Protein AF-A0A4Q1TM13-F1 (afdb_monomer_lite)

Foldseek 3Di:
DQDPPDDPLQCVDPLQDDPDVQLVVLQVQLSVLSVVCQVPVDLVSLVSSLVSLVVSCVVPVPRLSSLLVNLVSLLLLDDVSLVVSLVSLVVQCPDPPLVSNLVSLLVNLVSCVRVVVLVCLVVNLVSLVVSLVCCCVQADHALDDPVVVVVCVVVVNSHDQCVQSNLSSVLSSLVSLCVNFAQPCLLPPVSPVSNVVSLVVSVVVLVVVVVSCVSRLVSNPPSSLVSLLSSLQSQLSSLLSVLLNCQNVVHPCNVVSLVSSLVSLVSSCVSPVLQLSSLLVNLVSCVLRVVVLVSSLVSLVVSCVGSGCVLVSLCVQLLSCLLVVVLVSNLVSCVVHPDPVVVVDDSVPSLVSLQSSLVSCVSSVVLVSSLVSLVVVCVVVVVPPVSVVVSVVSVVVD

Secondary structure (DSSP, 8-state):
-------TTGGG-GGG--S-HHHHHHHHHHHHHHHHHHHH--HHHHHHHHHHHHHHHHH-TT-HHHHHHHHHHHHHH-HHHHHHHHHHHHHHTT-SSHHHHHHHHHHHHHHHHHTT-TTTHHHHHHHHHHHHHHHHHHSPPTT--HHHHHHHHHTT--PPP-HHHHHHHHHHHHHHHHIIIIITTTT-GGGHHHHHHHHHHHHHHHHHHHHHHHHHGGGSGGGHHHHHHHHHHHHHHHHHHHHHHHHHTT-TTHHHHHHHHHHHHHHHHHH-TT-HHHHHHHHHHIIIII--HHHHHHHHHHHHTSSTTHHHHHHHHHHHHHHTT-HHHHHHHHHH-S-GGGGT--TT-HHHHHHHHHHHHHHTT-HHHHHHHHHHHHHH-TT-HHHHHHHHHHHTT-

Organism: Rhizobium leguminosarum (NCBI:txid384)

pLDDT: mean 90.37, std 10.65, range [38.97, 98.75]

Structure (mmCIF, N/CA/C/O backbone):
data_AF-A0A4Q1TM13-F1
#
_entry.id   AF-A0A4Q1TM13-F1
#
loop_
_atom_site.group_PDB
_atom_site.id
_atom_site.type_symbol
_atom_site.label_atom_id
_atom_site.label_alt_id
_atom_site.label_comp_id
_atom_site.label_asym_id
_atom_site.label_entity_id
_atom_site.label_seq_id
_atom_site.pdbx_PDB_ins_code
_atom_site.Cartn_x
_atom_site.Cartn_y
_atom_site.Cartn_z
_atom_site.occupancy
_atom_site.B_iso_or_equiv
_atom_site.auth_seq_id
_atom_site.auth_comp_id
_atom_site.auth_asym_id
_atom_site.auth_atom_id
_atom_site.pdbx_PDB_model_num
ATOM 1 N N . MET A 1 1 ? 1.656 -1.744 -9.228 1.00 45.16 1 MET A N 1
ATOM 2 C CA . MET A 1 1 ? 2.979 -1.742 -9.893 1.00 45.16 1 MET A CA 1
ATOM 3 C C . MET A 1 1 ? 2.830 -1.970 -11.387 1.00 45.16 1 MET A C 1
ATOM 5 O O . MET A 1 1 ? 2.572 -3.097 -11.806 1.00 45.16 1 MET A O 1
ATOM 9 N N . SER A 1 2 ? 2.998 -0.923 -12.190 1.00 41.19 2 SER A N 1
ATOM 10 C CA . SER A 1 2 ? 3.242 -1.065 -13.622 1.00 41.19 2 SER A CA 1
ATOM 11 C C . SER A 1 2 ? 4.619 -1.696 -13.810 1.00 41.19 2 SER A C 1
ATOM 13 O O . SER A 1 2 ? 5.638 -1.195 -13.323 1.00 41.19 2 SER A O 1
ATOM 15 N N . THR A 1 3 ? 4.650 -2.825 -14.515 1.00 45.72 3 THR A N 1
ATOM 16 C CA . THR A 1 3 ? 5.883 -3.396 -15.047 1.00 45.72 3 THR A CA 1
ATOM 17 C C . THR A 1 3 ? 6.613 -2.302 -15.806 1.00 45.72 3 THR A C 1
ATOM 19 O O . THR A 1 3 ? 6.050 -1.669 -16.691 1.00 45.72 3 THR A O 1
ATOM 22 N N . VAL A 1 4 ? 7.868 -2.037 -15.439 1.00 47.81 4 VAL A N 1
ATOM 23 C CA . VAL A 1 4 ? 8.699 -1.049 -16.128 1.00 47.81 4 VAL A CA 1
ATOM 24 C C . VAL A 1 4 ? 8.668 -1.388 -17.619 1.00 47.81 4 VAL A C 1
ATOM 26 O O . VAL A 1 4 ? 9.285 -2.359 -18.045 1.00 47.81 4 VAL A O 1
ATOM 29 N N . ALA A 1 5 ? 7.887 -0.643 -18.405 1.00 38.97 5 ALA A N 1
ATOM 30 C CA . ALA A 1 5 ? 7.785 -0.836 -19.840 1.00 38.97 5 ALA A CA 1
ATOM 31 C C . ALA A 1 5 ? 9.109 -0.363 -20.427 1.00 38.97 5 ALA A C 1
ATOM 33 O O . ALA A 1 5 ? 9.329 0.814 -20.723 1.00 38.97 5 ALA A O 1
ATOM 34 N N . PHE A 1 6 ? 10.049 -1.292 -20.458 1.00 52.50 6 PHE A N 1
ATOM 35 C CA . PHE A 1 6 ? 11.397 -1.047 -20.882 1.00 52.50 6 PHE A CA 1
ATOM 36 C C . PHE A 1 6 ? 11.383 -0.604 -22.345 1.00 52.50 6 PHE A C 1
ATOM 38 O O . PHE A 1 6 ? 10.827 -1.279 -23.210 1.00 52.50 6 PHE A O 1
ATOM 45 N N . SER A 1 7 ? 11.931 0.586 -22.602 1.00 48.16 7 SER A N 1
ATOM 46 C CA . SER A 1 7 ? 11.880 1.206 -23.924 1.00 48.16 7 SER A CA 1
ATOM 47 C C . SER A 1 7 ? 12.615 0.349 -24.965 1.00 48.16 7 SER A C 1
ATOM 49 O O . SER A 1 7 ? 13.464 -0.485 -24.635 1.00 48.16 7 SER A O 1
ATOM 51 N N . SER A 1 8 ? 12.362 0.624 -26.247 1.00 47.38 8 SER A N 1
ATOM 52 C CA . SER A 1 8 ? 13.106 0.082 -27.398 1.00 47.38 8 SER A CA 1
ATOM 53 C C . SER A 1 8 ? 14.634 0.270 -27.321 1.00 47.38 8 SER A C 1
ATOM 55 O O . SER A 1 8 ? 15.370 -0.257 -28.153 1.00 47.38 8 SER A O 1
ATOM 57 N N . GLN A 1 9 ? 15.138 1.005 -26.327 1.00 53.91 9 GLN A N 1
ATOM 58 C CA . GLN A 1 9 ? 16.561 1.205 -26.083 1.00 53.91 9 GLN A CA 1
ATOM 59 C C . GLN A 1 9 ? 17.243 -0.044 -25.500 1.00 53.91 9 GLN A C 1
ATOM 61 O O . GLN A 1 9 ? 18.433 -0.224 -25.739 1.00 53.91 9 GLN A O 1
ATOM 66 N N . LEU A 1 10 ? 16.530 -0.956 -24.818 1.00 61.22 10 LEU A N 1
ATOM 67 C CA . LEU A 1 10 ? 17.169 -2.173 -24.284 1.00 61.22 10 LEU A CA 1
ATOM 68 C C . LEU A 1 10 ? 17.631 -3.140 -25.373 1.00 61.22 10 LEU A C 1
ATOM 70 O O . LEU A 1 10 ? 18.669 -3.775 -25.214 1.00 61.22 10 LEU A O 1
ATOM 74 N N . SER A 1 11 ? 16.921 -3.213 -26.503 1.00 56.62 11 SER A N 1
ATOM 75 C CA . SER A 1 11 ? 17.349 -4.035 -27.645 1.00 56.62 11 SER A CA 1
ATOM 76 C C . SER A 1 11 ? 18.632 -3.531 -28.315 1.00 56.62 11 SER A C 1
ATOM 78 O O . SER A 1 11 ? 19.254 -4.270 -29.079 1.00 56.62 11 SER A O 1
ATOM 80 N N . ALA A 1 12 ? 19.038 -2.287 -28.039 1.00 61.44 12 ALA A N 1
ATOM 81 C CA . ALA A 1 12 ? 20.287 -1.728 -28.542 1.00 61.44 12 ALA A CA 1
ATOM 82 C C . ALA A 1 12 ? 21.501 -2.108 -27.676 1.00 61.44 12 ALA A C 1
ATOM 84 O O . ALA A 1 12 ? 22.625 -2.012 -28.164 1.00 61.44 12 ALA A O 1
ATOM 85 N N . ILE A 1 13 ? 21.289 -2.572 -26.436 1.00 73.31 13 ILE A N 1
ATOM 86 C CA . ILE A 1 13 ? 22.358 -2.953 -25.506 1.00 73.31 13 ILE A CA 1
ATOM 87 C C . ILE A 1 13 ? 22.892 -4.339 -25.909 1.00 73.31 13 ILE A C 1
ATOM 89 O O . ILE A 1 13 ? 22.142 -5.318 -25.830 1.00 73.31 13 ILE A O 1
ATOM 93 N N . PRO A 1 14 ? 24.156 -4.460 -26.365 1.00 76.12 14 PRO A N 1
ATOM 94 C CA . PRO A 1 14 ? 24.718 -5.730 -26.825 1.00 76.12 14 PRO A CA 1
ATOM 95 C C . PRO A 1 14 ? 24.616 -6.856 -25.792 1.00 76.12 14 PRO A C 1
ATOM 97 O O . PRO A 1 14 ? 24.335 -7.994 -26.157 1.00 76.12 14 PRO A O 1
ATOM 100 N N . GLU A 1 15 ? 24.783 -6.525 -24.512 1.00 81.00 15 GLU A N 1
ATOM 101 C CA . GLU A 1 15 ? 24.749 -7.441 -23.369 1.00 81.00 15 GLU A CA 1
ATOM 102 C C . GLU A 1 15 ? 23.349 -8.008 -23.082 1.00 81.00 15 GLU A C 1
ATOM 104 O O . GLU A 1 15 ? 23.222 -8.965 -22.321 1.00 81.00 15 GLU A O 1
ATOM 109 N N . LEU A 1 16 ? 22.297 -7.430 -23.673 1.00 82.50 16 LEU A N 1
ATOM 110 C CA . LEU A 1 16 ? 20.904 -7.859 -23.506 1.00 82.50 16 LEU A CA 1
ATOM 111 C C . LEU A 1 16 ? 20.338 -8.545 -24.758 1.00 82.50 16 LEU A C 1
ATOM 113 O O . LEU A 1 16 ? 19.138 -8.821 -24.822 1.00 82.50 16 LEU A O 1
ATOM 117 N N . LYS A 1 17 ? 21.177 -8.804 -25.769 1.00 84.25 17 LYS A N 1
ATOM 118 C CA . LYS A 1 17 ? 20.757 -9.514 -26.980 1.00 84.25 17 LYS A CA 1
ATOM 119 C C . LYS A 1 17 ? 20.565 -10.997 -26.694 1.00 84.25 17 LYS A C 1
ATOM 121 O O . LYS A 1 17 ? 21.451 -11.654 -26.158 1.00 84.25 17 LYS A O 1
ATOM 126 N N . PHE A 1 18 ? 19.432 -11.517 -27.150 1.00 85.88 18 PHE A N 1
ATOM 127 C CA . PHE A 1 18 ? 19.119 -12.937 -27.064 1.00 85.88 18 PHE A CA 1
ATOM 128 C C . PHE A 1 18 ? 20.046 -13.763 -27.950 1.00 85.88 18 PHE A C 1
ATOM 130 O O . PHE A 1 18 ? 20.274 -13.425 -29.115 1.00 85.88 18 PHE A O 1
ATOM 137 N N . VAL A 1 19 ? 20.520 -14.882 -27.406 1.00 88.06 19 VAL A N 1
ATOM 138 C CA . VAL A 1 19 ? 21.325 -15.858 -28.152 1.00 88.06 19 VAL A CA 1
ATOM 139 C C . VAL A 1 19 ? 20.427 -16.847 -28.904 1.00 88.06 19 VAL A C 1
ATOM 141 O O . VAL A 1 19 ? 20.769 -17.273 -30.006 1.00 88.06 19 VAL A O 1
ATOM 144 N N . ASP A 1 20 ? 19.263 -17.190 -28.341 1.00 93.12 20 ASP A N 1
ATOM 145 C CA . ASP A 1 20 ? 18.300 -18.133 -28.928 1.00 93.12 20 ASP A CA 1
ATOM 146 C C . ASP A 1 20 ? 16.995 -17.426 -29.343 1.00 93.12 20 ASP A C 1
ATOM 148 O O . ASP A 1 20 ? 16.315 -16.786 -28.537 1.00 93.12 20 ASP A O 1
ATOM 152 N N . GLY A 1 21 ? 16.615 -17.571 -30.617 1.00 91.38 21 GLY A N 1
ATOM 153 C CA . GLY A 1 21 ? 15.420 -16.932 -31.177 1.00 91.38 21 GLY A CA 1
ATOM 154 C C . GLY A 1 21 ? 14.089 -17.470 -30.633 1.00 91.38 21 GLY A C 1
ATOM 155 O O . GLY A 1 21 ? 13.106 -16.731 -30.600 1.00 91.38 21 GLY A O 1
ATOM 156 N N . ARG A 1 22 ? 14.030 -18.725 -30.164 1.00 94.12 22 ARG A N 1
ATOM 157 C CA . ARG A 1 22 ? 12.827 -19.280 -29.514 1.00 94.12 22 ARG A CA 1
ATOM 158 C C . ARG A 1 22 ? 12.668 -18.725 -28.105 1.00 94.12 22 ARG A C 1
ATOM 160 O O . ARG A 1 22 ? 11.550 -18.379 -27.729 1.00 94.12 22 ARG A O 1
ATOM 167 N N . ALA A 1 23 ? 13.764 -18.599 -27.353 1.00 93.50 23 ALA A N 1
ATOM 168 C CA . ALA A 1 23 ? 13.754 -17.910 -26.062 1.00 93.50 23 ALA A CA 1
ATOM 169 C C . ALA A 1 23 ? 13.305 -16.445 -26.228 1.00 93.50 23 ALA A C 1
ATOM 171 O O . ALA A 1 23 ? 12.426 -15.986 -25.502 1.00 93.50 23 ALA A O 1
ATOM 172 N N . ALA A 1 24 ? 13.811 -15.749 -27.254 1.00 92.31 24 ALA A N 1
ATOM 173 C CA . ALA A 1 24 ? 13.367 -14.394 -27.587 1.00 92.31 24 ALA A CA 1
ATOM 174 C C . ALA A 1 24 ? 11.857 -14.321 -27.887 1.00 92.31 24 ALA A C 1
ATOM 176 O O . ALA A 1 24 ? 11.176 -13.427 -27.391 1.00 92.31 24 ALA A O 1
ATOM 177 N N . GLY A 1 25 ? 11.316 -15.278 -28.652 1.00 92.44 25 GLY A N 1
ATOM 178 C CA . GLY A 1 25 ? 9.882 -15.351 -28.953 1.00 92.44 25 GLY A CA 1
ATOM 179 C C . GLY A 1 25 ? 9.008 -15.509 -27.704 1.00 92.44 25 GLY A C 1
ATOM 180 O O . GLY A 1 25 ? 8.040 -14.769 -27.541 1.00 92.44 25 GLY A O 1
ATOM 181 N N . LEU A 1 26 ? 9.385 -16.412 -26.791 1.00 96.31 26 LEU A N 1
ATOM 182 C CA . LEU A 1 26 ? 8.682 -16.617 -25.515 1.00 96.31 26 LEU A CA 1
ATOM 183 C C . LEU A 1 26 ? 8.765 -15.393 -24.599 1.00 96.31 26 LEU A C 1
ATOM 185 O O . LEU A 1 26 ? 7.805 -15.060 -23.910 1.00 96.31 26 LEU A O 1
ATOM 189 N N . PHE A 1 27 ? 9.904 -14.702 -24.597 1.00 94.50 27 PHE A N 1
ATOM 190 C CA . PHE A 1 27 ? 10.044 -13.460 -23.851 1.00 94.50 27 PHE A CA 1
ATOM 191 C C . PHE A 1 27 ? 9.113 -12.365 -24.391 1.00 94.50 27 PHE A C 1
ATOM 193 O O . PHE A 1 27 ? 8.423 -11.719 -23.609 1.00 94.50 27 PHE A O 1
ATOM 200 N N . VAL A 1 28 ? 9.031 -12.187 -25.715 1.00 92.81 28 VAL A N 1
ATOM 201 C CA . VAL A 1 28 ? 8.100 -11.227 -26.338 1.00 92.81 28 VAL A CA 1
ATOM 202 C C . VAL A 1 28 ? 6.643 -11.573 -26.016 1.00 92.81 28 VAL A C 1
ATOM 204 O O . VAL A 1 28 ? 5.863 -10.679 -25.686 1.00 92.81 28 VAL A O 1
ATOM 207 N N . GLU A 1 29 ? 6.279 -12.857 -26.047 1.00 95.06 29 GLU A N 1
ATOM 208 C CA . GLU A 1 29 ? 4.962 -13.333 -25.608 1.00 95.06 29 GLU A CA 1
ATOM 209 C C . GLU A 1 29 ? 4.676 -12.936 -24.152 1.00 95.06 29 GLU A C 1
ATOM 211 O O . GLU A 1 29 ? 3.627 -12.352 -23.868 1.00 95.06 29 GLU A O 1
ATOM 216 N N . ALA A 1 30 ? 5.630 -13.156 -23.242 1.00 95.31 30 ALA A N 1
ATOM 217 C CA . ALA A 1 30 ? 5.500 -12.743 -21.849 1.00 95.31 30 ALA A CA 1
ATOM 218 C C . ALA A 1 30 ? 5.297 -11.227 -21.700 1.00 95.31 30 ALA A C 1
ATOM 220 O O . ALA A 1 30 ? 4.441 -10.806 -20.927 1.00 95.31 30 ALA A O 1
ATOM 221 N N . LEU A 1 31 ? 6.014 -10.393 -22.463 1.00 92.75 31 LEU A N 1
ATOM 222 C CA . LEU A 1 31 ? 5.823 -8.935 -22.433 1.00 92.75 31 LEU A CA 1
ATOM 223 C C . LEU A 1 31 ? 4.423 -8.518 -22.893 1.00 92.75 31 LEU A C 1
ATOM 225 O O . LEU A 1 31 ? 3.828 -7.608 -22.314 1.00 92.75 31 LEU A O 1
ATOM 229 N N . HIS A 1 32 ? 3.873 -9.182 -23.912 1.00 92.00 32 HIS A N 1
ATOM 230 C CA . HIS A 1 32 ? 2.495 -8.940 -24.334 1.00 92.00 32 HIS A CA 1
ATOM 231 C C . HIS A 1 32 ? 1.492 -9.313 -23.241 1.00 92.00 32 HIS A C 1
ATOM 233 O O . HIS A 1 32 ? 0.549 -8.560 -23.009 1.00 92.00 32 HIS A O 1
ATOM 239 N N . LEU A 1 33 ? 1.705 -10.434 -22.551 1.00 94.69 33 LEU A N 1
ATOM 240 C CA . LEU A 1 33 ? 0.858 -10.869 -21.439 1.00 94.69 33 LEU A CA 1
ATOM 241 C C . LEU A 1 33 ? 0.943 -9.911 -20.243 1.00 94.69 33 LEU A C 1
ATOM 243 O O . LEU A 1 33 ? -0.092 -9.533 -19.701 1.00 94.69 33 LEU A O 1
ATOM 247 N N . LEU A 1 34 ? 2.141 -9.441 -19.884 1.00 90.56 34 LEU A N 1
ATOM 248 C CA . LEU A 1 34 ? 2.319 -8.424 -18.841 1.00 90.56 34 LEU A CA 1
ATOM 249 C C . LEU A 1 34 ? 1.600 -7.122 -19.194 1.00 90.56 34 LEU A C 1
ATOM 251 O O . LEU A 1 34 ? 0.881 -6.576 -18.365 1.00 90.56 34 LEU A O 1
ATOM 255 N N . ARG A 1 35 ? 1.689 -6.672 -20.447 1.00 88.94 35 ARG A N 1
ATOM 256 C CA . ARG A 1 35 ? 0.929 -5.506 -20.909 1.00 88.94 35 ARG A CA 1
ATOM 257 C C . ARG A 1 35 ? -0.585 -5.726 -20.821 1.00 88.94 35 ARG A C 1
ATOM 259 O O . ARG A 1 35 ? -1.313 -4.826 -20.418 1.00 88.94 35 ARG A O 1
ATOM 266 N N . ARG A 1 36 ? -1.083 -6.918 -21.173 1.00 89.06 36 ARG A N 1
ATOM 267 C CA . ARG A 1 36 ? -2.508 -7.259 -20.995 1.00 89.06 36 ARG A CA 1
ATOM 268 C C . ARG A 1 36 ? -2.915 -7.241 -19.530 1.00 89.06 36 ARG A C 1
ATOM 270 O O . ARG A 1 36 ? -4.019 -6.799 -19.221 1.00 89.06 36 ARG A O 1
ATOM 277 N N . TYR A 1 37 ? -2.042 -7.700 -18.639 1.00 88.19 37 TYR A N 1
ATOM 278 C CA . TYR A 1 37 ? -2.251 -7.555 -17.209 1.00 88.19 37 TYR A CA 1
ATOM 279 C C . TYR A 1 37 ? -2.334 -6.075 -16.808 1.00 88.19 37 TYR A C 1
ATOM 281 O O . TYR A 1 37 ? -3.297 -5.709 -16.155 1.00 88.19 37 TYR A O 1
ATOM 289 N N . GLU A 1 38 ? -1.426 -5.206 -17.253 1.00 82.94 38 GLU A N 1
ATOM 290 C CA . GLU A 1 38 ? -1.503 -3.764 -16.948 1.00 82.94 38 GLU A CA 1
ATOM 291 C C . GLU A 1 38 ? -2.808 -3.116 -17.444 1.00 82.94 38 GLU A C 1
ATOM 293 O O . GLU A 1 38 ? -3.349 -2.224 -16.794 1.00 82.94 38 GLU A O 1
ATOM 298 N N . GLU A 1 39 ? -3.333 -3.580 -18.581 1.00 83.12 39 GLU A N 1
ATOM 299 C CA . GLU A 1 39 ? -4.586 -3.095 -19.170 1.00 83.12 39 GLU A CA 1
ATOM 300 C C . GLU A 1 39 ? -5.844 -3.597 -18.430 1.00 83.12 39 GLU A C 1
ATOM 302 O O . GLU A 1 39 ? -6.881 -2.940 -18.487 1.00 83.12 39 GLU A O 1
ATOM 307 N N . THR A 1 40 ? -5.789 -4.762 -17.772 1.00 82.50 40 THR A N 1
ATOM 308 C CA . THR A 1 40 ? -6.991 -5.475 -17.278 1.00 82.50 40 THR A CA 1
ATOM 309 C C . THR A 1 40 ? -6.946 -5.885 -15.805 1.00 82.50 40 THR A C 1
ATOM 311 O O . THR A 1 40 ? -7.938 -6.396 -15.290 1.00 82.50 40 THR A O 1
ATOM 314 N N . SER A 1 41 ? -5.793 -5.758 -15.148 1.00 81.19 41 SER A N 1
ATOM 315 C CA . SER A 1 41 ? -5.471 -6.281 -13.812 1.00 81.19 41 SER A CA 1
ATOM 316 C C . SER A 1 41 ? -5.858 -7.755 -13.590 1.00 81.19 41 SER A C 1
ATOM 318 O O . SER A 1 41 ? -6.096 -8.191 -12.465 1.00 81.19 41 SER A O 1
ATOM 320 N N . THR A 1 42 ? -5.923 -8.566 -14.654 1.00 85.25 42 THR A N 1
ATOM 321 C CA . THR A 1 42 ? -6.365 -9.966 -14.562 1.00 85.25 42 THR A CA 1
ATOM 322 C C . THR A 1 42 ? -5.201 -10.900 -14.226 1.00 85.25 42 THR A C 1
ATOM 324 O O . THR A 1 42 ? -4.304 -11.108 -15.047 1.00 85.25 42 THR A O 1
ATOM 327 N N . LYS A 1 43 ? -5.256 -11.539 -13.048 1.00 87.50 43 LYS A N 1
ATOM 328 C CA . LYS A 1 43 ? -4.220 -12.459 -12.538 1.00 87.50 43 LYS A CA 1
ATOM 329 C C . LYS A 1 43 ? -3.807 -13.554 -13.533 1.00 87.50 43 LYS A C 1
ATOM 331 O O . LYS A 1 43 ? -2.626 -13.867 -13.634 1.00 87.50 43 LYS A O 1
ATOM 336 N N . HIS A 1 44 ? -4.751 -14.089 -14.307 1.00 91.44 44 HIS A N 1
ATOM 337 C CA . HIS A 1 44 ? -4.481 -15.123 -15.311 1.00 91.44 44 HIS A CA 1
ATOM 338 C C . HIS A 1 44 ? -3.363 -14.732 -16.298 1.00 91.44 44 HIS A C 1
ATOM 340 O O . HIS A 1 44 ? -2.532 -15.565 -16.652 1.00 91.44 44 HIS A O 1
ATOM 346 N N . PHE A 1 45 ? -3.285 -13.460 -16.708 1.00 92.56 45 PHE A N 1
ATOM 347 C CA . PHE A 1 45 ? -2.227 -13.007 -17.614 1.00 92.56 45 PHE A CA 1
ATOM 348 C C . PHE A 1 45 ? -0.843 -12.997 -16.957 1.00 92.56 45 PHE A C 1
ATOM 350 O O . PHE A 1 45 ? 0.140 -13.279 -17.639 1.00 92.56 45 PHE A O 1
ATOM 357 N N . LEU A 1 46 ? -0.750 -12.743 -15.646 1.00 91.56 46 LEU A N 1
ATOM 358 C CA . LEU A 1 46 ? 0.511 -12.872 -14.908 1.00 91.56 46 LEU A CA 1
ATOM 359 C C . LEU A 1 46 ? 0.965 -14.328 -14.818 1.00 91.56 46 LEU A C 1
ATOM 361 O O . LEU A 1 46 ? 2.143 -14.607 -15.013 1.00 91.56 46 LEU A O 1
ATOM 365 N N . GLU A 1 47 ? 0.039 -15.254 -14.562 1.00 93.56 47 GLU A N 1
ATOM 366 C CA . GLU A 1 47 ? 0.337 -16.691 -14.490 1.00 93.56 47 GLU A CA 1
ATOM 367 C C . GLU A 1 47 ? 0.843 -17.215 -15.846 1.00 93.56 47 GLU A C 1
ATOM 369 O O . GLU A 1 47 ? 1.843 -17.934 -15.912 1.00 93.56 47 GLU A O 1
ATOM 374 N N . LEU A 1 48 ? 0.219 -16.785 -16.951 1.00 96.31 48 LEU A N 1
ATOM 375 C CA . LEU A 1 48 ? 0.700 -17.090 -18.301 1.00 96.31 48 LEU A CA 1
ATOM 376 C C . LEU A 1 48 ? 2.065 -16.446 -18.591 1.00 96.31 48 LEU A C 1
ATOM 378 O O . LEU A 1 48 ? 2.937 -17.099 -19.168 1.00 96.31 48 LEU A O 1
ATOM 382 N N . ALA A 1 49 ? 2.274 -15.188 -18.186 1.00 95.94 49 ALA A N 1
ATOM 383 C CA . ALA A 1 49 ? 3.552 -14.502 -18.369 1.00 95.94 49 ALA A CA 1
ATOM 384 C C . ALA A 1 49 ? 4.680 -15.215 -17.610 1.00 95.94 49 ALA A C 1
ATOM 386 O O . ALA A 1 49 ? 5.749 -15.446 -18.176 1.00 95.94 49 ALA A O 1
ATOM 387 N N . GLN A 1 50 ? 4.431 -15.628 -16.363 1.00 96.06 50 GLN A N 1
ATOM 388 C CA . GLN A 1 50 ? 5.371 -16.417 -15.571 1.00 96.06 50 GLN A CA 1
ATOM 389 C C . GLN A 1 50 ? 5.736 -17.718 -16.291 1.00 96.06 50 GLN A C 1
ATOM 391 O O . GLN A 1 50 ? 6.922 -17.994 -16.476 1.00 96.06 50 GLN A O 1
ATOM 396 N N . ALA A 1 51 ? 4.741 -18.483 -16.750 1.00 97.19 51 ALA A N 1
ATOM 397 C CA . ALA A 1 51 ? 4.975 -19.745 -17.449 1.00 97.19 51 ALA A CA 1
ATOM 398 C C . ALA A 1 51 ? 5.812 -19.555 -18.730 1.00 97.19 51 ALA A C 1
ATOM 400 O O . ALA A 1 51 ? 6.726 -20.339 -19.008 1.00 97.19 51 ALA A O 1
ATOM 401 N N . ALA A 1 52 ? 5.550 -18.492 -19.498 1.00 97.56 52 ALA A N 1
ATOM 402 C CA . ALA A 1 52 ? 6.330 -18.151 -20.687 1.00 97.56 52 ALA A CA 1
ATOM 403 C C . ALA A 1 52 ? 7.788 -17.785 -20.344 1.00 97.56 52 ALA A C 1
ATOM 405 O O . ALA A 1 52 ? 8.718 -18.263 -21.003 1.00 97.56 52 ALA A O 1
ATOM 406 N N . LEU A 1 53 ? 8.010 -17.004 -19.279 1.00 97.06 53 LEU A N 1
ATOM 407 C CA . LEU A 1 53 ? 9.346 -16.622 -18.803 1.00 97.06 53 LEU A CA 1
ATOM 408 C C . LEU A 1 53 ? 10.143 -17.828 -18.289 1.00 97.06 53 LEU A C 1
ATOM 410 O O . LEU A 1 53 ? 11.315 -17.987 -18.632 1.00 97.06 53 LEU A O 1
ATOM 414 N N . GLU A 1 54 ? 9.515 -18.718 -17.523 1.00 97.06 54 GLU A N 1
ATOM 415 C CA . GLU A 1 54 ? 10.136 -19.956 -17.035 1.00 97.06 54 GLU A CA 1
ATOM 416 C C . GLU A 1 54 ? 10.517 -20.893 -18.191 1.00 97.06 54 GLU A C 1
ATOM 418 O O . GLU A 1 54 ? 11.622 -21.451 -18.221 1.00 97.06 54 GLU A O 1
ATOM 423 N N . LYS A 1 55 ? 9.654 -21.009 -19.207 1.00 97.69 55 LYS A N 1
ATOM 424 C CA . LYS A 1 55 ? 9.953 -21.771 -20.426 1.00 97.69 55 LYS A CA 1
ATOM 425 C C . LYS A 1 55 ? 11.100 -21.144 -21.221 1.00 97.69 55 LYS A C 1
ATOM 427 O O . LYS A 1 55 ? 11.975 -21.870 -21.691 1.00 97.69 55 LYS A O 1
ATOM 432 N N . SER A 1 56 ? 11.145 -19.814 -21.324 1.00 96.88 56 SER A N 1
ATOM 433 C CA . SER A 1 56 ? 12.265 -19.092 -21.941 1.00 96.88 56 SER A CA 1
ATOM 434 C C . SER A 1 56 ? 13.587 -19.403 -21.233 1.00 96.88 56 SER A C 1
ATOM 436 O O . SER A 1 56 ? 14.587 -19.690 -21.890 1.00 96.88 56 SER A O 1
ATOM 438 N N . LEU A 1 57 ? 13.595 -19.394 -19.897 1.00 96.69 57 LEU A N 1
ATOM 439 C CA . LEU A 1 57 ? 14.784 -19.683 -19.089 1.00 96.69 57 LEU A CA 1
ATOM 440 C C . LEU A 1 57 ? 15.188 -21.159 -19.117 1.00 96.69 57 LEU A C 1
ATOM 442 O O . LEU A 1 57 ? 16.362 -21.468 -18.951 1.00 96.69 57 LEU A O 1
ATOM 446 N N . THR A 1 58 ? 14.253 -22.072 -19.373 1.00 97.31 58 THR A N 1
ATOM 447 C CA . THR A 1 58 ? 14.578 -23.488 -19.601 1.00 97.31 58 THR A CA 1
ATOM 448 C C . THR A 1 58 ? 15.363 -23.674 -20.905 1.00 97.31 58 THR A C 1
ATOM 450 O O . THR A 1 58 ? 16.274 -24.496 -20.962 1.00 97.31 58 THR A O 1
ATOM 453 N N . ILE A 1 59 ? 15.039 -22.897 -21.948 1.00 96.38 59 ILE A N 1
ATOM 454 C CA . ILE A 1 59 ? 15.742 -22.930 -23.242 1.00 96.38 59 ILE A CA 1
ATOM 455 C C . ILE A 1 59 ? 17.098 -22.221 -23.149 1.00 96.38 59 ILE A C 1
ATOM 457 O O . ILE A 1 59 ? 18.098 -22.753 -23.625 1.00 96.38 59 ILE A O 1
ATOM 461 N N . SER A 1 60 ? 17.139 -21.037 -22.531 1.00 95.19 60 SER A N 1
ATOM 462 C CA . SER A 1 60 ? 18.361 -20.239 -22.388 1.00 95.19 60 SER A CA 1
ATOM 463 C C . SER A 1 60 ? 18.500 -19.701 -20.951 1.00 95.19 60 SER A C 1
ATOM 465 O O . SER A 1 60 ? 18.085 -18.578 -20.655 1.00 95.19 60 SER A O 1
ATOM 467 N N . PRO A 1 61 ? 19.103 -20.480 -20.026 1.00 94.19 61 PRO A N 1
ATOM 468 C CA . PRO A 1 61 ? 19.164 -20.137 -18.597 1.00 94.19 61 PRO A CA 1
ATOM 469 C C . PRO A 1 61 ? 20.007 -18.905 -18.251 1.00 94.19 61 PRO A C 1
ATOM 471 O O . PRO A 1 61 ? 19.973 -18.431 -17.116 1.00 94.19 61 PRO A O 1
ATOM 474 N N . ARG A 1 62 ? 20.819 -18.424 -19.199 1.00 92.06 62 ARG A N 1
ATOM 475 C CA . ARG A 1 62 ? 21.739 -17.292 -19.007 1.00 92.06 62 ARG A CA 1
ATOM 476 C C . ARG A 1 62 ? 21.145 -15.950 -19.441 1.00 92.06 62 ARG A C 1
ATOM 478 O O . ARG A 1 62 ? 21.790 -14.930 -19.223 1.00 92.06 62 ARG A O 1
ATOM 485 N N . GLU A 1 63 ? 19.950 -15.937 -20.033 1.00 91.81 63 GLU A N 1
ATOM 486 C CA . GLU A 1 63 ? 19.319 -14.699 -20.496 1.00 91.81 63 GLU A CA 1
ATOM 487 C C . GLU A 1 63 ? 18.910 -13.825 -19.306 1.00 91.81 63 GLU A C 1
ATOM 489 O O . GLU A 1 63 ? 18.110 -14.218 -18.450 1.00 91.81 63 GLU A O 1
ATOM 494 N N . LEU A 1 64 ? 19.453 -12.609 -19.262 1.00 93.81 64 LEU A N 1
ATOM 495 C CA . LEU A 1 64 ? 19.255 -11.690 -18.142 1.00 93.81 64 LEU A CA 1
ATOM 496 C C . LEU A 1 64 ? 17.832 -11.122 -18.111 1.00 93.81 64 LEU A C 1
ATOM 498 O O . LEU A 1 64 ? 17.230 -11.033 -17.041 1.00 93.81 64 LEU A O 1
ATOM 502 N N . LEU A 1 65 ? 17.279 -10.769 -19.277 1.00 92.75 65 LEU A N 1
ATOM 503 C CA . LEU A 1 65 ? 15.966 -10.129 -19.376 1.00 92.75 65 LEU A CA 1
ATOM 504 C C . LEU A 1 65 ? 14.819 -11.038 -18.910 1.00 92.75 65 LEU A C 1
ATOM 506 O O . LEU A 1 65 ? 14.086 -10.614 -18.016 1.00 92.75 65 LEU A O 1
ATOM 510 N N . PRO A 1 66 ? 14.665 -12.288 -19.395 1.00 95.00 66 PRO A N 1
ATOM 511 C CA . PRO A 1 66 ? 13.605 -13.165 -18.907 1.00 95.00 66 PRO A CA 1
ATOM 512 C C . PRO A 1 66 ? 13.699 -13.410 -17.400 1.00 95.00 66 PRO A C 1
ATOM 514 O O . PRO A 1 66 ? 12.683 -13.405 -16.712 1.00 95.00 66 PRO A O 1
ATOM 517 N N . LYS A 1 67 ? 14.915 -13.550 -16.855 1.00 96.06 67 LYS A N 1
ATOM 518 C CA . LYS A 1 67 ? 15.123 -13.732 -15.413 1.00 96.06 67 LYS A CA 1
ATOM 519 C C . LYS A 1 67 ? 14.707 -12.503 -14.613 1.00 96.06 67 LYS A C 1
ATOM 521 O O . LYS A 1 67 ? 14.039 -12.636 -13.591 1.00 96.06 67 LYS A O 1
ATOM 526 N N . PHE A 1 68 ? 15.085 -11.314 -15.073 1.00 95.19 68 PHE A N 1
ATOM 527 C CA . PHE A 1 68 ? 14.723 -10.065 -14.415 1.00 95.19 68 PHE A CA 1
ATOM 528 C C . PHE A 1 68 ? 13.201 -9.845 -14.410 1.00 95.19 68 PHE A C 1
ATOM 530 O O . PHE A 1 68 ? 12.616 -9.579 -13.361 1.00 95.19 68 PHE A O 1
ATOM 537 N N . TYR A 1 69 ? 12.544 -10.044 -15.556 1.00 94.69 69 TYR A N 1
ATOM 538 C CA . TYR A 1 69 ? 11.088 -9.932 -15.672 1.00 94.69 69 TYR A CA 1
ATOM 539 C C . TYR A 1 69 ? 10.331 -11.041 -14.945 1.00 94.69 69 TYR A C 1
ATOM 541 O O . TYR A 1 69 ? 9.226 -10.797 -14.465 1.00 94.69 69 TYR A O 1
ATOM 549 N N . LEU A 1 70 ? 10.917 -12.233 -14.798 1.00 95.38 70 LEU A N 1
ATOM 550 C CA . LEU A 1 70 ? 10.366 -13.263 -13.922 1.00 95.38 70 LEU A CA 1
ATOM 551 C C . LEU A 1 70 ? 10.343 -12.766 -12.475 1.00 95.38 70 LEU A C 1
ATOM 553 O O . LEU A 1 70 ? 9.349 -12.968 -11.791 1.00 95.38 70 LEU A O 1
ATOM 557 N N . GLY A 1 71 ? 11.386 -12.053 -12.037 1.00 94.88 71 GLY A N 1
ATOM 558 C CA . GLY A 1 71 ? 11.406 -11.368 -10.744 1.00 94.88 71 GLY A CA 1
ATOM 559 C C . GLY A 1 71 ? 10.269 -10.357 -10.589 1.00 94.88 71 GLY A C 1
ATOM 560 O O . GLY A 1 71 ? 9.573 -10.392 -9.579 1.00 94.88 71 GLY A O 1
ATOM 561 N N . ILE A 1 72 ? 10.030 -9.505 -11.595 1.00 93.06 72 ILE A N 1
ATOM 562 C CA . ILE A 1 72 ? 8.902 -8.553 -11.572 1.00 93.06 72 ILE A CA 1
ATOM 563 C C . ILE A 1 72 ? 7.564 -9.292 -11.508 1.00 93.06 72 ILE A C 1
ATOM 565 O O . ILE A 1 72 ? 6.759 -9.016 -10.627 1.00 93.06 72 ILE A O 1
ATOM 569 N N . THR A 1 73 ? 7.352 -10.271 -12.387 1.00 93.06 73 THR A N 1
ATOM 570 C CA . THR A 1 73 ? 6.104 -11.050 -12.455 1.00 93.06 73 THR A CA 1
ATOM 571 C C . THR A 1 73 ? 5.813 -11.733 -11.120 1.00 93.06 73 THR A C 1
ATOM 573 O O . THR A 1 73 ? 4.715 -11.612 -10.583 1.00 93.06 73 THR A O 1
ATOM 576 N N . LYS A 1 74 ? 6.832 -12.370 -10.533 1.00 92.38 74 LYS A N 1
ATOM 577 C CA . LYS A 1 74 ? 6.777 -12.983 -9.203 1.00 92.38 74 LYS A CA 1
ATOM 578 C C . LYS A 1 74 ? 6.471 -11.970 -8.101 1.00 92.38 74 LYS A C 1
ATOM 580 O O . LYS A 1 74 ? 5.696 -12.274 -7.203 1.00 92.38 74 LYS A O 1
ATOM 585 N N . SER A 1 75 ? 7.035 -10.762 -8.180 1.00 90.44 75 SER A N 1
ATOM 586 C CA . SER A 1 75 ? 6.738 -9.707 -7.209 1.00 90.44 75 SER A CA 1
ATOM 587 C C . SER A 1 75 ? 5.281 -9.254 -7.269 1.00 90.44 75 SER A C 1
ATOM 589 O O . SER A 1 75 ? 4.692 -8.952 -6.240 1.00 90.44 75 SER A O 1
ATOM 591 N N . VAL A 1 76 ? 4.698 -9.185 -8.468 1.00 86.94 76 VAL A N 1
ATOM 592 C CA . VAL A 1 76 ? 3.300 -8.768 -8.653 1.00 86.94 76 VAL A CA 1
ATOM 593 C C . VAL A 1 76 ? 2.326 -9.887 -8.260 1.00 86.94 76 VAL A C 1
ATOM 595 O O . VAL A 1 76 ? 1.247 -9.612 -7.745 1.00 86.94 76 VAL A O 1
ATOM 598 N N . LEU A 1 77 ? 2.706 -11.155 -8.450 1.00 85.62 77 LEU A N 1
ATOM 599 C CA . LEU A 1 77 ? 1.921 -12.312 -7.998 1.00 85.62 77 LEU A CA 1
ATOM 600 C C . LEU A 1 77 ? 1.880 -12.468 -6.464 1.00 85.62 77 LEU A C 1
ATOM 602 O O . LEU A 1 77 ? 0.972 -13.119 -5.938 1.00 85.62 77 LEU A O 1
ATOM 606 N N . GLY A 1 78 ? 2.810 -11.836 -5.741 1.00 76.94 78 GLY A N 1
ATOM 607 C CA . GLY A 1 78 ? 2.768 -11.675 -4.287 1.00 76.94 78 GLY A CA 1
ATOM 608 C C . GLY A 1 78 ? 3.462 -12.781 -3.480 1.00 76.94 78 GLY A C 1
ATOM 609 O O . GLY A 1 78 ? 4.327 -13.507 -3.962 1.00 76.94 78 GLY A O 1
ATOM 610 N N . GLU A 1 79 ? 3.117 -12.884 -2.191 1.00 65.12 79 GLU A N 1
ATOM 611 C CA . GLU A 1 79 ? 3.977 -13.430 -1.118 1.00 65.12 79 GLU A CA 1
ATOM 612 C C . GLU A 1 79 ? 4.682 -14.785 -1.340 1.00 65.12 79 GLU A C 1
ATOM 614 O O . GLU A 1 79 ? 5.827 -14.935 -0.900 1.00 65.12 79 GLU A O 1
ATOM 619 N N . GLN A 1 80 ? 4.057 -15.777 -1.990 1.00 65.25 80 GLN A N 1
ATOM 620 C CA . GLN A 1 80 ? 4.723 -17.071 -2.240 1.00 65.25 80 GLN A CA 1
ATOM 621 C C . GLN A 1 80 ? 5.921 -16.907 -3.186 1.00 65.25 80 GLN A C 1
ATOM 623 O O . GLN A 1 80 ? 6.970 -17.520 -2.982 1.00 65.25 80 GLN A O 1
ATOM 628 N N . ASP A 1 81 ? 5.788 -16.004 -4.150 1.00 77.81 81 ASP A N 1
ATOM 629 C CA . ASP A 1 81 ? 6.778 -15.687 -5.168 1.00 77.81 81 ASP A CA 1
ATOM 630 C C . ASP A 1 81 ? 7.657 -14.484 -4.789 1.00 77.81 81 ASP A C 1
ATOM 632 O O . ASP A 1 81 ? 8.751 -14.296 -5.327 1.00 77.81 81 ASP A O 1
ATOM 636 N N . GLN A 1 82 ? 7.250 -13.722 -3.775 1.00 85.56 82 GLN A N 1
ATOM 637 C CA . GLN A 1 82 ? 7.951 -12.536 -3.294 1.00 85.56 82 GLN A CA 1
ATOM 638 C C . GLN A 1 82 ? 9.370 -12.831 -2.797 1.00 85.56 82 GLN A C 1
ATOM 640 O O . GLN A 1 82 ? 10.295 -12.050 -3.021 1.00 85.56 82 GLN A O 1
ATOM 645 N N . LYS A 1 83 ? 9.586 -13.986 -2.152 1.00 89.62 83 LYS A N 1
ATOM 646 C CA . LYS A 1 83 ? 10.931 -14.419 -1.726 1.00 89.62 83 LYS A CA 1
ATOM 647 C C . LYS A 1 83 ? 11.854 -14.653 -2.921 1.00 89.62 83 LYS A C 1
ATOM 649 O O . LYS A 1 83 ? 13.029 -14.278 -2.872 1.00 89.62 83 LYS A O 1
ATOM 654 N N . ASP A 1 84 ? 11.326 -15.251 -3.984 1.00 92.19 84 ASP A N 1
ATOM 655 C CA . ASP A 1 84 ? 12.065 -15.474 -5.222 1.00 92.19 84 ASP A CA 1
ATOM 656 C C . ASP A 1 84 ? 12.334 -14.154 -5.951 1.00 92.19 84 ASP A C 1
ATOM 658 O O . ASP A 1 84 ? 13.461 -13.934 -6.397 1.00 92.19 84 ASP A O 1
ATOM 662 N N . ALA A 1 85 ? 11.346 -13.256 -6.013 1.00 93.44 85 ALA A N 1
ATOM 663 C CA . ALA A 1 85 ? 11.500 -11.918 -6.574 1.00 93.44 85 ALA A CA 1
ATOM 664 C C . ALA A 1 85 ? 12.604 -11.128 -5.853 1.00 93.44 85 ALA A C 1
ATOM 666 O O . ALA A 1 85 ? 13.548 -10.661 -6.488 1.00 93.44 85 ALA A O 1
ATOM 667 N N . ILE A 1 86 ? 12.570 -11.080 -4.515 1.00 93.44 86 ILE A N 1
ATOM 668 C CA . ILE A 1 86 ? 13.607 -10.441 -3.686 1.00 93.44 86 ILE A CA 1
ATOM 669 C C . ILE A 1 86 ? 14.988 -11.048 -3.965 1.00 93.44 86 ILE A C 1
ATOM 671 O O . ILE A 1 86 ? 15.974 -10.313 -4.064 1.00 93.44 86 ILE A O 1
ATOM 675 N N . ARG A 1 87 ? 15.090 -12.379 -4.099 1.00 95.31 87 ARG A N 1
ATOM 676 C CA . ARG A 1 87 ? 16.356 -13.045 -4.448 1.00 95.31 87 ARG A CA 1
ATOM 677 C C . ARG A 1 87 ? 16.865 -12.582 -5.815 1.00 95.31 87 ARG A C 1
ATOM 679 O O . ARG A 1 87 ? 18.043 -12.251 -5.925 1.00 95.31 87 ARG A O 1
ATOM 686 N N . ILE A 1 88 ? 15.992 -12.535 -6.821 1.00 95.75 88 ILE A N 1
ATOM 687 C CA . ILE A 1 88 ? 16.323 -12.079 -8.178 1.00 95.75 88 ILE A CA 1
ATOM 688 C C . ILE A 1 88 ? 16.778 -10.613 -8.153 1.00 95.75 88 ILE A C 1
ATOM 690 O O . ILE A 1 88 ? 17.839 -10.291 -8.683 1.00 95.75 88 ILE A O 1
ATOM 694 N N . PHE A 1 89 ? 16.048 -9.719 -7.486 1.00 95.81 89 PHE A N 1
ATOM 695 C CA . PHE A 1 89 ? 16.423 -8.305 -7.432 1.00 95.81 89 PHE A CA 1
ATOM 696 C C . PHE A 1 89 ? 17.734 -8.064 -6.678 1.00 95.81 89 PHE A C 1
ATOM 698 O O . PHE A 1 89 ? 18.524 -7.224 -7.097 1.00 95.81 89 PHE A O 1
ATOM 705 N N . LYS A 1 90 ? 18.035 -8.832 -5.622 1.00 95.88 90 LYS A N 1
ATOM 706 C CA . LYS A 1 90 ? 19.341 -8.770 -4.933 1.00 95.88 90 LYS A CA 1
ATOM 707 C C . LYS A 1 90 ? 20.517 -9.202 -5.804 1.00 95.88 90 LYS A C 1
ATOM 709 O O . LYS A 1 90 ? 21.642 -8.762 -5.569 1.00 95.88 90 LYS A O 1
ATOM 714 N N . GLU A 1 91 ? 20.282 -10.101 -6.752 1.00 96.38 91 GLU A N 1
ATOM 715 C CA . GLU A 1 91 ? 21.287 -10.485 -7.739 1.00 96.38 91 GLU A CA 1
ATOM 716 C C . GLU A 1 91 ? 21.520 -9.335 -8.723 1.00 96.38 91 GLU A C 1
ATOM 718 O O . GLU A 1 91 ? 22.646 -8.863 -8.873 1.00 96.38 91 GLU A O 1
ATOM 723 N N . PHE A 1 92 ? 20.448 -8.817 -9.328 1.00 96.25 92 PHE A N 1
ATOM 724 C CA . PHE A 1 92 ? 20.556 -7.757 -10.330 1.00 96.25 92 PHE A CA 1
ATOM 725 C C . PHE A 1 92 ? 20.963 -6.397 -9.756 1.00 96.25 92 PHE A C 1
ATOM 727 O O . PHE A 1 92 ? 21.597 -5.623 -10.466 1.00 96.25 92 PHE A O 1
ATOM 734 N N . SER A 1 93 ? 20.715 -6.111 -8.474 1.00 95.44 93 SER A N 1
ATOM 735 C CA . SER A 1 93 ? 21.163 -4.870 -7.818 1.00 95.44 93 SER A CA 1
ATOM 736 C C . SER A 1 93 ? 22.688 -4.749 -7.709 1.00 95.44 93 SER A C 1
ATOM 738 O O . SER A 1 93 ? 23.202 -3.678 -7.375 1.00 95.44 93 SER A O 1
ATOM 740 N N . LYS A 1 94 ? 23.414 -5.829 -8.020 1.00 95.69 94 LYS A N 1
ATOM 741 C CA . LYS A 1 94 ? 24.877 -5.888 -8.109 1.00 95.69 94 LYS A CA 1
ATOM 742 C C . LYS A 1 94 ? 25.387 -5.962 -9.552 1.00 95.69 94 LYS A C 1
ATOM 744 O O . LYS A 1 94 ? 26.581 -6.141 -9.748 1.00 95.69 94 LYS A O 1
ATOM 749 N N . SER A 1 95 ? 24.506 -5.867 -10.550 1.00 93.81 95 SER A N 1
ATOM 750 C CA . SER A 1 95 ? 24.882 -5.949 -11.963 1.00 93.81 95 SER A CA 1
ATOM 751 C C . SER A 1 95 ? 25.752 -4.762 -12.387 1.00 93.81 95 SER A C 1
ATOM 753 O O . SER A 1 95 ? 25.518 -3.622 -11.974 1.00 93.81 95 SER A O 1
ATOM 755 N N . ASP A 1 96 ? 26.711 -5.008 -13.277 1.00 92.19 96 ASP A N 1
ATOM 756 C CA . ASP A 1 96 ? 27.475 -3.945 -13.937 1.00 92.19 96 ASP A CA 1
ATOM 757 C C . ASP A 1 96 ? 26.633 -3.199 -14.985 1.00 92.19 96 ASP A C 1
ATOM 759 O O . ASP A 1 96 ? 26.910 -2.041 -15.301 1.00 92.19 96 ASP A O 1
ATOM 763 N N . ILE A 1 97 ? 25.544 -3.817 -15.459 1.00 90.06 97 ILE A N 1
ATOM 764 C CA . ILE A 1 97 ? 24.588 -3.197 -16.374 1.00 90.06 97 ILE A CA 1
ATOM 765 C C . ILE A 1 97 ? 23.760 -2.189 -15.573 1.00 90.06 97 ILE A C 1
ATOM 767 O O . ILE A 1 97 ? 22.819 -2.562 -14.867 1.00 90.06 97 ILE A O 1
ATOM 771 N N . PHE A 1 98 ? 24.109 -0.903 -15.709 1.00 87.50 98 PHE A N 1
ATOM 772 C CA . PHE A 1 98 ? 23.483 0.241 -15.024 1.00 87.50 98 PHE A CA 1
ATOM 773 C C . PHE A 1 98 ? 21.960 0.126 -14.953 1.00 87.50 98 PHE A C 1
ATOM 775 O O . PHE A 1 98 ? 21.334 0.334 -13.914 1.00 87.50 98 PHE A O 1
ATOM 782 N N . PHE A 1 99 ? 21.371 -0.259 -16.074 1.00 85.00 99 PHE A N 1
ATOM 783 C CA . PHE A 1 99 ? 19.943 -0.310 -16.245 1.00 85.00 99 PHE A CA 1
ATOM 784 C C . PHE A 1 99 ? 19.263 -1.404 -15.403 1.00 85.00 99 PHE A C 1
ATOM 786 O O . PHE A 1 99 ? 18.317 -1.137 -14.661 1.00 85.00 99 PHE A O 1
ATOM 793 N N . LEU A 1 100 ? 19.786 -2.631 -15.460 1.00 90.25 100 LEU A N 1
ATOM 794 C CA . LEU A 1 100 ? 19.278 -3.730 -14.640 1.00 90.25 100 LEU A CA 1
ATOM 795 C C . LEU A 1 100 ? 19.540 -3.466 -13.160 1.00 90.25 100 LEU A C 1
ATOM 797 O O . LEU A 1 100 ? 18.675 -3.733 -12.333 1.00 90.25 100 LEU A O 1
ATOM 801 N N . ARG A 1 101 ? 20.697 -2.883 -12.828 1.00 93.94 101 ARG A N 1
ATOM 802 C CA . ARG A 1 101 ? 21.052 -2.528 -11.454 1.00 93.94 101 ARG A CA 1
ATOM 803 C C . ARG A 1 101 ? 20.086 -1.527 -10.838 1.00 93.94 101 ARG A C 1
ATOM 805 O O . ARG A 1 101 ? 19.574 -1.768 -9.747 1.00 93.94 101 ARG A O 1
ATOM 812 N N . THR A 1 102 ? 19.849 -0.406 -11.509 1.00 91.94 102 THR A N 1
ATOM 813 C CA . THR A 1 102 ? 18.984 0.662 -10.990 1.00 91.94 102 THR A CA 1
ATOM 814 C C . THR A 1 102 ? 17.526 0.214 -10.909 1.00 91.94 102 THR A C 1
ATOM 816 O O . THR A 1 102 ? 16.889 0.412 -9.872 1.00 91.94 102 THR A O 1
ATOM 819 N N . ALA A 1 103 ? 17.022 -0.487 -11.931 1.00 91.75 103 ALA A N 1
ATOM 820 C CA . ALA A 1 103 ? 15.688 -1.079 -11.897 1.00 91.75 103 ALA A CA 1
ATOM 821 C C . ALA A 1 103 ? 15.554 -2.131 -10.782 1.00 91.75 103 ALA A C 1
ATOM 823 O O . ALA A 1 103 ? 14.544 -2.150 -10.081 1.00 91.75 103 ALA A O 1
ATOM 824 N N . ALA A 1 104 ? 16.565 -2.977 -10.566 1.00 94.50 104 ALA A N 1
ATOM 825 C CA . ALA A 1 104 ? 16.556 -3.972 -9.496 1.00 94.50 104 ALA A CA 1
ATOM 826 C C . ALA A 1 104 ? 16.544 -3.343 -8.101 1.00 94.50 104 ALA A C 1
ATOM 828 O O . ALA A 1 104 ? 15.808 -3.815 -7.242 1.00 94.50 104 ALA A O 1
ATOM 829 N N . LYS A 1 105 ? 17.323 -2.277 -7.870 1.00 95.31 105 LYS A N 1
ATOM 830 C CA . LYS A 1 105 ? 17.316 -1.542 -6.592 1.00 95.31 105 LYS A CA 1
ATOM 831 C C . LYS A 1 105 ? 15.925 -0.991 -6.273 1.00 95.31 105 LYS A C 1
ATOM 833 O O . LYS A 1 105 ? 15.444 -1.165 -5.159 1.00 95.31 105 LYS A O 1
ATOM 838 N N . TYR A 1 106 ? 15.260 -0.388 -7.259 1.00 95.19 106 TYR A N 1
ATOM 839 C CA . TYR A 1 106 ? 13.888 0.087 -7.094 1.00 95.19 106 TYR A CA 1
ATOM 840 C C . TYR A 1 106 ? 12.901 -1.060 -6.830 1.00 95.19 106 TYR A C 1
ATOM 842 O O . TYR A 1 106 ? 12.168 -1.020 -5.848 1.00 95.19 106 TYR A O 1
ATOM 850 N N . ASN A 1 107 ? 12.908 -2.105 -7.663 1.00 94.00 107 ASN A N 1
ATOM 851 C CA . ASN A 1 107 ? 11.977 -3.227 -7.511 1.00 94.00 107 ASN A CA 1
ATOM 852 C C . ASN A 1 107 ? 12.205 -3.995 -6.198 1.00 94.00 107 ASN A C 1
ATOM 854 O O . ASN A 1 107 ? 11.255 -4.498 -5.610 1.00 94.00 107 ASN A O 1
ATOM 858 N N . LEU A 1 108 ? 13.440 -4.043 -5.689 1.00 93.75 108 LEU A N 1
ATOM 859 C CA . LEU A 1 108 ? 13.732 -4.575 -4.360 1.00 93.75 108 LEU A CA 1
ATOM 860 C C . LEU A 1 108 ? 13.065 -3.739 -3.257 1.00 93.75 108 LEU A C 1
ATOM 862 O O . LEU A 1 108 ? 12.479 -4.304 -2.337 1.00 93.75 108 LEU A O 1
ATOM 866 N N . ALA A 1 109 ? 13.123 -2.409 -3.360 1.00 93.38 109 ALA A N 1
ATOM 867 C CA . ALA A 1 109 ? 12.454 -1.515 -2.421 1.00 93.38 109 ALA A CA 1
ATOM 868 C C . ALA A 1 109 ? 10.926 -1.657 -2.481 1.00 93.38 109 ALA A C 1
ATOM 870 O O . ALA A 1 109 ? 10.285 -1.794 -1.439 1.00 93.38 109 ALA A O 1
ATOM 871 N N . ALA A 1 110 ? 10.353 -1.698 -3.687 1.00 91.56 110 ALA A N 1
ATOM 872 C CA . ALA A 1 110 ? 8.929 -1.948 -3.891 1.00 91.56 110 ALA A CA 1
ATOM 873 C C . ALA A 1 110 ? 8.517 -3.311 -3.308 1.00 91.56 110 ALA A C 1
ATOM 875 O O . ALA A 1 110 ? 7.532 -3.415 -2.584 1.00 91.56 110 ALA A O 1
ATOM 876 N N . ALA A 1 111 ? 9.343 -4.343 -3.494 1.00 90.06 111 ALA A N 1
ATOM 877 C CA . ALA A 1 111 ? 9.103 -5.656 -2.916 1.00 90.06 111 ALA A CA 1
ATOM 878 C C . ALA A 1 111 ? 9.087 -5.661 -1.373 1.00 90.06 111 ALA A C 1
ATOM 880 O O . ALA A 1 111 ? 8.346 -6.436 -0.758 1.00 90.06 111 ALA A O 1
ATOM 881 N N . TYR A 1 112 ? 9.885 -4.805 -0.727 1.00 89.81 112 TYR A N 1
ATOM 882 C CA . TYR A 1 112 ? 9.840 -4.622 0.727 1.00 89.81 112 TYR A CA 1
ATOM 883 C C . TYR A 1 112 ? 8.622 -3.822 1.201 1.00 89.81 112 TYR A C 1
ATOM 885 O O . TYR A 1 112 ? 8.158 -4.054 2.319 1.00 89.81 112 TYR A O 1
ATOM 893 N N . VAL A 1 113 ? 8.086 -2.928 0.364 1.00 88.88 113 VAL A N 1
ATOM 894 C CA . VAL A 1 113 ? 6.800 -2.262 0.615 1.00 88.88 113 VAL A CA 1
ATOM 895 C C . VAL A 1 113 ? 5.659 -3.278 0.596 1.00 88.88 113 VAL A C 1
ATOM 897 O O . VAL A 1 113 ? 4.899 -3.318 1.559 1.00 88.88 113 VAL A O 1
ATOM 900 N N . GLU A 1 114 ? 5.598 -4.147 -0.419 1.00 84.69 114 GLU A N 1
ATOM 901 C CA . GLU A 1 114 ? 4.544 -5.173 -0.545 1.00 84.69 114 GLU A CA 1
ATOM 902 C C . GLU A 1 114 ? 4.531 -6.160 0.627 1.00 84.69 114 GLU A C 1
ATOM 904 O O . GLU A 1 114 ? 3.480 -6.497 1.156 1.00 84.69 114 GLU A O 1
ATOM 909 N N . THR A 1 115 ? 5.709 -6.584 1.097 1.00 84.75 115 THR A N 1
ATOM 910 C CA . THR A 1 115 ? 5.817 -7.449 2.294 1.00 84.75 115 THR A CA 1
ATOM 911 C C . THR A 1 115 ? 5.619 -6.704 3.611 1.00 84.75 115 THR A C 1
ATOM 913 O O . THR A 1 115 ? 5.723 -7.305 4.678 1.00 84.75 115 THR A O 1
ATOM 916 N N . TYR A 1 116 ? 5.428 -5.384 3.555 1.00 86.44 116 TYR A N 1
ATOM 917 C CA . TYR A 1 116 ? 5.335 -4.491 4.704 1.00 86.44 116 TYR A CA 1
ATOM 918 C C . TYR A 1 116 ? 6.415 -4.745 5.777 1.00 86.44 116 TYR A C 1
ATOM 920 O O . TYR A 1 116 ? 6.175 -4.656 6.986 1.00 86.44 116 TYR A O 1
ATOM 928 N N . ASN A 1 117 ? 7.641 -5.066 5.347 1.00 84.62 117 ASN A N 1
ATOM 929 C CA . ASN A 1 117 ? 8.721 -5.442 6.254 1.00 84.62 117 ASN A CA 1
ATOM 930 C C . ASN A 1 117 ? 9.349 -4.202 6.908 1.00 84.62 117 ASN A C 1
ATOM 932 O O . ASN A 1 117 ? 10.355 -3.663 6.443 1.00 84.62 117 ASN A O 1
ATOM 936 N N . LEU A 1 118 ? 8.754 -3.761 8.017 1.00 86.06 118 LEU A N 1
ATOM 937 C CA . LEU A 1 118 ? 9.144 -2.545 8.738 1.00 86.06 118 LEU A CA 1
ATOM 938 C C . LEU A 1 118 ? 10.611 -2.523 9.185 1.00 86.06 118 LEU A C 1
ATOM 940 O O . LEU A 1 118 ? 11.192 -1.441 9.283 1.00 86.06 118 LEU A O 1
ATOM 944 N N . ASP A 1 119 ? 11.208 -3.684 9.452 1.00 89.56 119 ASP A N 1
ATOM 945 C CA . ASP A 1 119 ? 12.604 -3.774 9.888 1.00 89.56 119 ASP A CA 1
ATOM 946 C C . ASP A 1 119 ? 13.573 -3.443 8.744 1.00 89.56 119 ASP A C 1
ATOM 948 O O . ASP A 1 119 ? 14.683 -2.971 8.984 1.00 89.56 119 ASP A O 1
ATOM 952 N N . ARG A 1 120 ? 13.133 -3.611 7.491 1.00 92.44 120 ARG A N 1
ATOM 953 C CA . ARG A 1 120 ? 13.899 -3.258 6.288 1.00 92.44 120 ARG A CA 1
ATOM 954 C C . ARG A 1 120 ? 13.712 -1.817 5.839 1.00 92.44 120 ARG A C 1
ATOM 956 O O . ARG A 1 120 ? 14.499 -1.345 5.022 1.00 92.44 120 ARG A O 1
ATOM 963 N N . PHE A 1 121 ? 12.718 -1.093 6.355 1.00 93.94 121 PHE A N 1
ATOM 964 C CA . PHE A 1 121 ? 12.420 0.268 5.891 1.00 93.94 121 PHE A CA 1
ATOM 965 C C . PHE A 1 121 ? 13.618 1.224 6.026 1.00 93.94 121 PHE A C 1
ATOM 967 O O . PHE A 1 121 ? 13.914 1.905 5.046 1.00 93.94 121 PHE A O 1
ATOM 974 N N . PRO A 1 122 ? 14.353 1.278 7.159 1.00 96.25 122 PRO A N 1
ATOM 975 C CA . PRO A 1 122 ? 15.503 2.176 7.286 1.00 96.25 122 PRO A CA 1
ATOM 976 C C . PRO A 1 122 ? 16.599 1.907 6.248 1.00 96.25 122 PRO A C 1
ATOM 978 O O . PRO A 1 122 ? 17.097 2.841 5.628 1.00 96.25 122 PRO A O 1
ATOM 981 N N . GLU A 1 123 ? 16.944 0.635 6.035 1.00 95.38 123 GLU A N 1
ATOM 982 C CA . GLU A 1 123 ? 17.951 0.212 5.052 1.00 95.38 123 GLU A CA 1
ATOM 983 C C . GLU A 1 123 ? 17.493 0.556 3.629 1.00 95.38 123 GLU A C 1
ATOM 985 O O . GLU A 1 123 ? 18.242 1.139 2.850 1.00 95.38 123 GLU A O 1
ATOM 990 N N . THR A 1 124 ? 16.222 0.289 3.328 1.00 95.19 124 THR A N 1
ATOM 991 C CA . THR A 1 124 ? 15.614 0.552 2.017 1.00 95.19 124 THR A CA 1
ATOM 992 C C . THR A 1 124 ? 15.580 2.047 1.691 1.00 95.19 124 THR A C 1
ATOM 994 O O . THR A 1 124 ? 15.837 2.436 0.556 1.00 95.19 124 THR A O 1
ATOM 997 N N . ILE A 1 125 ? 15.319 2.913 2.678 1.00 97.25 125 ILE A N 1
ATOM 998 C CA . ILE A 1 125 ? 15.376 4.374 2.499 1.00 97.25 125 ILE A CA 1
ATOM 999 C C . ILE A 1 125 ? 16.787 4.811 2.080 1.00 97.25 125 ILE A C 1
ATOM 1001 O O . ILE A 1 125 ? 16.924 5.605 1.152 1.00 97.25 125 ILE A O 1
ATOM 1005 N N . VAL A 1 126 ? 17.831 4.264 2.716 1.00 96.88 126 VAL A N 1
ATOM 1006 C CA . VAL A 1 126 ? 19.231 4.562 2.366 1.00 96.88 126 VAL A CA 1
ATOM 1007 C C . VAL A 1 126 ? 19.565 4.073 0.953 1.00 96.88 126 VAL A C 1
ATOM 1009 O O . VAL A 1 126 ? 20.240 4.777 0.200 1.00 96.88 126 VAL A O 1
ATOM 1012 N N . GLU A 1 127 ? 19.080 2.891 0.569 1.00 95.44 127 GLU A N 1
ATOM 1013 C CA . GLU A 1 127 ? 19.256 2.352 -0.784 1.00 95.44 127 GLU A CA 1
ATOM 1014 C C . GLU A 1 127 ? 18.558 3.214 -1.847 1.00 95.44 127 GLU A C 1
ATOM 1016 O O . GLU A 1 127 ? 19.147 3.474 -2.898 1.00 95.44 127 GLU A O 1
ATOM 1021 N N . LEU A 1 128 ? 17.349 3.712 -1.566 1.00 96.38 128 LEU A N 1
ATOM 1022 C CA . LEU A 1 128 ? 16.623 4.627 -2.450 1.00 96.38 128 LEU A CA 1
ATOM 1023 C C . LEU A 1 128 ? 17.305 5.999 -2.548 1.00 96.38 128 LEU A C 1
ATOM 1025 O O . LEU A 1 128 ? 17.441 6.522 -3.649 1.00 96.38 128 LEU A O 1
ATOM 1029 N N . ASP A 1 129 ? 17.822 6.548 -1.443 1.00 96.44 129 ASP A N 1
ATOM 1030 C CA . ASP A 1 129 ? 18.629 7.779 -1.462 1.00 96.44 129 ASP A CA 1
ATOM 1031 C C . ASP A 1 129 ? 19.883 7.622 -2.339 1.00 96.44 129 ASP A C 1
ATOM 1033 O O . ASP A 1 129 ? 20.263 8.529 -3.088 1.00 96.44 129 ASP A O 1
ATOM 1037 N N . ALA A 1 130 ? 20.551 6.468 -2.248 1.00 95.31 130 ALA A N 1
ATOM 1038 C CA . ALA A 1 130 ? 21.703 6.151 -3.084 1.00 95.31 130 ALA A CA 1
ATOM 1039 C C . ALA A 1 130 ? 21.306 5.985 -4.559 1.00 95.31 130 ALA A C 1
ATOM 1041 O O . ALA A 1 130 ? 22.016 6.481 -5.434 1.00 95.31 130 ALA A O 1
ATOM 1042 N N . LEU A 1 131 ? 20.165 5.344 -4.830 1.00 94.62 131 LEU A N 1
ATOM 1043 C CA . LEU A 1 131 ? 19.614 5.193 -6.174 1.00 94.62 131 LEU A CA 1
ATOM 1044 C C . LEU A 1 131 ? 19.291 6.554 -6.804 1.00 94.62 131 LEU A C 1
ATOM 1046 O O . LEU A 1 131 ? 19.747 6.815 -7.911 1.00 94.62 131 LEU A O 1
ATOM 1050 N N . SER A 1 132 ? 18.588 7.451 -6.109 1.00 93.94 132 SER A N 1
ATOM 1051 C CA . SER A 1 132 ? 18.266 8.791 -6.623 1.00 93.94 132 SER A CA 1
ATOM 1052 C C . SER A 1 132 ? 19.526 9.590 -6.987 1.00 93.94 132 SER A C 1
ATOM 1054 O O . SER A 1 132 ? 19.567 10.261 -8.024 1.00 93.94 132 SER A O 1
ATOM 1056 N N . LYS A 1 133 ? 20.592 9.480 -6.179 1.00 93.56 133 LYS A N 1
ATOM 1057 C CA . LYS A 1 133 ? 21.902 10.090 -6.476 1.00 93.56 133 LYS A CA 1
ATOM 1058 C C . LYS A 1 133 ? 22.567 9.467 -7.702 1.00 93.56 133 LYS A C 1
ATOM 1060 O O . LYS A 1 133 ? 23.067 10.204 -8.547 1.00 93.56 133 LYS A O 1
ATOM 1065 N N . GLU A 1 134 ? 22.564 8.138 -7.803 1.00 92.81 134 GLU A N 1
ATOM 1066 C CA . GLU A 1 134 ? 23.096 7.398 -8.955 1.00 92.81 134 GLU A CA 1
ATOM 1067 C C . GLU A 1 134 ? 22.357 7.791 -10.245 1.00 92.81 134 GLU A C 1
ATOM 1069 O O . GLU A 1 134 ? 22.994 8.159 -11.226 1.00 92.81 134 GLU A O 1
ATOM 1074 N N . LEU A 1 135 ? 21.021 7.837 -10.222 1.00 89.88 135 LEU A N 1
ATOM 1075 C CA . LEU A 1 135 ? 20.195 8.249 -11.362 1.00 89.88 135 LEU A CA 1
ATOM 1076 C C . LEU A 1 135 ? 20.480 9.690 -11.796 1.00 89.88 135 LEU A C 1
ATOM 1078 O O . LEU A 1 135 ? 20.553 9.962 -12.988 1.00 89.88 135 LEU A O 1
ATOM 1082 N N . THR A 1 136 ? 20.683 10.608 -10.849 1.00 87.69 136 THR A N 1
ATOM 1083 C CA . THR A 1 136 ? 20.979 12.015 -11.173 1.00 87.69 136 THR A CA 1
ATOM 1084 C C . THR A 1 136 ? 22.388 12.195 -11.741 1.00 87.69 136 THR A C 1
ATOM 1086 O O . THR A 1 136 ? 22.617 13.071 -12.572 1.00 87.69 136 THR A O 1
ATOM 1089 N N . LYS A 1 137 ? 23.345 11.386 -11.275 1.00 87.44 137 LYS A N 1
ATOM 1090 C CA . LYS A 1 137 ? 24.749 11.455 -11.691 1.00 87.44 137 LYS A CA 1
ATOM 1091 C C . LYS A 1 137 ? 24.986 10.784 -13.046 1.00 87.44 137 LYS A C 1
ATOM 1093 O O . LYS A 1 137 ? 25.662 11.358 -13.896 1.00 87.44 137 LYS A O 1
ATOM 1098 N N . ASP A 1 138 ? 24.455 9.578 -13.214 1.00 82.00 138 ASP A N 1
ATOM 1099 C CA . ASP A 1 138 ? 24.787 8.682 -14.324 1.00 82.00 138 ASP A CA 1
ATOM 1100 C C . ASP A 1 138 ? 23.656 8.610 -15.377 1.00 82.00 138 ASP A C 1
ATOM 1102 O O . ASP A 1 138 ? 23.863 8.111 -16.483 1.00 82.00 138 ASP A O 1
ATOM 1106 N N . GLY A 1 139 ? 22.465 9.137 -15.067 1.00 76.56 139 GLY A N 1
ATOM 1107 C CA . GLY A 1 139 ? 21.341 9.275 -15.997 1.00 76.56 139 GLY A CA 1
ATOM 1108 C C . GLY A 1 139 ? 21.319 10.599 -16.767 1.00 76.56 139 GLY A C 1
ATOM 1109 O O . GLY A 1 139 ? 22.181 11.468 -16.608 1.00 76.56 139 GLY A O 1
ATOM 1110 N N . ILE A 1 140 ? 20.307 10.764 -17.626 1.00 69.25 140 ILE A N 1
ATOM 1111 C CA . ILE A 1 140 ? 20.027 12.063 -18.256 1.00 69.25 140 ILE A CA 1
ATOM 1112 C C . ILE A 1 140 ? 19.573 13.053 -17.165 1.00 69.25 140 ILE A C 1
ATOM 1114 O O . ILE A 1 140 ? 18.711 12.697 -16.356 1.00 69.25 140 ILE A O 1
ATOM 1118 N N . PRO A 1 141 ? 20.096 14.296 -17.134 1.00 75.75 141 PRO A N 1
ATOM 1119 C CA . PRO A 1 141 ? 19.639 15.307 -16.186 1.00 75.75 141 PRO A CA 1
ATOM 1120 C C . PRO A 1 141 ? 18.127 15.550 -16.281 1.00 75.75 141 PRO A C 1
ATOM 1122 O O . PRO A 1 141 ? 17.581 15.704 -17.374 1.00 75.75 141 PRO A O 1
ATOM 1125 N N . LEU A 1 142 ? 17.466 15.621 -15.124 1.00 79.12 142 LEU A N 1
ATOM 1126 C CA . LEU A 1 142 ? 16.014 15.781 -15.027 1.00 79.12 142 LEU A CA 1
ATOM 1127 C C . LEU A 1 142 ? 15.541 17.065 -15.732 1.00 79.12 142 LEU A C 1
ATOM 1129 O O . LEU A 1 142 ? 16.152 18.125 -15.586 1.00 79.12 142 LEU A O 1
ATOM 1133 N N . GLY A 1 143 ? 14.428 16.975 -16.464 1.00 70.81 143 GLY A N 1
ATOM 1134 C CA . GLY A 1 143 ? 13.736 18.148 -17.010 1.00 70.81 143 GLY A CA 1
ATOM 1135 C C . GLY A 1 143 ? 14.371 18.781 -18.251 1.00 70.81 143 GLY A C 1
ATOM 1136 O O . GLY A 1 143 ? 13.988 19.889 -18.629 1.00 70.81 143 GLY A O 1
ATOM 1137 N N . GLN A 1 144 ? 15.326 18.116 -18.909 1.00 74.62 144 GLN A N 1
ATOM 1138 C CA . GLN A 1 144 ? 15.890 18.626 -20.161 1.00 74.62 144 GLN A CA 1
ATOM 1139 C C . GLN A 1 144 ? 14.838 18.717 -21.274 1.00 74.62 144 GLN A C 1
ATOM 1141 O O . GLN A 1 144 ? 14.013 17.822 -21.464 1.00 74.62 144 GLN A O 1
ATOM 1146 N N . SER A 1 145 ? 14.892 19.798 -22.061 1.00 74.12 145 SER A N 1
ATOM 1147 C CA . SER A 1 145 ? 13.998 19.961 -23.208 1.00 74.12 145 SER A CA 1
ATOM 1148 C C . SER A 1 145 ? 14.231 18.861 -24.247 1.00 74.12 145 SER A C 1
ATOM 1150 O O . SER A 1 145 ? 15.357 18.395 -24.448 1.00 74.12 145 SER A O 1
ATOM 1152 N N . GLY A 1 146 ? 13.167 18.474 -24.960 1.00 68.94 146 GLY A N 1
ATOM 1153 C CA . GLY A 1 146 ? 13.246 17.448 -26.006 1.00 68.94 146 GLY A CA 1
ATOM 1154 C C . GLY A 1 146 ? 14.288 17.756 -27.090 1.00 68.94 146 GLY A C 1
ATOM 1155 O O . GLY A 1 146 ? 14.885 16.833 -27.632 1.00 68.94 146 GLY A O 1
ATOM 1156 N N . PHE A 1 147 ? 14.564 19.039 -27.349 1.00 76.06 147 PHE A N 1
ATOM 1157 C CA . PHE A 1 147 ? 15.592 19.480 -28.294 1.00 76.06 147 PHE A CA 1
ATOM 1158 C C . PHE A 1 147 ? 17.019 19.235 -27.787 1.00 76.06 147 PHE A C 1
ATOM 1160 O O . PHE A 1 147 ? 17.811 18.612 -28.488 1.00 76.06 147 PHE A O 1
ATOM 1167 N N . VAL A 1 148 ? 17.341 19.685 -26.565 1.00 76.31 148 VAL A N 1
ATOM 1168 C CA . VAL A 1 148 ? 18.665 19.457 -25.949 1.00 76.31 148 VAL A CA 1
ATOM 1169 C C . VAL A 1 148 ? 18.951 17.961 -25.883 1.00 76.31 148 VAL A C 1
ATOM 1171 O O . VAL A 1 148 ? 20.046 17.506 -26.190 1.00 76.31 148 VAL A O 1
ATOM 1174 N N . ARG A 1 149 ? 17.918 17.188 -25.564 1.00 69.00 149 ARG A N 1
ATOM 1175 C CA . ARG A 1 149 ? 17.951 15.735 -25.532 1.00 69.00 149 ARG A CA 1
ATOM 1176 C C . ARG A 1 149 ? 18.207 15.102 -26.904 1.00 69.00 149 ARG A C 1
ATOM 1178 O O . ARG A 1 149 ? 19.091 14.262 -27.006 1.00 69.00 149 ARG A O 1
ATOM 1185 N N . ALA A 1 150 ? 17.469 15.496 -27.942 1.00 68.00 150 ALA A N 1
ATOM 1186 C CA . ALA A 1 150 ? 17.685 14.980 -29.294 1.00 68.00 150 ALA A CA 1
ATOM 1187 C C . ALA A 1 150 ? 19.120 15.256 -29.774 1.00 68.00 150 ALA A C 1
ATOM 1189 O O . ALA A 1 150 ? 19.726 14.421 -30.434 1.00 68.00 150 ALA A O 1
ATOM 1190 N N . LEU A 1 151 ? 19.691 16.397 -29.380 1.00 75.81 151 LEU A N 1
ATOM 1191 C CA . LEU A 1 151 ? 21.100 16.723 -29.601 1.00 75.81 151 LEU A CA 1
ATOM 1192 C C . LEU A 1 151 ? 22.049 15.736 -28.910 1.00 75.81 151 LEU A C 1
ATOM 1194 O O . LEU A 1 151 ? 22.967 15.243 -29.558 1.00 75.81 151 LEU A O 1
ATOM 1198 N N . TRP A 1 152 ? 21.823 15.411 -27.635 1.00 70.56 152 TRP A N 1
ATOM 1199 C CA . TRP A 1 152 ? 22.632 14.414 -26.925 1.00 70.56 152 TRP A CA 1
ATOM 1200 C C . TRP A 1 152 ? 22.522 13.020 -27.555 1.00 70.56 152 TRP A C 1
ATOM 1202 O O . TRP A 1 152 ? 23.546 12.386 -27.804 1.00 70.56 152 TRP A O 1
ATOM 1212 N N . GLU A 1 153 ? 21.307 12.577 -27.892 1.00 68.12 153 GLU A N 1
ATOM 1213 C CA . GLU A 1 153 ? 21.067 11.282 -28.549 1.00 68.12 153 GLU A CA 1
ATOM 1214 C C . GLU A 1 153 ? 21.757 11.211 -29.926 1.00 68.12 153 GLU A C 1
ATOM 1216 O O . GLU A 1 153 ? 22.419 10.221 -30.237 1.00 68.12 153 GLU A O 1
ATOM 1221 N N . CYS A 1 154 ? 21.695 12.284 -30.725 1.00 69.56 154 CYS A N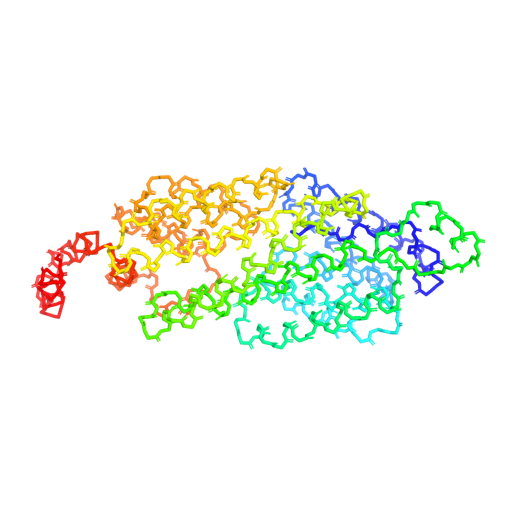 1
ATOM 1222 C CA . CYS A 1 154 ? 22.415 12.390 -32.000 1.00 69.56 154 CYS A CA 1
ATOM 1223 C C . CYS A 1 154 ? 23.942 12.374 -31.836 1.00 69.56 154 CYS A C 1
ATOM 1225 O O . CYS A 1 154 ? 24.650 11.888 -32.716 1.00 69.56 154 CYS A O 1
ATOM 1227 N N . CYS A 1 155 ? 24.456 12.881 -30.715 1.00 74.12 155 CYS A N 1
ATOM 1228 C CA . CYS A 1 155 ? 25.880 12.864 -30.380 1.00 74.12 155 CYS A CA 1
ATOM 1229 C C . CYS A 1 155 ? 26.347 11.531 -29.764 1.00 74.12 155 CYS A C 1
ATOM 1231 O O . CYS A 1 155 ? 27.490 11.439 -29.317 1.00 74.12 155 CYS A O 1
ATOM 1233 N N . GLY A 1 156 ? 25.493 10.502 -29.745 1.00 62.25 156 GLY A N 1
ATOM 1234 C CA . GLY A 1 156 ? 25.838 9.173 -29.244 1.00 62.25 156 GLY A CA 1
ATOM 1235 C C . GLY A 1 156 ? 25.795 9.042 -27.722 1.00 62.25 156 GLY A C 1
ATOM 1236 O O . GLY A 1 156 ? 26.372 8.097 -27.185 1.00 62.25 156 GLY A O 1
ATOM 1237 N N . ASP A 1 157 ? 25.127 9.962 -27.018 1.00 67.25 157 ASP A N 1
ATOM 1238 C CA . ASP A 1 157 ? 24.879 9.821 -25.585 1.00 67.25 157 ASP A CA 1
ATOM 1239 C C . ASP A 1 157 ? 23.950 8.626 -25.328 1.00 67.25 157 ASP A C 1
ATOM 1241 O O . ASP A 1 157 ? 22.788 8.615 -25.738 1.00 67.25 157 ASP A O 1
ATOM 1245 N N . GLN A 1 158 ? 24.481 7.603 -24.660 1.00 61.81 158 GLN A N 1
ATOM 1246 C CA . GLN A 1 158 ? 23.752 6.379 -24.321 1.00 61.81 158 GLN A CA 1
ATOM 1247 C C . GLN A 1 158 ? 23.045 6.456 -22.961 1.00 61.81 158 GLN A C 1
ATOM 1249 O O . GLN A 1 158 ? 22.474 5.460 -22.511 1.00 61.81 158 GLN A O 1
ATOM 1254 N N . ARG A 1 159 ? 23.081 7.608 -22.274 1.00 67.75 159 ARG A N 1
ATOM 1255 C CA . ARG A 1 159 ? 22.358 7.781 -21.008 1.00 67.75 159 ARG A CA 1
ATOM 1256 C C . ARG A 1 159 ? 20.856 7.597 -21.226 1.00 67.75 159 ARG A C 1
ATOM 1258 O O . ARG A 1 159 ? 20.281 8.033 -22.220 1.00 67.75 159 ARG A O 1
ATOM 1265 N N . VAL A 1 160 ? 20.210 6.926 -20.277 1.00 68.06 160 VAL A N 1
ATOM 1266 C CA . VAL A 1 160 ? 18.801 6.519 -20.374 1.00 68.06 160 VAL A CA 1
ATOM 1267 C C . VAL A 1 160 ? 17.907 7.554 -19.689 1.00 68.06 160 VAL A C 1
ATOM 1269 O O . VAL A 1 160 ? 18.344 8.255 -18.774 1.00 68.06 160 VAL A O 1
ATOM 1272 N N . ARG A 1 161 ? 16.637 7.645 -20.113 1.00 75.00 161 ARG A N 1
ATOM 1273 C CA . ARG A 1 161 ? 15.615 8.376 -19.347 1.00 75.00 161 ARG A CA 1
ATOM 1274 C C . ARG A 1 161 ? 15.508 7.764 -17.957 1.00 75.00 161 ARG A C 1
ATOM 1276 O O . ARG A 1 161 ? 15.180 6.586 -17.826 1.00 75.00 161 ARG A O 1
ATOM 1283 N N . VAL A 1 162 ? 15.759 8.574 -16.942 1.00 83.62 162 VAL A N 1
ATOM 1284 C CA . VAL A 1 162 ? 15.704 8.149 -15.542 1.00 83.62 162 VAL A CA 1
ATOM 1285 C C . VAL A 1 162 ? 14.543 8.784 -14.798 1.00 83.62 162 VAL A C 1
ATOM 1287 O O . VAL A 1 162 ? 14.252 8.344 -13.697 1.00 83.62 162 VAL A O 1
ATOM 1290 N N . GLU A 1 163 ? 13.850 9.767 -15.379 1.00 87.75 163 GLU A N 1
ATOM 1291 C CA . GLU A 1 163 ? 12.801 10.537 -14.708 1.00 87.75 163 GLU A CA 1
ATOM 1292 C C . GLU A 1 163 ? 11.710 9.646 -14.097 1.00 87.75 163 GLU A C 1
ATOM 1294 O O . GLU A 1 163 ? 11.426 9.826 -12.911 1.00 87.75 163 GLU A O 1
ATOM 1299 N N . PRO A 1 164 ? 11.141 8.647 -14.808 1.00 89.88 164 PRO A N 1
ATOM 1300 C CA . PRO A 1 164 ? 10.136 7.776 -14.206 1.00 89.88 164 PRO A CA 1
ATOM 1301 C C . PRO A 1 164 ? 10.687 6.996 -13.010 1.00 89.88 164 PRO A C 1
ATOM 1303 O O . PRO A 1 164 ? 10.089 6.997 -11.941 1.00 89.88 164 PRO A O 1
ATOM 1306 N N . LEU A 1 165 ? 11.863 6.381 -13.166 1.00 90.75 165 LEU A N 1
ATOM 1307 C CA . LEU A 1 165 ? 12.487 5.571 -12.118 1.00 90.75 165 LEU A CA 1
ATOM 1308 C C . LEU A 1 165 ? 12.922 6.420 -10.916 1.00 90.75 165 LEU A C 1
ATOM 1310 O O . LEU A 1 165 ? 12.782 5.990 -9.776 1.00 90.75 165 LEU A O 1
ATOM 1314 N N . TYR A 1 166 ? 13.407 7.635 -11.170 1.00 93.88 166 TYR A N 1
ATOM 1315 C CA . TYR A 1 166 ? 13.762 8.615 -10.153 1.00 93.88 166 TYR A CA 1
ATOM 1316 C C . TYR A 1 166 ? 12.534 8.980 -9.323 1.00 93.88 166 TYR A C 1
ATOM 1318 O O . TYR A 1 166 ? 12.556 8.852 -8.103 1.00 93.88 166 TYR A O 1
ATOM 1326 N N . TYR A 1 167 ? 11.433 9.369 -9.967 1.00 95.44 167 TYR A N 1
ATOM 1327 C CA . TYR A 1 167 ? 10.233 9.749 -9.232 1.00 95.44 167 TYR A CA 1
ATOM 1328 C C . TYR A 1 167 ? 9.561 8.572 -8.536 1.00 95.44 167 TYR A C 1
ATOM 1330 O O . TYR A 1 167 ? 9.093 8.754 -7.416 1.00 95.44 167 TYR A O 1
ATOM 1338 N N . LEU A 1 168 ? 9.573 7.375 -9.129 1.00 94.69 168 LEU A N 1
ATOM 1339 C CA . LEU A 1 168 ? 9.134 6.150 -8.461 1.00 94.69 168 LEU A CA 1
ATOM 1340 C C . LEU A 1 168 ? 9.964 5.870 -7.197 1.00 94.69 168 LEU A C 1
ATOM 1342 O O . LEU A 1 168 ? 9.395 5.581 -6.142 1.00 94.69 168 LEU A O 1
ATOM 1346 N N . ALA A 1 169 ? 11.291 6.013 -7.263 1.00 95.56 169 ALA A N 1
ATOM 1347 C CA . ALA A 1 169 ? 12.167 5.873 -6.102 1.00 95.56 169 ALA A CA 1
ATOM 1348 C C . ALA A 1 169 ? 11.856 6.922 -5.021 1.00 95.56 169 ALA A C 1
ATOM 1350 O O . ALA A 1 169 ? 11.709 6.574 -3.850 1.00 95.56 169 ALA A O 1
ATOM 1351 N N . GLU A 1 170 ? 11.679 8.186 -5.410 1.00 97.12 170 GLU A N 1
ATOM 1352 C CA . GLU A 1 170 ? 11.367 9.292 -4.502 1.00 97.12 170 GLU A CA 1
ATOM 1353 C C . GLU A 1 170 ? 10.010 9.111 -3.794 1.00 97.12 170 GLU A C 1
ATOM 1355 O O . GLU A 1 170 ? 9.932 9.233 -2.569 1.00 97.12 170 GLU A O 1
ATOM 1360 N N . VAL A 1 171 ? 8.935 8.772 -4.517 1.00 97.19 171 VAL A N 1
ATOM 1361 C CA . VAL A 1 171 ? 7.606 8.576 -3.901 1.00 97.19 171 VAL A CA 1
ATOM 1362 C C . VAL A 1 171 ? 7.540 7.307 -3.046 1.00 97.19 171 VAL A C 1
ATOM 1364 O O . VAL A 1 171 ? 6.867 7.303 -2.014 1.00 97.19 171 VAL A O 1
ATOM 1367 N N . THR A 1 172 ? 8.288 6.260 -3.408 1.00 96.56 172 THR A N 1
ATOM 1368 C CA . THR A 1 172 ? 8.426 5.045 -2.585 1.00 96.56 172 THR A CA 1
ATOM 1369 C C . THR A 1 172 ? 9.196 5.349 -1.302 1.00 96.56 172 THR A C 1
ATOM 1371 O O . THR A 1 172 ? 8.805 4.937 -0.211 1.00 96.56 172 THR A O 1
ATOM 1374 N N . ARG A 1 173 ? 10.270 6.136 -1.396 1.00 97.69 173 ARG A N 1
ATOM 1375 C CA . ARG A 1 173 ? 11.041 6.595 -0.238 1.00 97.69 173 ARG A CA 1
ATOM 1376 C C . ARG A 1 173 ? 10.177 7.411 0.723 1.00 97.69 173 ARG A C 1
ATOM 1378 O O . ARG A 1 173 ? 10.244 7.189 1.933 1.00 97.69 173 ARG A O 1
ATOM 1385 N N . ASP A 1 174 ? 9.366 8.331 0.204 1.00 98.00 174 ASP A N 1
ATOM 1386 C CA . ASP A 1 174 ? 8.427 9.103 1.025 1.00 98.00 174 ASP A CA 1
ATOM 1387 C C . ASP A 1 174 ? 7.443 8.193 1.746 1.00 98.00 174 ASP A C 1
ATOM 1389 O O . ASP A 1 174 ? 7.241 8.359 2.946 1.00 98.00 174 ASP A O 1
ATOM 1393 N N . TYR A 1 175 ? 6.877 7.210 1.041 1.00 97.44 175 TYR A N 1
ATOM 1394 C CA . TYR A 1 175 ? 5.969 6.238 1.639 1.00 97.44 175 TYR A CA 1
ATOM 1395 C C . TYR A 1 175 ? 6.622 5.537 2.838 1.00 97.44 175 TYR A C 1
ATOM 1397 O O . TYR A 1 175 ? 6.058 5.522 3.934 1.00 97.44 175 TYR A O 1
ATOM 1405 N N . LEU A 1 176 ? 7.848 5.029 2.674 1.00 96.94 176 LEU A N 1
ATOM 1406 C CA . LEU A 1 176 ? 8.593 4.365 3.748 1.00 96.94 176 LEU A CA 1
ATOM 1407 C C . LEU A 1 176 ? 8.844 5.301 4.941 1.00 96.94 176 LEU A C 1
ATOM 1409 O O . LEU A 1 176 ? 8.638 4.912 6.095 1.00 96.94 176 LEU A O 1
ATOM 1413 N N . LEU A 1 177 ? 9.255 6.547 4.678 1.00 97.62 177 LEU A N 1
ATOM 1414 C CA . LEU A 1 177 ? 9.486 7.560 5.712 1.00 97.62 177 LEU A CA 1
ATOM 1415 C C . LEU A 1 177 ? 8.199 7.905 6.464 1.00 97.62 177 LEU A C 1
ATOM 1417 O O . LEU A 1 177 ? 8.198 7.912 7.698 1.00 97.62 177 LEU A O 1
ATOM 1421 N N . ILE A 1 178 ? 7.103 8.140 5.743 1.00 98.12 178 ILE A N 1
ATOM 1422 C CA . ILE A 1 178 ? 5.779 8.405 6.313 1.00 98.12 178 ILE A CA 1
ATOM 1423 C C . ILE A 1 178 ? 5.355 7.225 7.178 1.00 98.12 178 ILE A C 1
ATOM 1425 O O . ILE A 1 178 ? 4.956 7.415 8.328 1.00 98.12 178 ILE A O 1
ATOM 1429 N N . HIS A 1 179 ? 5.494 5.996 6.688 1.00 96.50 179 HIS A N 1
ATOM 1430 C CA . HIS A 1 179 ? 5.076 4.824 7.441 1.00 96.50 179 HIS A CA 1
ATOM 1431 C C . HIS A 1 179 ? 5.873 4.629 8.734 1.00 96.50 179 HIS A C 1
ATOM 1433 O O . HIS A 1 179 ? 5.297 4.348 9.792 1.00 96.50 179 HIS A O 1
ATOM 1439 N N . LEU A 1 180 ? 7.189 4.835 8.668 1.00 96.19 180 LEU A N 1
ATOM 1440 C CA . LEU A 1 180 ? 8.092 4.676 9.800 1.00 96.19 180 LEU A CA 1
ATOM 1441 C C . LEU A 1 180 ? 7.922 5.786 10.849 1.00 96.19 180 LEU A C 1
ATOM 1443 O O . LEU A 1 180 ? 7.880 5.496 12.047 1.00 96.19 180 LEU A O 1
ATOM 1447 N N . LYS A 1 181 ? 7.847 7.046 10.406 1.00 97.56 181 LYS A N 1
ATOM 1448 C CA . LYS A 1 181 ? 7.944 8.236 11.267 1.00 97.56 181 LYS A CA 1
ATOM 1449 C C . LYS A 1 181 ? 6.603 8.861 11.632 1.00 97.56 181 LYS A C 1
ATOM 1451 O O . LYS A 1 181 ? 6.520 9.524 12.659 1.00 97.56 181 LYS A O 1
ATOM 1456 N N . ILE A 1 182 ? 5.560 8.637 10.835 1.00 98.00 182 ILE A N 1
ATOM 1457 C CA . ILE A 1 182 ? 4.245 9.270 11.010 1.00 98.00 182 ILE A CA 1
ATOM 1458 C C . ILE A 1 182 ? 3.185 8.202 11.279 1.00 98.00 182 ILE A C 1
ATOM 1460 O O . ILE A 1 182 ? 2.589 8.164 12.355 1.00 98.00 182 ILE A O 1
ATOM 1464 N N . TRP A 1 183 ? 2.983 7.281 10.336 1.00 95.94 183 TRP A N 1
ATOM 1465 C CA . TRP A 1 183 ? 1.866 6.342 10.368 1.00 95.94 183 TRP A CA 1
ATOM 1466 C C . TRP A 1 183 ? 1.919 5.397 11.561 1.00 95.94 183 TRP A C 1
ATOM 1468 O O . TRP A 1 183 ? 0.978 5.341 12.350 1.00 95.94 183 TRP A O 1
ATOM 1478 N N . ARG A 1 184 ? 3.006 4.637 11.720 1.00 94.00 184 ARG A N 1
ATOM 1479 C CA . ARG A 1 184 ? 3.150 3.652 12.800 1.00 94.00 184 ARG A CA 1
ATOM 1480 C C . ARG A 1 184 ? 3.039 4.282 14.199 1.00 94.00 184 ARG A C 1
ATOM 1482 O O . ARG A 1 184 ? 2.313 3.728 15.031 1.00 94.00 184 ARG A O 1
ATOM 1489 N N . PRO A 1 185 ? 3.721 5.400 14.509 1.00 95.88 185 PRO A N 1
ATOM 1490 C CA . PRO A 1 185 ? 3.625 6.028 15.824 1.00 95.88 185 PRO A CA 1
ATOM 1491 C C . PRO A 1 185 ? 2.349 6.849 16.059 1.00 95.88 185 PRO A C 1
ATOM 1493 O O . PRO A 1 185 ? 2.126 7.206 17.213 1.00 95.88 185 PRO A O 1
ATOM 1496 N N . ARG A 1 186 ? 1.488 7.108 15.058 1.00 95.31 186 ARG A N 1
ATOM 1497 C CA . ARG A 1 186 ? 0.324 8.019 15.191 1.00 95.31 186 ARG A CA 1
ATOM 1498 C C . ARG A 1 186 ? -0.564 7.752 16.410 1.00 95.31 186 ARG A C 1
ATOM 1500 O O . ARG A 1 186 ? -1.008 8.681 17.075 1.00 95.31 186 ARG A O 1
ATOM 1507 N N . TRP A 1 187 ? -0.750 6.483 16.777 1.00 93.25 187 TRP A N 1
ATOM 1508 C CA . TRP A 1 187 ? -1.576 6.081 17.922 1.00 93.25 187 TRP A CA 1
ATOM 1509 C C . TRP A 1 187 ? -0.852 6.164 19.281 1.00 93.25 187 TRP A C 1
ATOM 1511 O O . TRP A 1 187 ? -1.486 6.034 20.325 1.00 93.25 187 TRP A O 1
ATOM 1521 N N . LYS A 1 188 ? 0.460 6.428 19.317 1.00 93.75 188 LYS A N 1
ATOM 1522 C CA . LYS A 1 188 ? 1.259 6.530 20.549 1.00 93.75 188 LYS A CA 1
ATOM 1523 C C . LYS A 1 188 ? 1.280 7.970 21.070 1.00 93.75 188 LYS A C 1
ATOM 1525 O O . LYS A 1 188 ? 1.922 8.832 20.479 1.00 93.75 188 LYS A O 1
ATOM 1530 N N . LYS A 1 189 ? 0.670 8.220 22.237 1.00 90.75 189 LYS A N 1
ATOM 1531 C CA . LYS A 1 189 ? 0.614 9.565 22.852 1.00 90.75 189 LYS A CA 1
ATOM 1532 C C . LYS A 1 189 ? 1.998 10.193 23.064 1.00 90.75 189 LYS A C 1
ATOM 1534 O O . LYS A 1 189 ? 2.191 11.365 22.774 1.00 90.75 189 LYS A O 1
ATOM 1539 N N . LYS A 1 190 ? 2.982 9.397 23.501 1.00 94.88 190 LYS A N 1
ATOM 1540 C CA . LYS A 1 190 ? 4.362 9.862 23.738 1.00 94.88 190 LYS A CA 1
ATOM 1541 C C . LYS A 1 190 ? 5.088 10.331 22.469 1.00 94.88 190 LYS A C 1
ATOM 1543 O O . LYS A 1 190 ? 6.020 11.109 22.588 1.00 94.88 190 LYS A O 1
ATOM 1548 N N . ALA A 1 191 ? 4.666 9.872 21.290 1.00 94.38 191 ALA A N 1
ATOM 1549 C CA . ALA A 1 191 ? 5.304 10.206 20.018 1.00 94.38 191 ALA A CA 1
ATOM 1550 C C . ALA A 1 191 ? 4.636 11.394 19.303 1.00 94.38 191 ALA A C 1
ATOM 1552 O O . ALA A 1 191 ? 5.062 11.759 18.217 1.00 94.38 191 ALA A O 1
ATOM 1553 N N . GLU A 1 192 ? 3.578 11.997 19.864 1.00 94.94 192 GLU A N 1
ATOM 1554 C CA . GLU A 1 192 ? 2.774 12.993 19.141 1.00 94.94 192 GLU A CA 1
ATOM 1555 C C . GLU A 1 192 ? 3.592 14.178 18.624 1.00 94.94 192 GLU A C 1
ATOM 1557 O O . GLU A 1 192 ? 3.434 14.569 17.470 1.00 94.94 192 GLU A O 1
ATOM 1562 N N . LYS A 1 193 ? 4.462 14.734 19.472 1.00 96.38 193 LYS A N 1
ATOM 1563 C CA . LYS A 1 193 ? 5.289 15.887 19.113 1.00 96.38 193 LYS A CA 1
ATOM 1564 C C . LYS A 1 193 ? 6.195 15.563 17.919 1.00 96.38 193 LYS A C 1
ATOM 1566 O O . LYS A 1 193 ? 6.147 16.274 16.922 1.00 96.38 193 LYS A O 1
ATOM 1571 N N . GLU A 1 194 ? 6.931 14.455 18.000 1.00 97.12 194 GLU A N 1
ATOM 1572 C CA . GLU A 1 194 ? 7.812 13.974 16.925 1.00 97.12 194 GLU A CA 1
ATOM 1573 C C . GLU A 1 194 ? 7.026 13.706 15.634 1.00 97.12 194 GLU A C 1
ATOM 1575 O O . GLU A 1 194 ? 7.453 14.087 14.546 1.00 97.12 194 GLU A O 1
ATOM 1580 N N . VAL A 1 195 ? 5.835 13.104 15.743 1.00 97.31 195 VAL A N 1
ATOM 1581 C CA . VAL A 1 195 ? 4.973 12.857 14.581 1.00 97.31 195 VAL A CA 1
ATOM 1582 C C . VAL A 1 195 ? 4.554 14.167 13.919 1.00 97.31 195 VAL A C 1
ATOM 1584 O O . VAL A 1 195 ? 4.647 14.274 12.701 1.00 97.31 195 VAL A O 1
ATOM 1587 N N . ARG A 1 196 ? 4.130 15.180 14.685 1.00 96.81 196 ARG A N 1
ATOM 1588 C CA . ARG A 1 196 ? 3.729 16.485 14.129 1.00 96.81 196 ARG A CA 1
ATOM 1589 C C . ARG A 1 196 ? 4.894 17.219 13.463 1.00 96.81 196 ARG A C 1
ATOM 1591 O O . ARG A 1 196 ? 4.700 17.825 12.412 1.00 96.81 196 ARG A O 1
ATOM 1598 N N . GLU A 1 197 ? 6.094 17.142 14.033 1.00 97.81 197 GLU A N 1
ATOM 1599 C CA . GLU A 1 197 ? 7.311 17.694 13.421 1.00 97.81 197 GLU A CA 1
ATOM 1600 C C . GLU A 1 197 ? 7.600 17.025 12.068 1.00 97.81 197 GLU A C 1
ATOM 1602 O O . GLU A 1 197 ? 7.786 17.711 11.059 1.00 97.81 197 GLU A O 1
ATOM 1607 N N . HIS A 1 198 ? 7.539 15.691 12.014 1.00 98.25 198 HIS A N 1
ATOM 1608 C CA . HIS A 1 198 ? 7.719 14.940 10.772 1.00 98.25 198 HIS A CA 1
ATOM 1609 C C . HIS A 1 198 ? 6.619 15.204 9.740 1.00 98.25 198 HIS A C 1
ATOM 1611 O O . HIS A 1 198 ? 6.922 15.276 8.551 1.00 98.25 198 HIS A O 1
ATOM 1617 N N . VAL A 1 199 ? 5.365 15.384 10.165 1.00 98.25 199 VAL A N 1
ATOM 1618 C CA . VAL A 1 199 ? 4.261 15.762 9.272 1.00 98.25 199 VAL A CA 1
ATOM 1619 C C . VAL A 1 199 ? 4.553 17.090 8.580 1.00 98.25 199 VAL A C 1
ATOM 1621 O O . VAL A 1 199 ? 4.486 17.153 7.355 1.00 98.25 199 VAL A O 1
ATOM 1624 N N . THR A 1 200 ? 4.929 18.127 9.332 1.00 98.00 200 THR A N 1
ATOM 1625 C CA . THR A 1 200 ? 5.247 19.447 8.764 1.00 98.00 200 THR A CA 1
ATOM 1626 C C . THR A 1 200 ? 6.384 19.355 7.747 1.00 98.00 200 THR A C 1
ATOM 1628 O O . THR A 1 200 ? 6.264 19.862 6.632 1.00 98.00 200 THR A O 1
ATOM 1631 N N . GLN A 1 201 ? 7.468 18.653 8.095 1.00 98.12 201 GLN A N 1
ATOM 1632 C CA . GLN A 1 201 ? 8.606 18.457 7.195 1.00 98.12 201 GLN A CA 1
ATOM 1633 C C . GLN A 1 201 ? 8.210 17.704 5.915 1.00 98.12 201 GLN A C 1
ATOM 1635 O O . GLN A 1 201 ? 8.651 18.054 4.817 1.00 98.12 201 GLN A O 1
ATOM 1640 N N . MET A 1 202 ? 7.389 16.661 6.050 1.00 98.19 202 MET A N 1
ATOM 1641 C CA . MET A 1 202 ? 7.006 15.822 4.923 1.00 98.19 202 MET A CA 1
ATOM 1642 C C . MET A 1 202 ? 6.022 16.528 3.991 1.00 98.19 202 MET A C 1
ATOM 1644 O O . MET A 1 202 ? 6.173 16.422 2.780 1.00 98.19 202 MET A O 1
ATOM 1648 N N . LEU A 1 203 ? 5.066 17.298 4.517 1.00 98.31 203 LEU A N 1
ATOM 1649 C CA . LEU A 1 203 ? 4.152 18.085 3.686 1.00 98.31 203 LEU A CA 1
ATOM 1650 C C . LEU A 1 203 ? 4.896 19.141 2.860 1.00 98.31 203 LEU A C 1
ATOM 1652 O O . LEU A 1 203 ? 4.599 19.294 1.679 1.00 98.31 203 LEU A O 1
ATOM 1656 N N . GLU A 1 204 ? 5.902 19.811 3.430 1.00 98.12 204 GLU A N 1
ATOM 1657 C CA . GLU A 1 204 ? 6.730 20.758 2.667 1.00 98.12 204 GLU A CA 1
ATOM 1658 C C . GLU A 1 204 ? 7.556 20.043 1.584 1.00 98.12 204 GLU A C 1
ATOM 1660 O O . GLU A 1 204 ? 7.622 20.496 0.440 1.00 98.12 204 GLU A O 1
ATOM 1665 N N . THR A 1 205 ? 8.117 18.873 1.911 1.00 97.75 205 THR A N 1
ATOM 1666 C CA . THR A 1 205 ? 8.837 18.028 0.942 1.00 97.75 205 THR A CA 1
ATOM 1667 C C . THR A 1 205 ? 7.926 17.608 -0.214 1.00 97.75 205 THR A C 1
ATOM 1669 O O . THR A 1 205 ? 8.292 17.753 -1.381 1.00 97.75 205 THR A O 1
ATOM 1672 N N . LEU A 1 206 ? 6.718 17.129 0.096 1.00 98.25 206 LEU A N 1
ATOM 1673 C CA . LEU A 1 206 ? 5.731 16.701 -0.893 1.00 98.25 206 LEU A CA 1
ATOM 1674 C C . LEU A 1 206 ? 5.253 17.878 -1.747 1.00 98.25 206 LEU A C 1
ATOM 1676 O O . LEU A 1 206 ? 5.166 17.738 -2.961 1.00 98.25 206 LEU A O 1
ATOM 1680 N N . LYS A 1 207 ? 5.043 19.060 -1.169 1.00 98.06 207 LYS A N 1
ATOM 1681 C CA . LYS A 1 207 ? 4.693 20.270 -1.925 1.00 98.06 207 LYS A CA 1
ATOM 1682 C C . LYS A 1 207 ? 5.777 20.655 -2.938 1.00 98.06 207 LYS A C 1
ATOM 1684 O O . LYS A 1 207 ? 5.470 20.931 -4.098 1.00 98.06 207 LYS A O 1
ATOM 1689 N N . GLY A 1 208 ? 7.047 20.639 -2.527 1.00 97.06 208 GLY A N 1
ATOM 1690 C CA . GLY A 1 208 ? 8.172 20.857 -3.441 1.00 97.06 208 GLY A CA 1
ATOM 1691 C C . GLY A 1 208 ? 8.232 19.796 -4.545 1.00 97.06 208 GLY A C 1
ATOM 1692 O O . GLY A 1 208 ? 8.446 20.115 -5.717 1.00 97.06 208 GLY A O 1
ATOM 1693 N N . ARG A 1 209 ? 7.962 18.534 -4.191 1.00 95.81 209 ARG A N 1
ATOM 1694 C CA . ARG A 1 209 ? 7.907 17.421 -5.145 1.00 95.81 209 ARG A CA 1
ATOM 1695 C C . ARG A 1 209 ? 6.770 17.554 -6.145 1.00 95.81 209 ARG A C 1
ATOM 1697 O O . ARG A 1 209 ? 6.980 17.275 -7.319 1.00 95.81 209 ARG A O 1
ATOM 1704 N N . GLU A 1 210 ? 5.604 18.013 -5.711 1.00 97.31 210 GLU A N 1
ATOM 1705 C CA . GLU A 1 210 ? 4.453 18.239 -6.579 1.00 97.31 210 GLU A CA 1
ATOM 1706 C C . GLU A 1 210 ? 4.781 19.259 -7.678 1.00 97.31 210 GLU A C 1
ATOM 1708 O O . GLU A 1 210 ? 4.455 19.050 -8.847 1.00 97.31 210 GLU A O 1
ATOM 1713 N N . ALA A 1 211 ? 5.472 20.348 -7.323 1.00 95.81 211 ALA A N 1
ATOM 1714 C CA . ALA A 1 211 ? 5.923 21.347 -8.287 1.00 95.81 211 ALA A CA 1
ATOM 1715 C C . ALA A 1 211 ? 6.904 20.750 -9.312 1.00 95.81 211 ALA A C 1
ATOM 1717 O O . ALA A 1 211 ? 6.754 20.986 -10.512 1.00 95.81 211 ALA A O 1
ATOM 1718 N N . ALA A 1 212 ? 7.855 19.929 -8.855 1.00 93.38 212 ALA A N 1
ATOM 1719 C CA . ALA A 1 212 ? 8.814 19.253 -9.729 1.00 93.38 212 ALA A CA 1
ATOM 1720 C C . ALA A 1 212 ? 8.150 18.200 -10.641 1.00 93.38 212 ALA A C 1
ATOM 1722 O O . ALA A 1 212 ? 8.479 18.090 -11.821 1.00 93.38 212 ALA A O 1
ATOM 1723 N N . LEU A 1 213 ? 7.176 17.447 -10.122 1.00 94.75 213 LEU A N 1
ATOM 1724 C CA . LEU A 1 213 ? 6.381 16.508 -10.915 1.00 94.75 213 LEU A CA 1
ATOM 1725 C C . LEU A 1 213 ? 5.593 17.242 -12.002 1.00 94.75 213 LEU A C 1
ATOM 1727 O O . LEU A 1 213 ? 5.603 16.808 -13.148 1.00 94.75 213 LEU A O 1
ATOM 1731 N N . LYS A 1 214 ? 4.978 18.390 -11.684 1.00 94.75 214 LYS A N 1
ATOM 1732 C CA . LYS A 1 214 ? 4.289 19.231 -12.678 1.00 94.75 214 LYS A CA 1
ATOM 1733 C C . LYS A 1 214 ? 5.234 19.709 -13.779 1.00 94.75 214 LYS A C 1
ATOM 1735 O O . LYS A 1 214 ? 4.860 19.655 -14.946 1.00 94.75 214 LYS A O 1
ATOM 1740 N N . SER A 1 215 ? 6.456 20.135 -13.444 1.00 90.12 215 SER A N 1
ATOM 1741 C CA . SER A 1 215 ? 7.430 20.559 -14.462 1.00 90.12 215 SER A CA 1
ATOM 1742 C C . SER A 1 215 ? 7.941 19.405 -15.323 1.00 90.12 215 SER A C 1
ATOM 1744 O O . SER A 1 215 ? 8.343 19.630 -16.464 1.00 90.12 215 SER A O 1
ATOM 1746 N N . HIS A 1 216 ? 7.931 18.175 -14.803 1.00 89.81 216 HIS A N 1
ATOM 1747 C CA . HIS A 1 216 ? 8.448 16.996 -15.498 1.00 89.81 216 HIS A CA 1
ATOM 1748 C C . HIS A 1 216 ? 7.365 16.049 -16.030 1.00 89.81 216 HIS A C 1
ATOM 1750 O O . HIS A 1 216 ? 7.696 14.984 -16.547 1.00 89.81 216 HIS A O 1
ATOM 1756 N N . ASP A 1 217 ? 6.091 16.438 -15.962 1.00 89.31 217 ASP A N 1
ATOM 1757 C CA . ASP A 1 217 ? 4.939 15.564 -16.218 1.00 89.31 217 ASP A CA 1
ATOM 1758 C C . ASP A 1 217 ? 4.994 14.885 -17.599 1.00 89.31 217 ASP A C 1
ATOM 1760 O O . ASP A 1 217 ? 4.755 13.685 -17.733 1.00 89.31 217 ASP A O 1
ATOM 1764 N N . GLN A 1 218 ? 5.421 15.631 -18.623 1.00 85.25 218 GLN A N 1
ATOM 1765 C CA . GLN A 1 218 ? 5.577 15.134 -19.997 1.00 85.25 218 GLN A CA 1
ATOM 1766 C C . GLN A 1 218 ? 6.673 14.064 -20.165 1.00 85.25 218 GLN A C 1
ATOM 1768 O O . GLN A 1 218 ? 6.710 13.367 -21.180 1.00 85.25 218 GLN A O 1
ATOM 1773 N N . PHE A 1 219 ? 7.585 13.929 -19.198 1.00 83.62 219 PHE A N 1
ATOM 1774 C CA . PHE A 1 219 ? 8.713 12.996 -19.258 1.00 83.62 219 PHE A CA 1
ATOM 1775 C C . PHE A 1 219 ? 8.450 11.680 -18.520 1.00 83.62 219 PHE A C 1
ATOM 1777 O O . PHE A 1 219 ? 9.216 10.732 -18.693 1.00 83.62 219 PHE A O 1
ATOM 1784 N N . LEU A 1 220 ? 7.361 11.591 -17.749 1.00 85.12 220 LEU A N 1
ATOM 1785 C CA . LEU A 1 220 ? 7.045 10.424 -16.919 1.00 85.12 220 LEU A CA 1
ATOM 1786 C C . LEU A 1 220 ? 6.556 9.208 -17.730 1.00 85.12 220 LEU A C 1
ATOM 1788 O O . LEU A 1 220 ? 6.596 8.079 -17.243 1.00 85.12 220 LEU A O 1
ATOM 1792 N N . GLY A 1 221 ? 6.135 9.413 -18.983 1.00 85.12 221 GLY A N 1
ATOM 1793 C CA . GLY A 1 221 ? 5.715 8.334 -19.881 1.00 85.12 221 GLY A CA 1
ATOM 1794 C C . GLY A 1 221 ? 4.541 7.518 -19.326 1.00 85.12 221 GLY A C 1
ATOM 1795 O O . GLY A 1 221 ? 3.640 8.068 -18.697 1.00 85.12 221 GLY A O 1
ATOM 1796 N N . GLY A 1 222 ? 4.554 6.198 -19.548 1.00 83.19 222 GLY A N 1
ATOM 1797 C CA . GLY A 1 222 ? 3.493 5.291 -19.080 1.00 83.19 222 GLY A CA 1
ATOM 1798 C C . GLY A 1 222 ? 3.356 5.206 -17.554 1.00 83.19 222 GLY A C 1
ATOM 1799 O O . GLY A 1 222 ? 2.283 4.903 -17.055 1.00 83.19 222 GLY A O 1
ATOM 1800 N N . GLN A 1 223 ? 4.407 5.563 -16.813 1.00 87.62 223 GLN A N 1
ATOM 1801 C CA . GLN A 1 223 ? 4.454 5.514 -15.345 1.00 87.62 223 GLN A CA 1
ATOM 1802 C C . GLN A 1 223 ? 3.857 6.761 -14.678 1.00 87.62 223 GLN A C 1
ATOM 1804 O O . GLN A 1 223 ? 3.785 6.860 -13.454 1.00 87.62 223 GLN A O 1
ATOM 1809 N N . ARG A 1 224 ? 3.425 7.745 -15.476 1.00 92.88 224 ARG A N 1
ATOM 1810 C CA . ARG A 1 224 ? 2.857 9.007 -14.994 1.00 92.88 224 ARG A CA 1
ATOM 1811 C C . ARG A 1 224 ? 1.714 8.795 -13.997 1.00 92.88 224 ARG A C 1
ATOM 1813 O O . ARG A 1 224 ? 1.691 9.467 -12.970 1.00 92.88 224 ARG A O 1
ATOM 1820 N N . GLY A 1 225 ? 0.771 7.906 -14.317 1.00 94.06 225 GLY A N 1
ATOM 1821 C CA . GLY A 1 225 ? -0.396 7.628 -13.473 1.00 94.06 225 GLY A CA 1
ATOM 1822 C C . GLY A 1 225 ? 0.013 7.121 -12.092 1.00 94.06 225 GLY A C 1
ATOM 1823 O O . GLY A 1 225 ? -0.316 7.753 -11.089 1.00 94.06 225 GLY A O 1
ATOM 1824 N N . GLU A 1 226 ? 0.817 6.057 -12.058 1.00 92.62 226 GLU A N 1
ATOM 1825 C CA . GLU A 1 226 ? 1.308 5.429 -10.826 1.00 92.62 226 GLU A CA 1
ATOM 1826 C C . GLU A 1 226 ? 2.111 6.409 -9.953 1.00 92.62 226 GLU A C 1
ATOM 1828 O O . GLU A 1 226 ? 1.860 6.524 -8.754 1.00 92.62 226 GLU A O 1
ATOM 1833 N N . ILE A 1 227 ? 3.027 7.189 -10.539 1.00 96.12 227 ILE A N 1
ATOM 1834 C CA . ILE A 1 227 ? 3.828 8.181 -9.796 1.00 96.12 227 ILE A CA 1
ATOM 1835 C C . ILE A 1 227 ? 2.927 9.215 -9.106 1.00 96.12 227 ILE A C 1
ATOM 1837 O O . ILE A 1 227 ? 3.108 9.524 -7.923 1.00 96.12 227 ILE A O 1
ATOM 1841 N N . TRP A 1 228 ? 1.936 9.747 -9.828 1.00 97.81 228 TRP A N 1
ATOM 1842 C CA . TRP A 1 228 ? 0.972 10.685 -9.256 1.00 97.81 228 TRP A CA 1
ATOM 1843 C C . TRP A 1 228 ? 0.069 10.024 -8.213 1.00 97.81 228 TRP A C 1
ATOM 1845 O O . TRP A 1 228 ? -0.286 10.678 -7.228 1.00 97.81 228 TRP A O 1
ATOM 1855 N N . ALA A 1 229 ? -0.303 8.758 -8.407 1.00 96.94 229 ALA A N 1
ATOM 1856 C CA . ALA A 1 229 ? -1.095 7.992 -7.454 1.00 96.94 229 ALA A CA 1
ATOM 1857 C C . ALA A 1 229 ? -0.349 7.817 -6.125 1.00 96.94 229 ALA A C 1
ATOM 1859 O O . ALA A 1 229 ? -0.867 8.220 -5.083 1.00 96.94 229 ALA A O 1
ATOM 1860 N N . TRP A 1 230 ? 0.905 7.355 -6.162 1.00 97.19 230 TRP A N 1
ATOM 1861 C CA . TRP A 1 230 ? 1.773 7.255 -4.985 1.00 97.19 230 TRP A CA 1
ATOM 1862 C C . TRP A 1 230 ? 1.950 8.594 -4.272 1.00 97.19 230 TRP A C 1
ATOM 1864 O O . TRP A 1 230 ? 1.780 8.679 -3.055 1.00 97.19 230 TRP A O 1
ATOM 1874 N N . HIS A 1 231 ? 2.258 9.656 -5.021 1.00 98.44 231 HIS A N 1
ATOM 1875 C CA . HIS A 1 231 ? 2.461 10.986 -4.453 1.00 98.44 231 HIS A CA 1
ATOM 1876 C C . HIS A 1 231 ? 1.227 11.481 -3.683 1.00 98.44 231 HIS A C 1
ATOM 1878 O O . HIS A 1 231 ? 1.336 11.916 -2.536 1.00 98.44 231 HIS A O 1
ATOM 1884 N N . ARG A 1 232 ? 0.040 11.368 -4.286 1.00 98.56 232 ARG A N 1
ATOM 1885 C CA . ARG A 1 232 ? -1.228 11.783 -3.668 1.00 98.56 232 ARG A CA 1
ATOM 1886 C C . ARG A 1 232 ? -1.601 10.888 -2.491 1.00 98.56 232 ARG A C 1
ATOM 1888 O O . ARG A 1 232 ? -1.985 11.396 -1.443 1.00 98.56 232 ARG A O 1
ATOM 1895 N N . ASN A 1 233 ? -1.402 9.580 -2.617 1.00 98.19 233 ASN A N 1
ATOM 1896 C CA . ASN A 1 233 ? -1.627 8.626 -1.535 1.00 98.19 233 ASN A CA 1
ATOM 1897 C C . ASN A 1 233 ? -0.759 8.930 -0.305 1.00 98.19 233 ASN A C 1
ATOM 1899 O O . ASN A 1 233 ? -1.261 8.900 0.815 1.00 98.19 233 ASN A O 1
ATOM 1903 N N . ASN A 1 234 ? 0.506 9.311 -0.499 1.00 98.56 234 ASN A N 1
ATOM 1904 C CA . ASN A 1 234 ? 1.391 9.733 0.589 1.00 98.56 234 ASN A CA 1
ATOM 1905 C C . ASN A 1 234 ? 0.844 10.955 1.345 1.00 98.56 234 ASN A C 1
ATOM 1907 O O . ASN A 1 234 ? 0.852 10.969 2.577 1.00 98.56 234 ASN A O 1
ATOM 1911 N N . ILE A 1 235 ? 0.314 11.952 0.628 1.00 98.75 235 ILE A N 1
ATOM 1912 C CA . ILE A 1 235 ? -0.341 13.112 1.251 1.00 98.75 235 ILE A CA 1
ATOM 1913 C C . ILE A 1 235 ? -1.602 12.669 2.017 1.00 98.75 235 ILE A C 1
ATOM 1915 O O . ILE A 1 235 ? -1.798 13.063 3.169 1.00 98.75 235 ILE A O 1
ATOM 1919 N N . GLY A 1 236 ? -2.415 11.786 1.428 1.00 98.62 236 GLY A N 1
ATOM 1920 C CA . GLY A 1 236 ? -3.602 11.218 2.075 1.00 98.62 236 GLY A CA 1
ATOM 1921 C C . GLY A 1 236 ? -3.284 10.479 3.382 1.00 98.62 236 GLY A C 1
ATOM 1922 O O . GLY A 1 236 ? -3.939 10.709 4.398 1.00 98.62 236 GLY A O 1
ATOM 1923 N N . ILE A 1 237 ? -2.222 9.664 3.409 1.00 98.56 237 ILE A N 1
ATOM 1924 C CA . ILE A 1 237 ? -1.760 8.950 4.615 1.00 98.56 237 ILE A CA 1
ATOM 1925 C C . ILE A 1 237 ? -1.372 9.932 5.731 1.00 98.56 237 ILE A C 1
ATOM 1927 O O . ILE A 1 237 ? -1.670 9.685 6.903 1.00 98.56 237 ILE A O 1
ATOM 1931 N N . ILE A 1 238 ? -0.729 11.054 5.393 1.00 98.69 238 ILE A N 1
ATOM 1932 C CA . ILE A 1 238 ? -0.367 12.092 6.368 1.00 98.69 238 ILE A CA 1
ATOM 1933 C C . ILE A 1 238 ? -1.620 12.717 6.986 1.00 98.69 238 ILE A C 1
ATOM 1935 O O . ILE A 1 238 ? -1.709 12.812 8.212 1.00 98.69 238 ILE A O 1
ATOM 1939 N N . HIS A 1 239 ? -2.602 13.097 6.169 1.00 98.69 239 HIS A N 1
ATOM 1940 C CA . HIS A 1 239 ? -3.859 13.659 6.667 1.00 98.69 239 HIS A CA 1
ATOM 1941 C C . HIS A 1 239 ? -4.662 12.643 7.488 1.00 98.69 239 HIS A C 1
ATOM 1943 O O . HIS A 1 239 ? -5.148 12.975 8.567 1.00 98.69 239 HIS A O 1
ATOM 1949 N N . ALA A 1 240 ? -4.697 11.373 7.079 1.00 98.44 240 ALA A N 1
ATOM 1950 C CA . ALA A 1 240 ? -5.301 10.306 7.875 1.00 98.44 240 ALA A CA 1
ATOM 1951 C C . ALA A 1 240 ? -4.580 10.119 9.226 1.00 98.44 240 ALA A C 1
ATOM 1953 O O . ALA A 1 240 ? -5.214 9.847 10.249 1.00 98.44 240 ALA A O 1
ATOM 1954 N N . ALA A 1 241 ? -3.256 10.308 9.272 1.00 98.12 241 ALA A N 1
ATOM 1955 C CA . ALA A 1 241 ? -2.504 10.289 10.524 1.00 98.12 241 ALA A CA 1
ATOM 1956 C C . ALA A 1 241 ? -2.821 11.491 11.424 1.00 98.12 241 ALA A C 1
ATOM 1958 O O . ALA A 1 241 ? -2.942 11.319 12.638 1.00 98.12 241 ALA A O 1
ATOM 1959 N N . LEU A 1 242 ? -2.987 12.684 10.848 1.00 98.06 242 LEU A N 1
ATOM 1960 C CA . LEU A 1 242 ? -3.439 13.869 11.577 1.00 98.06 242 LEU A CA 1
ATOM 1961 C C . LEU A 1 242 ? -4.850 13.669 12.140 1.00 98.06 242 LEU A C 1
ATOM 1963 O O . LEU A 1 242 ? -5.056 13.919 13.326 1.00 98.06 242 LEU A O 1
ATOM 1967 N N . ALA A 1 243 ? -5.775 13.122 11.347 1.00 97.94 243 ALA A N 1
ATOM 1968 C CA . ALA A 1 243 ? -7.127 12.792 11.792 1.00 97.94 243 ALA A CA 1
ATOM 1969 C C . ALA A 1 243 ? -7.117 11.765 12.941 1.00 97.94 243 ALA A C 1
ATOM 1971 O O . ALA A 1 243 ? -7.845 11.914 13.920 1.00 97.94 243 ALA A O 1
ATOM 1972 N N . ALA A 1 244 ? -6.233 10.762 12.889 1.00 96.69 244 ALA A N 1
ATOM 1973 C CA . ALA A 1 244 ? -6.041 9.805 13.982 1.00 96.69 244 ALA A CA 1
ATOM 1974 C C . ALA A 1 244 ? -5.565 10.474 15.283 1.00 96.69 244 ALA A C 1
ATOM 1976 O O . ALA A 1 244 ? -6.052 10.152 16.371 1.00 96.69 244 ALA A O 1
ATOM 1977 N N . ILE A 1 245 ? -4.618 11.412 15.187 1.00 96.12 245 ILE A N 1
ATOM 1978 C CA . ILE A 1 245 ? -4.118 12.166 16.344 1.00 96.12 245 ILE A CA 1
ATOM 1979 C C . ILE A 1 245 ? -5.222 13.065 16.909 1.00 96.12 245 ILE A C 1
ATOM 1981 O O . ILE A 1 245 ? -5.440 13.058 18.122 1.00 96.12 245 ILE A O 1
ATOM 1985 N N . ALA A 1 246 ? -5.935 13.787 16.043 1.00 95.62 246 ALA A N 1
ATOM 1986 C CA . ALA A 1 246 ? -7.079 14.615 16.406 1.00 95.62 246 ALA A CA 1
ATOM 1987 C C . ALA A 1 246 ? -8.149 13.795 17.138 1.00 95.62 246 ALA A C 1
ATOM 1989 O O . ALA A 1 246 ? -8.572 14.159 18.234 1.00 95.62 246 ALA A O 1
ATOM 1990 N N . ARG A 1 247 ? -8.498 12.620 16.599 1.00 94.38 247 ARG A N 1
ATOM 1991 C CA . ARG A 1 247 ? -9.500 11.712 17.170 1.00 94.38 247 ARG A CA 1
ATOM 1992 C C . ARG A 1 247 ? -9.094 11.189 18.538 1.00 94.38 247 ARG A C 1
ATOM 1994 O O . ARG A 1 247 ? -9.914 11.157 19.453 1.00 94.38 247 ARG A O 1
ATOM 2001 N N . ARG A 1 248 ? -7.826 10.808 18.711 1.00 92.50 248 ARG A N 1
ATOM 2002 C CA . ARG A 1 248 ? -7.291 10.388 20.016 1.00 92.50 248 ARG A CA 1
ATOM 2003 C C . ARG A 1 248 ? -7.372 11.506 21.055 1.00 92.50 248 ARG A C 1
ATOM 2005 O O . ARG A 1 248 ? -7.584 11.230 22.232 1.00 92.50 248 ARG A O 1
ATOM 2012 N N . ASN A 1 249 ? -7.152 12.744 20.629 1.00 91.75 249 ASN A N 1
ATOM 2013 C CA . ASN A 1 249 ? -7.112 13.906 21.508 1.00 91.75 249 ASN A CA 1
ATOM 2014 C C . ASN A 1 249 ? -8.473 14.611 21.638 1.00 91.75 249 ASN A C 1
ATOM 2016 O O . ASN A 1 249 ? -8.553 15.621 22.333 1.00 91.75 249 ASN A O 1
ATOM 2020 N N . ASN A 1 250 ? -9.523 14.074 21.005 1.00 89.94 250 ASN A N 1
ATOM 2021 C CA . ASN A 1 250 ? -10.862 14.657 20.950 1.00 89.94 250 ASN A CA 1
ATOM 2022 C C . ASN A 1 250 ? -10.861 16.114 20.437 1.00 89.94 250 ASN A C 1
ATOM 2024 O O . ASN A 1 250 ? -11.505 16.993 21.007 1.00 89.94 250 ASN A O 1
ATOM 2028 N N . CYS A 1 251 ? -10.066 16.380 19.397 1.00 91.88 251 CYS A N 1
ATOM 2029 C CA . CYS A 1 251 ? -9.953 17.692 18.762 1.00 91.88 251 CYS A CA 1
ATOM 2030 C C . CYS A 1 251 ? -11.016 17.880 17.666 1.00 91.88 251 CYS A C 1
ATOM 2032 O O . CYS A 1 251 ? -11.504 16.914 17.090 1.00 91.88 251 CYS A O 1
ATOM 2034 N N . SER A 1 252 ? -11.362 19.128 17.350 1.00 91.25 252 SER A N 1
ATOM 2035 C CA . SER A 1 252 ? -12.396 19.459 16.355 1.00 91.25 252 SER A CA 1
ATOM 2036 C C . SER A 1 252 ? -11.936 19.345 14.896 1.00 91.25 252 SER A C 1
ATOM 2038 O O . SER A 1 252 ? -12.739 19.517 13.989 1.00 91.25 252 SER A O 1
ATOM 2040 N N . ASP A 1 253 ? -10.650 19.107 14.644 1.00 94.06 253 ASP A N 1
ATOM 2041 C CA . ASP A 1 253 ? -10.060 19.032 13.304 1.00 94.06 253 ASP A CA 1
ATOM 2042 C C . ASP A 1 253 ? -10.149 17.634 12.668 1.00 94.06 253 ASP A C 1
ATOM 2044 O O . ASP A 1 253 ? -9.652 17.452 11.558 1.00 94.06 253 ASP A O 1
ATOM 2048 N N . ILE A 1 254 ? -10.789 16.659 13.331 1.00 95.50 254 ILE A N 1
ATOM 2049 C CA . ILE A 1 254 ? -10.933 15.276 12.836 1.00 95.50 254 ILE A CA 1
ATOM 2050 C C . ILE A 1 254 ? -11.508 15.262 11.420 1.00 95.50 254 ILE A C 1
ATOM 2052 O O . ILE A 1 254 ? -10.884 14.685 10.530 1.00 95.50 254 ILE A O 1
ATOM 2056 N N . ASP A 1 255 ? -12.652 15.918 11.216 1.00 96.62 255 ASP A N 1
ATOM 2057 C CA . ASP A 1 255 ? -13.373 15.877 9.942 1.00 96.62 255 ASP A CA 1
ATOM 2058 C C . ASP A 1 255 ? -12.592 16.597 8.843 1.00 96.62 255 ASP A C 1
ATOM 2060 O O . ASP A 1 255 ? -12.374 16.030 7.784 1.00 96.62 255 ASP A O 1
ATOM 2064 N N . ALA A 1 256 ? -12.028 17.776 9.123 1.00 97.94 256 ALA A N 1
ATOM 2065 C CA . ALA A 1 256 ? -11.226 18.509 8.141 1.00 97.94 256 ALA A CA 1
ATOM 2066 C C . ALA A 1 256 ? -9.991 17.715 7.663 1.00 97.94 256 ALA A C 1
ATOM 2068 O O . ALA A 1 256 ? -9.631 17.745 6.481 1.00 97.94 256 ALA A O 1
ATOM 2069 N N . GLN A 1 257 ? -9.328 16.996 8.576 1.00 98.19 257 GLN A N 1
ATOM 2070 C CA . GLN A 1 257 ? -8.202 16.130 8.224 1.00 98.19 257 GLN A CA 1
ATOM 2071 C C . GLN A 1 257 ? -8.668 14.854 7.510 1.00 98.19 257 GLN A C 1
ATOM 2073 O O . GLN A 1 257 ? -8.005 14.410 6.575 1.00 98.19 257 GLN A O 1
ATOM 2078 N N . ALA A 1 258 ? -9.808 14.279 7.902 1.00 98.19 258 ALA A N 1
ATOM 2079 C CA . ALA A 1 258 ? -10.389 13.127 7.221 1.00 98.19 258 ALA A CA 1
ATOM 2080 C C . ALA A 1 258 ? -10.839 13.476 5.791 1.00 98.19 258 ALA A C 1
ATOM 2082 O O . ALA A 1 258 ? -10.482 12.757 4.864 1.00 98.19 258 ALA A O 1
ATOM 2083 N N . ASP A 1 259 ? -11.506 14.611 5.589 1.00 98.56 259 ASP A N 1
ATOM 2084 C CA . ASP A 1 259 ? -11.928 15.117 4.277 1.00 98.56 259 ASP A CA 1
ATOM 2085 C C . ASP A 1 259 ? -10.722 15.353 3.360 1.00 98.56 259 ASP A C 1
ATOM 2087 O O . ASP A 1 259 ? -10.731 14.987 2.185 1.00 98.56 259 ASP A O 1
ATOM 2091 N N . SER A 1 260 ? -9.638 15.912 3.911 1.00 98.50 260 SER A N 1
ATOM 2092 C CA . SER A 1 260 ? -8.385 16.082 3.168 1.00 98.50 260 SER A CA 1
ATOM 2093 C C . SER A 1 260 ? -7.798 14.731 2.752 1.00 98.50 260 SER A C 1
ATOM 2095 O O . SER A 1 260 ? -7.383 14.566 1.606 1.00 98.50 260 SER A O 1
ATOM 2097 N N . ALA A 1 261 ? -7.774 13.749 3.660 1.00 98.69 261 ALA A N 1
ATOM 2098 C CA . ALA A 1 261 ? -7.275 12.410 3.360 1.00 98.69 261 ALA A CA 1
ATOM 2099 C C . ALA A 1 261 ? -8.097 11.725 2.257 1.00 98.69 261 ALA A C 1
ATOM 2101 O O . ALA A 1 261 ? -7.522 11.221 1.295 1.00 98.69 261 ALA A O 1
ATOM 2102 N N . GLU A 1 262 ? -9.425 11.768 2.372 1.00 98.62 262 GLU A N 1
ATOM 2103 C CA . GLU A 1 262 ? -10.376 11.237 1.392 1.00 98.62 262 GLU A CA 1
ATOM 2104 C C . GLU A 1 262 ? -10.164 11.851 0.007 1.00 98.62 262 GLU A C 1
ATOM 2106 O O . GLU A 1 262 ? -9.938 11.121 -0.959 1.00 98.62 262 GLU A O 1
ATOM 2111 N N . MET A 1 263 ? -10.097 13.185 -0.078 1.00 98.62 263 MET A N 1
ATOM 2112 C CA . MET A 1 263 ? -9.816 13.892 -1.328 1.00 98.62 263 MET A CA 1
ATOM 2113 C C . MET A 1 263 ? -8.526 13.387 -1.990 1.00 98.62 263 MET A C 1
ATOM 2115 O O . MET A 1 263 ? -8.492 13.166 -3.201 1.00 98.62 263 MET A O 1
ATOM 2119 N N . TYR A 1 264 ? -7.448 13.204 -1.223 1.00 98.75 264 TYR A N 1
ATOM 2120 C CA . TYR A 1 264 ? -6.175 12.743 -1.777 1.00 98.75 264 TYR A CA 1
ATOM 2121 C C . TYR A 1 264 ? -6.186 11.266 -2.181 1.00 98.75 264 TYR A C 1
ATOM 2123 O O . TYR A 1 264 ? -5.557 10.926 -3.186 1.00 98.75 264 TYR A O 1
ATOM 2131 N N . PHE A 1 265 ? -6.908 10.399 -1.468 1.00 98.50 265 PHE A N 1
ATOM 2132 C CA . PHE A 1 265 ? -7.102 9.012 -1.897 1.00 98.50 265 PHE A CA 1
ATOM 2133 C C . PHE A 1 265 ? -7.911 8.934 -3.196 1.00 98.50 265 PHE A C 1
ATOM 2135 O O . PHE A 1 265 ? -7.510 8.221 -4.117 1.00 98.50 265 PHE A O 1
ATOM 2142 N N . ASP A 1 266 ? -8.953 9.750 -3.343 1.00 98.06 266 ASP A N 1
ATOM 2143 C CA . ASP A 1 266 ? -9.711 9.854 -4.592 1.00 98.06 266 ASP A CA 1
ATOM 2144 C C . ASP A 1 266 ? -8.867 10.402 -5.744 1.00 98.06 266 ASP A C 1
ATOM 2146 O O . ASP A 1 266 ? -8.939 9.916 -6.874 1.00 98.06 266 ASP A O 1
ATOM 2150 N N . LEU A 1 267 ? -8.037 11.415 -5.484 1.00 98.25 267 LEU A N 1
ATOM 2151 C CA . LEU A 1 267 ? -7.109 11.930 -6.487 1.00 98.25 267 LEU A CA 1
ATOM 2152 C C . LEU A 1 267 ? -6.048 10.890 -6.863 1.00 98.25 267 LEU A C 1
ATOM 2154 O O . LEU A 1 267 ? -5.612 10.887 -8.015 1.00 98.25 267 LEU A O 1
ATOM 2158 N N . ALA A 1 268 ? -5.615 10.038 -5.931 1.00 97.88 268 ALA A N 1
ATOM 2159 C CA . ALA A 1 268 ? -4.694 8.944 -6.220 1.00 97.88 268 ALA A CA 1
ATOM 2160 C C . ALA A 1 268 ? -5.351 7.906 -7.140 1.00 97.88 268 ALA A C 1
ATOM 2162 O O . ALA A 1 268 ? -4.794 7.601 -8.192 1.00 97.88 268 ALA A O 1
ATOM 2163 N N . HIS A 1 269 ? -6.570 7.473 -6.813 1.00 95.31 269 HIS A N 1
ATOM 2164 C CA . HIS A 1 269 ? -7.353 6.558 -7.645 1.00 95.31 269 HIS A CA 1
ATOM 2165 C C . HIS A 1 269 ? -7.650 7.135 -9.041 1.00 95.31 269 HIS A C 1
ATOM 2167 O O . HIS A 1 269 ? -7.574 6.435 -10.043 1.00 95.31 269 HIS A O 1
ATOM 2173 N N . LYS A 1 270 ? -7.921 8.442 -9.149 1.00 96.88 270 LYS A N 1
ATOM 2174 C CA . LYS A 1 270 ? -8.092 9.115 -10.451 1.00 96.88 270 LYS A CA 1
ATOM 2175 C C . LYS A 1 270 ? -6.806 9.169 -11.280 1.00 96.88 270 LYS A C 1
ATOM 2177 O O . LYS A 1 270 ? -6.894 9.250 -12.502 1.00 96.88 270 LYS A O 1
ATOM 2182 N N . SER A 1 271 ? -5.630 9.196 -10.646 1.00 95.69 271 SER A N 1
ATOM 2183 C CA . SER A 1 271 ? -4.347 9.141 -11.367 1.00 95.69 271 SER A CA 1
ATOM 2184 C C . SER A 1 271 ? -4.095 7.764 -11.962 1.00 95.69 271 SER A C 1
ATOM 2186 O O . SER A 1 271 ? -3.585 7.670 -13.076 1.00 95.69 271 SER A O 1
ATOM 2188 N N . ASP A 1 272 ? -4.428 6.727 -11.197 1.00 92.12 272 ASP A N 1
ATOM 2189 C CA . ASP A 1 272 ? -4.265 5.329 -11.565 1.00 92.12 272 ASP A CA 1
ATOM 2190 C C . ASP A 1 272 ? -5.374 4.491 -10.903 1.00 92.12 272 ASP A C 1
ATOM 2192 O O . ASP A 1 272 ? -5.291 4.183 -9.709 1.00 92.12 272 ASP A O 1
ATOM 2196 N N . PRO A 1 273 ? -6.427 4.119 -11.655 1.00 89.56 273 PRO A N 1
ATOM 2197 C CA . PRO A 1 273 ? -7.514 3.301 -11.127 1.00 89.56 273 PRO A CA 1
ATOM 2198 C C . PRO A 1 273 ? -7.072 1.915 -10.648 1.00 89.56 273 PRO A C 1
ATOM 2200 O O . PRO A 1 273 ? -7.753 1.328 -9.808 1.00 89.56 273 PRO A O 1
ATOM 2203 N N . ASN A 1 274 ? -5.935 1.413 -11.143 1.00 85.06 274 ASN A N 1
ATOM 2204 C CA . ASN A 1 274 ? -5.376 0.118 -10.763 1.00 85.06 274 ASN A CA 1
ATOM 2205 C C . ASN A 1 274 ? -4.503 0.197 -9.498 1.00 85.06 274 ASN A C 1
ATOM 2207 O O . ASN A 1 274 ? -4.063 -0.839 -9.003 1.00 85.06 274 ASN A O 1
ATOM 2211 N N . PHE A 1 275 ? -4.274 1.397 -8.950 1.00 87.69 275 PHE A N 1
ATOM 2212 C CA . PHE A 1 275 ? -3.517 1.608 -7.717 1.00 87.69 275 PHE A CA 1
ATOM 2213 C C . PHE A 1 275 ? -4.364 1.274 -6.476 1.00 87.69 275 PHE A C 1
ATOM 2215 O O . PHE A 1 275 ? -5.006 2.145 -5.865 1.00 87.69 275 PHE A O 1
ATOM 2222 N N . GLY A 1 276 ? -4.374 -0.011 -6.106 1.00 85.25 276 GLY A N 1
ATOM 2223 C CA . GLY A 1 276 ? -5.259 -0.579 -5.080 1.00 85.25 276 GLY A CA 1
ATOM 2224 C C . GLY A 1 276 ? -5.081 0.030 -3.685 1.00 85.25 276 GLY A C 1
ATOM 2225 O O . GLY A 1 276 ? -6.055 0.185 -2.941 1.00 85.25 276 GLY A O 1
ATOM 2226 N N . SER A 1 277 ? -3.866 0.475 -3.349 1.00 90.81 277 SER A N 1
ATOM 2227 C CA . SER A 1 277 ? -3.542 1.083 -2.054 1.00 90.81 277 SER A CA 1
ATOM 2228 C C . SER A 1 277 ? -4.416 2.294 -1.715 1.00 90.81 277 SER A C 1
ATOM 2230 O O . SER A 1 277 ? -4.744 2.503 -0.547 1.00 90.81 277 SER A O 1
ATOM 2232 N N . SER A 1 278 ? -4.827 3.084 -2.714 1.00 93.94 278 SER A N 1
ATOM 2233 C CA . SER A 1 278 ? -5.665 4.272 -2.495 1.00 93.94 278 SER A CA 1
ATOM 2234 C C . SER A 1 278 ? -7.045 3.919 -1.929 1.00 93.94 278 SER A C 1
ATOM 2236 O O . SER A 1 278 ? -7.463 4.486 -0.919 1.00 93.94 278 SER A O 1
ATOM 2238 N N . ARG A 1 279 ? -7.724 2.929 -2.522 1.00 95.56 279 ARG A N 1
ATOM 2239 C CA . ARG A 1 279 ? -9.049 2.464 -2.082 1.00 95.56 279 ARG A CA 1
ATOM 2240 C C . ARG A 1 279 ? -8.959 1.737 -0.744 1.00 95.56 279 ARG A C 1
ATOM 2242 O O . ARG A 1 279 ? -9.786 1.981 0.130 1.00 95.56 279 ARG A O 1
ATOM 2249 N N . ALA A 1 280 ? -7.908 0.944 -0.532 1.00 95.75 280 ALA A N 1
ATOM 2250 C CA . ALA A 1 280 ? -7.662 0.291 0.754 1.00 95.75 280 ALA A CA 1
ATOM 2251 C C . ALA A 1 280 ? -7.443 1.309 1.891 1.00 95.75 280 ALA A C 1
ATOM 2253 O O . ALA A 1 280 ? -7.979 1.157 2.991 1.00 95.75 280 ALA A O 1
ATOM 2254 N N . ASN A 1 281 ? -6.684 2.378 1.632 1.00 97.12 281 ASN A N 1
ATOM 2255 C CA . ASN A 1 281 ? -6.457 3.442 2.608 1.00 97.12 281 ASN A CA 1
ATOM 2256 C C . ASN A 1 281 ? -7.715 4.285 2.862 1.00 97.12 281 ASN A C 1
ATOM 2258 O O . ASN A 1 281 ? -7.950 4.679 4.006 1.00 97.12 281 ASN A O 1
ATOM 2262 N N . LEU A 1 282 ? -8.552 4.504 1.844 1.00 98.06 282 LEU A N 1
ATOM 2263 C CA . LEU A 1 282 ? -9.853 5.151 2.002 1.00 98.06 282 LEU A CA 1
ATOM 2264 C C . LEU A 1 282 ? -10.811 4.304 2.856 1.00 98.06 282 LEU A C 1
ATOM 2266 O O . LEU A 1 282 ? -11.370 4.799 3.833 1.00 98.06 282 LEU A O 1
ATOM 2270 N N . ALA A 1 283 ? -10.934 3.007 2.569 1.00 98.12 283 ALA A N 1
ATOM 2271 C CA . ALA A 1 283 ? -11.734 2.075 3.367 1.00 98.12 283 ALA A CA 1
ATOM 2272 C C . ALA A 1 283 ? -11.297 2.078 4.841 1.00 98.12 283 ALA A C 1
ATOM 2274 O O . ALA A 1 283 ? -12.102 2.121 5.773 1.00 98.12 283 ALA A O 1
ATOM 2275 N N . ARG A 1 284 ? -9.982 2.118 5.060 1.00 97.69 284 ARG A N 1
ATOM 2276 C CA . ARG A 1 284 ? -9.381 2.214 6.384 1.00 97.69 284 ARG A CA 1
ATOM 2277 C C . ARG A 1 284 ? -9.654 3.550 7.078 1.00 97.69 284 ARG A C 1
ATOM 2279 O O . ARG A 1 284 ? -9.807 3.557 8.297 1.00 97.69 284 ARG A O 1
ATOM 2286 N N . LEU A 1 285 ? -9.711 4.663 6.349 1.00 98.25 285 LEU A N 1
ATOM 2287 C CA . LEU A 1 285 ? -10.113 5.962 6.892 1.00 98.25 285 LEU A CA 1
ATOM 2288 C C . LEU A 1 285 ? -11.559 5.902 7.408 1.00 98.25 285 LEU A C 1
ATOM 2290 O O . LEU A 1 285 ? -11.815 6.296 8.549 1.00 98.25 285 LEU A O 1
ATOM 2294 N N . TYR A 1 286 ? -12.480 5.341 6.619 1.00 98.50 286 TYR A N 1
ATOM 2295 C CA . TYR A 1 286 ? -13.862 5.133 7.053 1.00 98.50 286 TYR A CA 1
ATOM 2296 C C . TYR A 1 286 ? -13.945 4.224 8.274 1.00 98.50 286 TYR A C 1
ATOM 2298 O O . TYR A 1 286 ? -14.647 4.546 9.235 1.00 98.50 286 TYR A O 1
ATOM 2306 N N . PHE A 1 287 ? -13.167 3.142 8.281 1.00 98.00 287 PHE A N 1
ATOM 2307 C CA . PHE A 1 287 ? -13.155 2.196 9.384 1.00 98.00 287 PHE A CA 1
ATOM 2308 C C . PHE A 1 287 ? -12.562 2.788 10.667 1.00 98.00 287 PHE A C 1
ATOM 2310 O O . PHE A 1 287 ? -13.243 2.849 11.687 1.00 98.00 287 PHE A O 1
ATOM 2317 N N . GLU A 1 288 ? -11.296 3.213 10.643 1.00 96.31 288 GLU A N 1
ATOM 2318 C CA . GLU A 1 288 ? -10.545 3.602 11.843 1.00 96.31 288 GLU A CA 1
ATOM 2319 C C . GLU A 1 288 ? -10.950 4.993 12.357 1.00 96.31 288 GLU A C 1
ATOM 2321 O O . GLU A 1 288 ? -10.946 5.221 13.570 1.00 96.31 288 GLU A O 1
ATOM 2326 N N . ILE A 1 289 ? -11.275 5.932 11.460 1.00 96.75 289 ILE A N 1
ATOM 2327 C CA . ILE A 1 289 ? -11.426 7.353 11.806 1.00 96.75 289 ILE A CA 1
ATOM 2328 C C . ILE A 1 289 ? -12.883 7.793 11.820 1.00 96.75 289 ILE A C 1
ATOM 2330 O O . ILE A 1 289 ? -13.300 8.394 12.808 1.00 96.75 289 ILE A O 1
ATOM 2334 N N . ARG A 1 290 ? -13.664 7.495 10.775 1.00 96.25 290 ARG A N 1
ATOM 2335 C CA . ARG A 1 290 ? -15.077 7.917 10.711 1.00 96.25 290 ARG A CA 1
ATOM 2336 C C . ARG A 1 290 ? -16.034 6.966 11.425 1.00 96.25 290 ARG A C 1
ATOM 2338 O O . ARG A 1 290 ? -17.154 7.360 11.722 1.00 96.25 290 ARG A O 1
ATOM 2345 N N . ALA A 1 291 ? -15.591 5.741 11.715 1.00 96.12 291 ALA 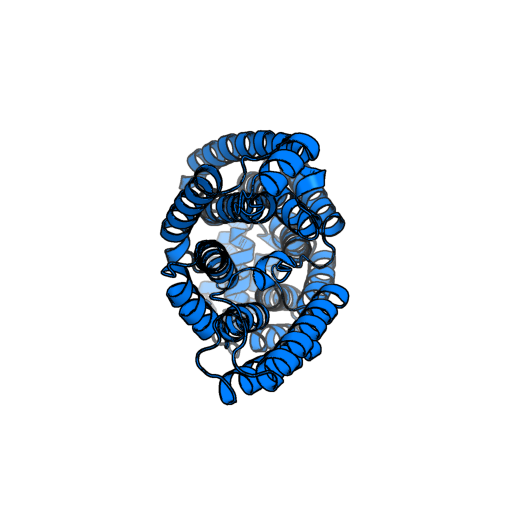A N 1
ATOM 2346 C CA . ALA A 1 291 ? -16.448 4.654 12.187 1.00 96.12 291 ALA A CA 1
ATOM 2347 C C . ALA A 1 291 ? -17.657 4.401 11.258 1.00 96.12 291 ALA A C 1
ATOM 2349 O O . ALA A 1 291 ? -18.716 3.968 11.709 1.00 96.12 291 ALA A O 1
ATOM 2350 N N . ASN A 1 292 ? -17.494 4.657 9.954 1.00 97.25 292 ASN A N 1
ATOM 2351 C CA . ASN A 1 292 ? -18.484 4.307 8.941 1.00 97.25 292 ASN A CA 1
ATOM 2352 C C . ASN A 1 292 ? -18.200 2.891 8.428 1.00 97.25 292 ASN A C 1
ATOM 2354 O O . ASN A 1 292 ? -17.473 2.694 7.454 1.00 97.25 292 ASN A O 1
ATOM 2358 N N . TYR A 1 293 ? -18.729 1.892 9.134 1.00 97.69 293 TYR A N 1
ATOM 2359 C CA . TYR A 1 293 ? -18.451 0.488 8.832 1.00 97.69 293 TYR A CA 1
ATOM 2360 C C . TYR A 1 293 ? -19.049 0.034 7.497 1.00 97.69 293 TYR A C 1
ATOM 2362 O O . TYR A 1 293 ? -18.419 -0.767 6.816 1.00 97.69 293 TYR A O 1
ATOM 2370 N N . GLY A 1 294 ? -20.201 0.577 7.089 1.00 97.75 294 GLY A N 1
ATOM 2371 C CA . GLY A 1 294 ? -20.850 0.205 5.828 1.00 97.75 294 GLY A CA 1
ATOM 2372 C C . GLY A 1 294 ? -20.014 0.586 4.605 1.00 97.75 294 GLY A C 1
ATOM 2373 O O . GLY A 1 294 ? -19.714 -0.267 3.773 1.00 97.75 294 GLY A O 1
ATOM 2374 N N . GLU A 1 295 ? -19.562 1.843 4.535 1.00 97.50 295 GLU A N 1
ATOM 2375 C CA . GLU A 1 295 ? -18.676 2.303 3.450 1.00 97.50 295 GLU A CA 1
ATOM 2376 C C . GLU A 1 295 ? -17.319 1.591 3.480 1.00 97.50 295 GLU A C 1
ATOM 2378 O O . GLU A 1 295 ? -16.775 1.236 2.434 1.00 97.50 295 GLU A O 1
ATOM 2383 N N . ALA A 1 296 ? -16.781 1.328 4.677 1.00 98.25 296 ALA A N 1
ATOM 2384 C CA . ALA A 1 296 ? -15.542 0.574 4.815 1.00 98.25 296 ALA A CA 1
ATOM 2385 C C . ALA A 1 296 ? -15.667 -0.857 4.267 1.00 98.25 296 ALA A C 1
ATOM 2387 O O . ALA A 1 296 ? -14.773 -1.295 3.546 1.00 98.25 296 ALA A O 1
ATOM 2388 N N . ILE A 1 297 ? -16.756 -1.573 4.580 1.00 98.25 297 ILE A N 1
ATOM 2389 C CA . ILE A 1 297 ? -17.009 -2.928 4.065 1.00 98.25 297 ILE A CA 1
ATOM 2390 C C . ILE A 1 297 ? -17.077 -2.902 2.541 1.00 98.25 297 ILE A C 1
ATOM 2392 O O . ILE A 1 297 ? -16.330 -3.641 1.909 1.00 98.25 297 ILE A O 1
ATOM 2396 N N . GLN A 1 298 ? -17.887 -2.012 1.956 1.00 97.25 298 GLN A N 1
ATOM 2397 C CA . GLN A 1 298 ? -18.036 -1.923 0.501 1.00 97.25 298 GLN A CA 1
ATOM 2398 C C . GLN A 1 298 ? -16.682 -1.737 -0.201 1.00 97.25 298 GLN A C 1
ATOM 2400 O O . GLN A 1 298 ? -16.350 -2.465 -1.134 1.00 97.25 298 GLN A O 1
ATOM 2405 N N . LEU A 1 299 ? -15.870 -0.789 0.271 1.00 96.38 299 LEU A N 1
ATOM 2406 C CA . LEU A 1 299 ? -14.567 -0.522 -0.335 1.00 96.38 299 LEU A CA 1
ATOM 2407 C C . LEU A 1 299 ? -13.570 -1.663 -0.115 1.00 96.38 299 LEU A C 1
ATOM 2409 O O . LEU A 1 299 ? -12.782 -1.962 -1.009 1.00 96.38 299 LEU A O 1
ATOM 2413 N N . PHE A 1 300 ? -13.566 -2.311 1.052 1.00 97.19 300 PHE A N 1
ATOM 2414 C CA . PHE A 1 300 ? -12.682 -3.456 1.251 1.00 97.19 300 PHE A CA 1
ATOM 2415 C C . PHE A 1 300 ? -13.120 -4.677 0.438 1.00 97.19 300 PHE A C 1
ATOM 2417 O O . PHE A 1 300 ? -12.249 -5.416 -0.011 1.00 97.19 300 PHE A O 1
ATOM 2424 N N . GLU A 1 301 ? -14.416 -4.884 0.196 1.00 95.19 301 GLU A N 1
ATOM 2425 C CA . GLU A 1 301 ? -14.892 -5.924 -0.723 1.00 95.19 301 GLU A CA 1
ATOM 2426 C C . GLU A 1 301 ? -14.373 -5.666 -2.146 1.00 95.19 301 GLU A C 1
ATOM 2428 O O . GLU A 1 301 ? -13.798 -6.575 -2.750 1.00 95.19 301 GLU A O 1
ATOM 2433 N N . GLU A 1 302 ? -14.445 -4.418 -2.631 1.00 92.12 302 GLU A N 1
ATOM 2434 C CA . GLU A 1 302 ? -13.841 -4.000 -3.909 1.00 92.12 302 GLU A CA 1
ATOM 2435 C C . GLU A 1 302 ? -12.324 -4.267 -3.961 1.00 92.12 302 GLU A C 1
ATOM 2437 O O . GLU A 1 302 ? -11.807 -4.716 -4.981 1.00 92.12 302 GLU A O 1
ATOM 2442 N N . VAL A 1 303 ? -11.591 -4.012 -2.873 1.00 91.88 303 VAL A N 1
ATOM 2443 C CA . VAL A 1 303 ? -10.134 -4.244 -2.819 1.00 91.88 303 VAL A CA 1
ATOM 2444 C C . VAL A 1 303 ? -9.797 -5.735 -2.719 1.00 91.88 303 VAL A C 1
ATOM 2446 O O . VAL A 1 303 ? -8.810 -6.179 -3.300 1.00 91.88 303 VAL A O 1
ATOM 2449 N N . SER A 1 304 ? -10.605 -6.525 -2.006 1.00 90.31 304 SER A N 1
ATOM 2450 C CA . SER A 1 304 ? -10.324 -7.941 -1.724 1.00 90.31 304 SER A CA 1
ATOM 2451 C C . SER A 1 304 ? -10.292 -8.829 -2.971 1.00 90.31 304 SER A C 1
ATOM 2453 O O . SER A 1 304 ? -9.625 -9.860 -2.970 1.00 90.31 304 SER A O 1
ATOM 2455 N N . VAL A 1 305 ? -10.963 -8.414 -4.050 1.00 86.00 305 VAL A N 1
ATOM 2456 C CA . VAL A 1 305 ? -10.936 -9.121 -5.341 1.00 86.00 305 VAL A CA 1
ATOM 2457 C C . VAL A 1 305 ? -9.699 -8.790 -6.189 1.00 86.00 305 VAL A C 1
ATOM 2459 O O . VAL A 1 305 ? -9.431 -9.480 -7.173 1.00 86.00 305 VAL A O 1
ATOM 2462 N N . GLY A 1 306 ? -8.952 -7.739 -5.835 1.00 78.62 306 GLY A N 1
ATOM 2463 C CA . GLY A 1 306 ? -7.727 -7.319 -6.515 1.00 78.62 306 GLY A CA 1
ATOM 2464 C C . GLY A 1 306 ? -6.476 -8.073 -6.047 1.00 78.62 306 GLY A C 1
ATOM 2465 O O . GLY A 1 306 ? -6.518 -8.899 -5.140 1.00 78.62 306 GLY A O 1
ATOM 2466 N N . LEU A 1 307 ? -5.328 -7.780 -6.670 1.00 70.38 307 LEU A N 1
ATOM 2467 C CA . LEU A 1 307 ? -4.029 -8.306 -6.221 1.00 70.38 307 LEU A CA 1
ATOM 2468 C C . LEU A 1 307 ? -3.397 -7.416 -5.143 1.00 70.38 307 LEU A C 1
ATOM 2470 O O . LEU A 1 307 ? -2.975 -7.914 -4.100 1.00 70.38 307 LEU A O 1
ATOM 2474 N N . GLU A 1 308 ? -3.369 -6.103 -5.375 1.00 74.12 308 GLU A N 1
ATOM 2475 C CA . GLU A 1 308 ? -2.770 -5.128 -4.461 1.00 74.12 308 GLU A CA 1
ATOM 2476 C C . GLU A 1 308 ? -3.641 -4.919 -3.211 1.00 74.12 308 GLU A C 1
ATOM 2478 O O . GLU A 1 308 ? -4.855 -4.753 -3.311 1.00 74.12 308 GLU A O 1
ATOM 2483 N N . ALA A 1 309 ? -3.014 -4.902 -2.030 1.00 75.75 309 ALA A N 1
ATOM 2484 C CA . ALA A 1 309 ? -3.659 -4.675 -0.729 1.00 75.75 309 ALA A CA 1
ATOM 2485 C C . ALA A 1 309 ? -4.781 -5.669 -0.338 1.00 75.75 309 ALA A C 1
ATOM 2487 O O . ALA A 1 309 ? -5.497 -5.429 0.639 1.00 75.75 309 ALA A O 1
ATOM 2488 N N . SER A 1 310 ? -4.903 -6.805 -1.031 1.00 81.75 310 SER A N 1
ATOM 2489 C CA . SER A 1 310 ? -5.909 -7.844 -0.757 1.00 81.75 310 SER A CA 1
ATOM 2490 C C . SER A 1 310 ? -5.806 -8.420 0.661 1.00 81.75 310 SER A C 1
ATOM 2492 O O . SER A 1 310 ? -6.812 -8.503 1.363 1.00 81.75 310 SER A O 1
ATOM 2494 N N . ASP A 1 311 ? -4.596 -8.722 1.143 1.00 86.88 311 ASP A N 1
ATOM 2495 C CA . ASP A 1 311 ? -4.383 -9.227 2.509 1.00 86.88 311 ASP A CA 1
ATOM 2496 C C . ASP A 1 311 ? -4.826 -8.204 3.574 1.00 86.88 311 ASP A C 1
ATOM 2498 O O . ASP A 1 311 ? -5.482 -8.553 4.559 1.00 86.88 311 ASP A O 1
ATOM 2502 N N . LEU A 1 312 ? -4.547 -6.911 3.358 1.00 89.75 312 LEU A N 1
ATOM 2503 C CA . LEU A 1 312 ? -5.049 -5.846 4.233 1.00 89.75 312 LEU A CA 1
ATOM 2504 C C . LEU A 1 312 ? -6.583 -5.800 4.215 1.00 89.75 312 LEU A C 1
ATOM 2506 O O . LEU A 1 312 ? -7.197 -5.669 5.275 1.00 89.75 312 LEU A O 1
ATOM 2510 N N . ALA A 1 313 ? -7.199 -5.921 3.037 1.00 93.62 313 ALA A N 1
ATOM 2511 C CA . ALA A 1 313 ? -8.648 -5.908 2.893 1.00 93.62 313 ALA A CA 1
ATOM 2512 C C . ALA A 1 313 ? -9.309 -7.088 3.613 1.00 93.62 313 ALA A C 1
ATOM 2514 O O . ALA A 1 313 ? -10.208 -6.864 4.420 1.00 93.62 313 ALA A O 1
ATOM 2515 N N . HIS A 1 314 ? -8.820 -8.317 3.427 1.00 94.00 314 HIS A N 1
ATOM 2516 C CA . HIS A 1 314 ? -9.310 -9.488 4.162 1.00 94.00 314 HIS A CA 1
ATOM 2517 C C . HIS A 1 314 ? -9.153 -9.321 5.679 1.00 94.00 314 HIS A C 1
ATOM 2519 O O . HIS A 1 314 ? -10.075 -9.614 6.440 1.00 94.00 314 HIS A O 1
ATOM 2525 N N . PHE A 1 315 ? -8.029 -8.773 6.144 1.00 94.00 315 PHE A N 1
ATOM 2526 C CA . PHE A 1 315 ? -7.825 -8.522 7.570 1.00 94.00 315 PHE A CA 1
ATOM 2527 C C . PHE A 1 315 ? -8.803 -7.480 8.126 1.00 94.00 315 PHE A C 1
ATOM 2529 O O . PHE A 1 315 ? -9.319 -7.633 9.236 1.00 94.00 315 PHE A O 1
ATOM 2536 N N . CYS A 1 316 ? -9.082 -6.414 7.379 1.00 96.31 316 CYS A N 1
ATOM 2537 C CA . CYS A 1 316 ? -10.050 -5.401 7.784 1.00 96.31 316 CYS A CA 1
ATOM 2538 C C . CYS A 1 316 ? -11.499 -5.901 7.696 1.00 96.31 316 CYS A C 1
ATOM 2540 O O . CYS A 1 316 ? -12.256 -5.652 8.632 1.00 96.31 316 CYS A O 1
ATOM 2542 N N . LEU A 1 317 ? -11.871 -6.661 6.661 1.00 97.56 317 LEU A N 1
ATOM 2543 C CA . LEU A 1 317 ? -13.193 -7.289 6.533 1.00 97.56 317 LEU A CA 1
ATOM 2544 C C . LEU A 1 317 ? -13.454 -8.284 7.660 1.00 97.56 317 LEU A C 1
ATOM 2546 O O . LEU A 1 317 ? -14.525 -8.247 8.256 1.00 97.56 317 LEU A O 1
ATOM 2550 N N . GLY A 1 318 ? -12.466 -9.101 8.033 1.00 96.62 318 GLY A N 1
ATOM 2551 C CA . GLY A 1 318 ? -12.582 -9.994 9.187 1.00 96.62 318 GLY A CA 1
ATOM 2552 C C . GLY A 1 318 ? -12.931 -9.236 10.473 1.00 96.62 318 GLY A C 1
ATOM 2553 O O . GLY A 1 318 ? -13.827 -9.631 11.223 1.00 96.62 318 GLY A O 1
ATOM 2554 N N . GLN A 1 319 ? -12.284 -8.091 10.711 1.00 97.56 319 GLN A N 1
ATOM 2555 C CA . GLN A 1 319 ? -12.586 -7.239 11.866 1.00 97.56 319 GLN A CA 1
ATOM 2556 C C . GLN A 1 319 ? -13.957 -6.559 11.757 1.00 97.56 319 GLN A C 1
ATOM 2558 O O . GLN A 1 319 ? -14.691 -6.534 12.741 1.00 97.56 319 GLN A O 1
ATOM 2563 N N . LEU A 1 320 ? -14.317 -6.030 10.586 1.00 98.19 320 LEU A N 1
ATOM 2564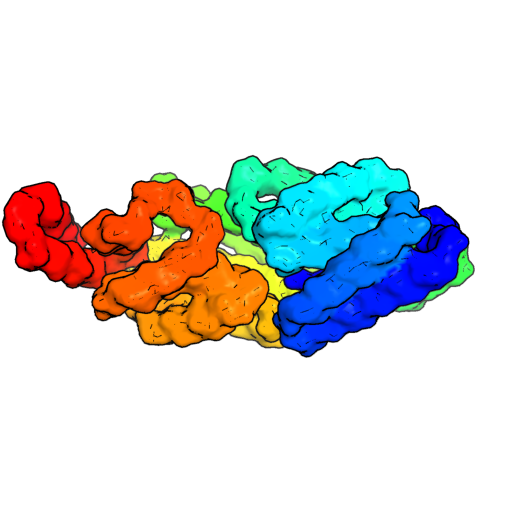 C CA . LEU A 1 320 ? -15.608 -5.380 10.343 1.00 98.19 320 LEU A CA 1
ATOM 2565 C C . LEU A 1 320 ? -16.769 -6.364 10.533 1.00 98.19 320 LEU A C 1
ATOM 2567 O O . LEU A 1 320 ? -17.679 -6.095 11.314 1.00 98.19 320 LEU A O 1
ATOM 2571 N N . TYR A 1 321 ? -16.682 -7.558 9.949 1.00 98.12 321 TYR A N 1
ATOM 2572 C CA . TYR A 1 321 ? -17.681 -8.608 10.143 1.00 98.12 321 TYR A CA 1
ATOM 2573 C C . TYR A 1 321 ? -17.709 -9.152 11.578 1.00 98.12 321 TYR A C 1
ATOM 2575 O O . TYR A 1 321 ? -18.761 -9.574 12.059 1.00 98.12 321 TYR A O 1
ATOM 2583 N N . THR A 1 322 ? -16.601 -9.057 12.323 1.00 97.56 322 THR A N 1
ATOM 2584 C CA . THR A 1 322 ? -16.606 -9.314 13.773 1.00 97.56 322 THR A CA 1
ATOM 2585 C C . THR A 1 322 ? -17.444 -8.286 14.534 1.00 97.56 322 THR A C 1
ATOM 2587 O O . THR A 1 322 ? -18.172 -8.654 15.457 1.00 97.56 322 THR A O 1
ATOM 2590 N N . ILE A 1 323 ? -17.386 -7.010 14.144 1.00 97.12 323 ILE A N 1
ATOM 2591 C CA . ILE A 1 323 ? -18.202 -5.941 14.740 1.00 97.12 323 ILE A CA 1
ATOM 2592 C C . ILE A 1 323 ? -19.687 -6.174 14.436 1.00 97.12 323 ILE A C 1
ATOM 2594 O O . ILE A 1 323 ? -20.518 -6.092 15.345 1.00 97.12 323 ILE A O 1
ATOM 2598 N N . GLU A 1 324 ? -20.005 -6.560 13.197 1.00 96.44 324 GLU A N 1
ATOM 2599 C CA . GLU A 1 324 ? -21.359 -6.944 12.769 1.00 96.44 324 GLU A CA 1
ATOM 2600 C C . GLU A 1 324 ? -21.849 -8.274 13.362 1.00 96.44 324 GLU A C 1
ATOM 2602 O O . GLU A 1 324 ? -23.025 -8.606 13.239 1.00 96.44 324 GLU A O 1
ATOM 2607 N N . GLN A 1 325 ? -20.970 -9.028 14.031 1.00 93.81 325 GLN A N 1
ATOM 2608 C CA . GLN A 1 325 ? -21.232 -10.374 14.563 1.00 93.81 325 GLN A CA 1
ATOM 2609 C C . GLN A 1 325 ? -21.618 -11.399 13.505 1.00 93.81 325 GLN A C 1
ATOM 2611 O O . GLN A 1 325 ? -22.261 -12.408 13.796 1.00 93.81 325 GLN A O 1
ATOM 2616 N N . ASN A 1 326 ? -21.147 -11.180 12.286 1.00 96.31 326 ASN A N 1
ATOM 2617 C CA . ASN A 1 326 ? -21.190 -12.177 11.244 1.00 96.31 326 ASN A CA 1
ATOM 2618 C C . ASN A 1 326 ? -19.941 -13.063 11.350 1.00 96.31 326 ASN A C 1
ATOM 2620 O O . ASN A 1 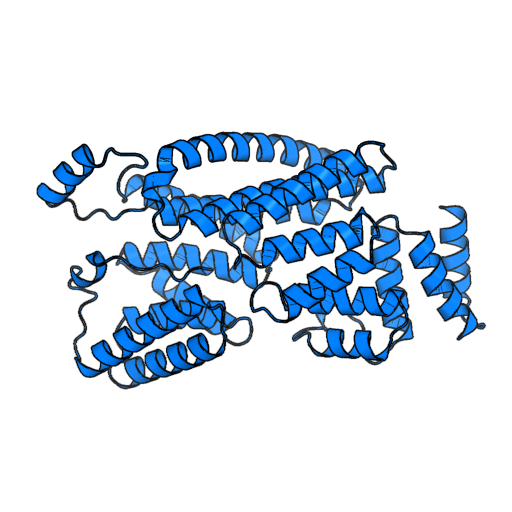326 ? -18.938 -12.837 10.675 1.00 96.31 326 ASN A O 1
ATOM 2624 N N . GLN A 1 327 ? -19.992 -14.047 12.255 1.00 95.56 327 GLN A N 1
ATOM 2625 C CA . GLN A 1 327 ? -18.867 -14.951 12.511 1.00 95.56 327 GLN A CA 1
ATOM 2626 C C . GLN A 1 327 ? -18.442 -15.714 11.252 1.00 95.56 327 GLN A C 1
ATOM 2628 O O . GLN A 1 327 ? -17.250 -15.854 11.008 1.00 95.56 327 GLN A O 1
ATOM 2633 N N . GLU A 1 328 ? -19.400 -16.172 10.444 1.00 95.94 328 GLU A N 1
ATOM 2634 C CA . GLU A 1 328 ? -19.126 -16.935 9.224 1.00 95.94 328 GLU A CA 1
ATOM 2635 C C . GLU A 1 328 ? -18.261 -16.130 8.248 1.00 95.94 328 GLU A C 1
ATOM 2637 O O . GLU A 1 328 ? -17.148 -16.553 7.925 1.00 95.94 328 GLU A O 1
ATOM 2642 N N . LYS A 1 329 ? -18.709 -14.922 7.875 1.00 96.50 329 LYS A N 1
ATOM 2643 C CA . LYS A 1 329 ? -17.940 -14.037 6.990 1.00 96.50 329 LYS A CA 1
ATOM 2644 C C . LYS A 1 329 ? -16.617 -13.600 7.611 1.00 96.50 329 LYS A C 1
ATOM 2646 O O . LYS A 1 329 ? -15.593 -13.564 6.934 1.00 96.50 329 LYS A O 1
ATOM 2651 N N . ALA A 1 330 ? -16.605 -13.277 8.906 1.00 96.31 330 ALA A N 1
ATOM 2652 C CA . ALA A 1 330 ? -15.373 -12.886 9.583 1.00 96.31 330 ALA A CA 1
ATOM 2653 C C . ALA A 1 330 ? -14.314 -13.996 9.494 1.00 96.31 330 ALA A C 1
ATOM 2655 O O . ALA A 1 330 ? -13.168 -13.735 9.121 1.00 96.31 330 ALA A O 1
ATOM 2656 N N . THR A 1 331 ? -14.706 -15.240 9.783 1.00 93.44 331 THR A N 1
ATOM 2657 C CA . THR A 1 331 ? -13.831 -16.408 9.686 1.00 93.44 331 THR A CA 1
ATOM 2658 C C . THR A 1 331 ? -13.406 -16.681 8.243 1.00 93.44 331 THR A C 1
ATOM 2660 O O . THR A 1 331 ? -12.239 -16.998 8.031 1.00 93.44 331 THR A O 1
ATOM 2663 N N . GLU A 1 332 ? -14.284 -16.530 7.249 1.00 93.88 332 GLU A N 1
ATOM 2664 C CA . GLU A 1 332 ? -13.927 -16.650 5.825 1.00 93.88 332 GLU A CA 1
ATOM 2665 C C . GLU A 1 332 ? -12.798 -15.680 5.439 1.00 93.88 332 GLU A C 1
ATOM 2667 O O . GLU A 1 332 ? -11.760 -16.090 4.905 1.00 93.88 332 GLU A O 1
ATOM 2672 N N . HIS A 1 333 ? -12.948 -14.397 5.780 1.00 94.50 333 HIS A N 1
ATOM 2673 C CA . HIS A 1 333 ? -11.931 -13.400 5.466 1.00 94.50 333 HIS A CA 1
ATOM 2674 C C . HIS A 1 333 ? -10.635 -13.633 6.243 1.00 94.50 333 HIS A C 1
ATOM 2676 O O . HIS A 1 333 ? -9.560 -13.571 5.651 1.00 94.50 333 HIS A O 1
ATOM 2682 N N . PHE A 1 334 ? -10.701 -13.981 7.530 1.00 93.00 334 PHE A N 1
ATOM 2683 C CA . PHE A 1 334 ? -9.493 -14.316 8.282 1.00 93.00 334 PHE A CA 1
ATOM 2684 C C . PHE A 1 334 ? -8.797 -15.584 7.749 1.00 93.00 334 PHE A C 1
ATOM 2686 O O . PHE A 1 334 ? -7.570 -15.647 7.781 1.00 93.00 334 PHE A O 1
ATOM 2693 N N . LYS A 1 335 ? -9.534 -16.576 7.219 1.00 90.25 335 LYS A N 1
ATOM 2694 C CA . LYS A 1 335 ? -8.964 -17.801 6.613 1.00 90.25 335 LYS A CA 1
ATOM 2695 C C . LYS A 1 335 ? -8.283 -17.525 5.278 1.00 90.25 335 LYS A C 1
ATOM 2697 O O . LYS A 1 335 ? -7.399 -18.278 4.881 1.00 90.25 335 LYS A O 1
ATOM 2702 N N . SER A 1 336 ? -8.679 -16.446 4.609 1.00 87.00 336 SER A N 1
ATOM 2703 C CA . SER A 1 336 ? -8.057 -15.990 3.365 1.00 87.00 336 SER A CA 1
ATOM 2704 C C . SER A 1 336 ? -6.674 -15.369 3.598 1.00 87.00 336 SER A C 1
ATOM 2706 O O . SER A 1 336 ? -5.886 -15.255 2.661 1.00 87.00 336 SER A O 1
ATOM 2708 N N . LEU A 1 337 ? -6.343 -15.008 4.845 1.00 83.81 337 LEU A N 1
ATOM 2709 C CA . LEU A 1 337 ? -5.034 -14.472 5.202 1.00 83.81 337 LEU A CA 1
ATOM 2710 C C . LEU A 1 337 ? -3.978 -15.574 5.223 1.00 83.81 337 LEU A C 1
ATOM 2712 O O . LEU A 1 337 ? -4.081 -16.564 5.948 1.00 83.81 337 LEU A O 1
ATOM 2716 N N . LYS A 1 338 ? -2.889 -15.354 4.487 1.00 69.75 338 LYS A N 1
ATOM 2717 C CA . LYS A 1 338 ? -1.779 -16.312 4.385 1.00 69.75 338 LYS A CA 1
ATOM 2718 C C . LYS A 1 338 ? -0.955 -16.434 5.677 1.00 69.75 338 LYS A C 1
ATOM 2720 O O . LYS A 1 338 ? -0.326 -17.469 5.896 1.00 69.75 338 LYS A O 1
ATOM 2725 N N . SER A 1 339 ? -0.973 -15.422 6.556 1.00 66.12 339 SER A N 1
ATOM 2726 C CA . SER A 1 339 ? -0.276 -15.435 7.854 1.00 66.12 339 SER A CA 1
ATOM 2727 C C . SER A 1 339 ? -1.079 -14.749 8.970 1.00 66.12 339 SER A C 1
ATOM 2729 O O . SER A 1 339 ? -0.856 -13.593 9.314 1.00 66.12 339 SER A O 1
ATOM 2731 N N . MET A 1 340 ? -1.972 -15.497 9.624 1.00 70.56 340 MET A N 1
ATOM 2732 C CA . MET A 1 340 ? -2.624 -15.065 10.877 1.00 70.56 340 MET A CA 1
ATOM 2733 C C . MET A 1 340 ? -1.697 -15.116 12.101 1.00 70.56 340 MET A C 1
ATOM 2735 O O . MET A 1 340 ? -2.022 -14.580 13.161 1.00 70.56 340 MET A O 1
ATOM 2739 N N . LYS A 1 341 ? -0.518 -15.744 11.969 1.00 68.38 341 LYS A N 1
ATOM 2740 C CA . LYS A 1 341 ? 0.421 -15.966 13.082 1.00 68.38 341 LYS A CA 1
ATOM 2741 C C . LYS A 1 341 ? 0.867 -14.666 13.748 1.00 68.38 341 LYS A C 1
ATOM 2743 O O . LYS A 1 341 ? 1.088 -14.653 14.954 1.00 68.38 341 LYS A O 1
ATOM 2748 N N . GLU A 1 342 ? 0.958 -13.580 12.987 1.00 67.62 342 GLU A N 1
ATOM 2749 C CA . GLU A 1 342 ? 1.346 -12.264 13.505 1.00 67.62 342 GLU A CA 1
ATOM 2750 C C . GLU A 1 342 ? 0.270 -11.628 14.393 1.00 67.62 342 GLU A C 1
ATOM 2752 O O . GLU A 1 342 ? 0.586 -10.805 15.254 1.00 67.62 342 GLU A O 1
ATOM 2757 N N . TRP A 1 343 ? -0.995 -12.029 14.232 1.00 77.12 343 TRP A N 1
ATOM 2758 C CA . TRP A 1 343 ? -2.087 -11.537 15.069 1.00 77.12 343 TRP A CA 1
ATOM 2759 C C . TRP A 1 343 ? -2.168 -12.254 16.423 1.00 77.12 343 TRP A C 1
ATOM 2761 O O . TRP A 1 343 ? -2.733 -11.708 17.373 1.00 77.12 343 TRP A O 1
ATOM 2771 N N . GLY A 1 344 ? -1.543 -13.434 16.534 1.00 82.38 344 GLY A N 1
ATOM 2772 C CA . GLY A 1 344 ? -1.404 -14.186 17.784 1.00 82.38 344 GLY A CA 1
ATOM 2773 C C . GLY A 1 344 ? -2.718 -14.744 18.335 1.00 82.38 344 GLY A C 1
ATOM 2774 O O . GLY A 1 344 ? -2.802 -15.006 19.532 1.00 82.38 344 GLY A O 1
ATOM 2775 N N . VAL A 1 345 ? -3.740 -14.884 17.488 1.00 83.81 345 VAL A N 1
ATOM 2776 C CA . VAL A 1 345 ? -5.067 -15.397 17.845 1.00 83.81 345 VAL A CA 1
ATOM 2777 C C . VAL A 1 345 ? -5.382 -16.599 16.962 1.00 83.81 345 VAL A C 1
ATOM 2779 O O . VAL A 1 345 ? -5.146 -16.553 15.754 1.00 83.81 345 VAL A O 1
ATOM 2782 N N . ASP A 1 346 ? -5.892 -17.669 17.572 1.00 88.56 346 ASP A N 1
ATOM 2783 C CA . ASP A 1 346 ? -6.433 -18.808 16.835 1.00 88.56 346 ASP A CA 1
ATOM 2784 C C . ASP A 1 346 ? -7.728 -18.384 16.130 1.00 88.56 346 ASP A C 1
ATOM 2786 O O . ASP A 1 346 ? -8.613 -17.784 16.740 1.00 88.56 346 ASP A O 1
ATOM 2790 N N . ILE A 1 347 ? -7.829 -18.674 14.835 1.00 87.06 347 ILE A N 1
ATOM 2791 C CA . ILE A 1 347 ? -8.973 -18.279 14.015 1.00 87.06 347 ILE A CA 1
ATOM 2792 C C . ILE A 1 347 ? -10.276 -18.963 14.442 1.00 87.06 347 ILE A C 1
ATOM 2794 O O . ILE A 1 347 ? -11.365 -18.440 14.193 1.00 87.06 347 ILE A O 1
ATOM 2798 N N . ASP A 1 348 ? -10.156 -20.113 15.100 1.00 88.44 348 ASP A N 1
ATOM 2799 C CA . ASP A 1 348 ? -11.290 -20.860 15.626 1.00 88.44 348 ASP A CA 1
ATOM 2800 C C . ASP A 1 348 ? -11.662 -20.405 17.062 1.00 88.44 348 ASP A C 1
ATOM 2802 O O . ASP A 1 348 ? -12.735 -20.746 17.564 1.00 88.44 348 ASP A O 1
ATOM 2806 N N . ASP A 1 349 ? -10.847 -19.553 17.709 1.00 93.25 349 ASP A N 1
ATOM 2807 C CA . ASP A 1 349 ? -11.135 -18.939 19.018 1.00 93.25 349 ASP A CA 1
ATOM 2808 C C . ASP A 1 349 ? -11.884 -17.603 18.860 1.00 93.25 349 ASP A C 1
ATOM 2810 O O . ASP A 1 349 ? -11.350 -16.495 18.993 1.00 93.25 349 ASP A O 1
ATOM 2814 N N . TRP A 1 350 ? -13.182 -17.710 18.574 1.00 93.75 350 TRP A N 1
ATOM 2815 C CA . TRP A 1 350 ? -14.058 -16.554 18.368 1.00 93.75 350 TRP A CA 1
ATOM 2816 C C . TRP A 1 350 ? -14.112 -15.557 19.549 1.00 93.75 350 TRP A C 1
ATOM 2818 O O . TRP A 1 350 ? -14.112 -14.340 19.316 1.00 93.75 350 TRP A O 1
ATOM 2828 N N . PRO A 1 351 ? -14.147 -15.991 20.826 1.00 94.69 351 PRO A N 1
ATOM 2829 C CA . PRO A 1 351 ? -13.952 -15.094 21.964 1.00 94.69 351 PRO A CA 1
ATOM 2830 C C . PRO A 1 351 ? -12.654 -14.278 21.896 1.00 94.69 351 PRO A C 1
ATOM 2832 O O . PRO A 1 351 ? -12.697 -13.060 22.105 1.00 94.69 351 PRO A O 1
ATOM 2835 N N . ALA A 1 352 ? -11.515 -14.905 21.585 1.00 93.88 352 ALA A N 1
ATOM 2836 C CA . ALA A 1 352 ? -10.236 -14.205 21.481 1.00 93.88 352 ALA A CA 1
ATOM 2837 C C . ALA A 1 352 ? -10.218 -13.195 20.323 1.00 93.88 352 ALA A C 1
ATOM 2839 O O . ALA A 1 352 ? -9.766 -12.061 20.518 1.00 93.88 352 ALA A O 1
ATOM 2840 N N . ILE A 1 353 ? -10.793 -13.544 19.165 1.00 95.12 353 ILE A N 1
ATOM 2841 C CA . ILE A 1 353 ? -10.965 -12.628 18.022 1.00 95.12 353 ILE A CA 1
ATOM 2842 C C . ILE A 1 353 ? -11.739 -11.380 18.454 1.00 95.12 353 ILE A C 1
ATOM 2844 O O . ILE A 1 353 ? -11.254 -10.260 18.283 1.00 95.12 353 ILE A O 1
ATOM 2848 N N . ARG A 1 354 ? -12.909 -11.544 19.086 1.00 96.06 354 ARG A N 1
ATOM 2849 C CA . ARG A 1 354 ? -13.735 -10.412 19.543 1.00 96.06 354 ARG A CA 1
ATOM 2850 C C . ARG A 1 354 ? -13.007 -9.523 20.547 1.00 96.06 354 ARG A C 1
ATOM 2852 O O . ARG A 1 354 ? -13.070 -8.297 20.436 1.00 96.06 354 ARG A O 1
ATOM 2859 N N . ARG A 1 355 ? -12.263 -10.110 21.492 1.00 95.75 355 ARG A N 1
ATOM 2860 C CA . ARG A 1 355 ? -11.418 -9.342 22.425 1.00 95.75 355 ARG A CA 1
ATOM 2861 C C . ARG A 1 355 ? -10.354 -8.540 21.678 1.00 95.75 355 ARG A C 1
ATOM 2863 O O . ARG A 1 355 ? -10.142 -7.371 22.002 1.00 95.75 355 ARG A O 1
ATOM 2870 N N . LYS A 1 356 ? -9.723 -9.132 20.662 1.00 95.62 356 LYS A N 1
ATOM 2871 C CA . LYS A 1 356 ? -8.667 -8.482 19.884 1.00 95.62 356 LYS A CA 1
ATOM 2872 C C . LYS A 1 356 ? -9.190 -7.351 19.000 1.00 95.62 356 LYS A C 1
ATOM 2874 O O . LYS A 1 356 ? -8.582 -6.284 18.945 1.00 95.62 356 LYS A O 1
ATOM 2879 N N . VAL A 1 357 ? -10.353 -7.536 18.380 1.00 96.94 357 VAL A N 1
ATOM 2880 C CA . VAL A 1 357 ? -11.049 -6.472 17.642 1.00 96.94 357 VAL A CA 1
ATOM 2881 C C . VAL A 1 357 ? -11.442 -5.330 18.580 1.00 96.94 357 VAL A C 1
ATOM 2883 O O . VAL A 1 357 ? -11.181 -4.167 18.274 1.00 96.94 357 VAL A O 1
ATOM 2886 N N . ALA A 1 358 ? -11.959 -5.634 19.774 1.00 97.38 358 ALA A N 1
ATOM 2887 C CA . ALA A 1 358 ? -12.254 -4.613 20.778 1.00 97.38 358 ALA A CA 1
ATOM 2888 C C . ALA A 1 358 ? -11.000 -3.837 21.236 1.00 97.38 358 ALA A C 1
ATOM 2890 O O . ALA A 1 358 ? -11.090 -2.638 21.487 1.00 97.38 358 ALA A O 1
ATOM 2891 N N . GLU A 1 359 ? -9.819 -4.468 21.322 1.00 95.62 359 GLU A N 1
ATOM 2892 C CA . GLU A 1 359 ? -8.548 -3.760 21.584 1.00 95.62 359 GLU A CA 1
ATOM 2893 C C . GLU A 1 359 ? -8.231 -2.722 20.511 1.00 95.62 359 GLU A C 1
ATOM 2895 O O . GLU A 1 359 ? -7.850 -1.593 20.837 1.00 95.62 359 GLU A O 1
ATOM 2900 N N . ASN A 1 360 ? -8.408 -3.091 19.243 1.00 95.38 360 ASN A N 1
ATOM 2901 C CA . ASN A 1 360 ? -8.192 -2.184 18.123 1.00 95.38 360 ASN A CA 1
ATOM 2902 C C . ASN A 1 360 ? -9.191 -1.018 18.147 1.00 95.38 360 ASN A C 1
ATOM 2904 O O . ASN A 1 360 ? -8.773 0.133 18.049 1.00 95.38 360 ASN A O 1
ATOM 2908 N N . LEU A 1 361 ? -10.476 -1.286 18.394 1.00 96.75 361 LEU A N 1
ATOM 2909 C CA . LEU A 1 361 ? -11.505 -0.248 18.522 1.00 96.75 361 LEU A CA 1
ATOM 2910 C C . LEU A 1 361 ? -11.201 0.740 19.657 1.00 96.75 361 LEU A C 1
ATOM 2912 O O . LEU A 1 361 ? -11.272 1.952 19.456 1.00 96.75 361 LEU A O 1
ATOM 2916 N N . VAL A 1 362 ? -10.783 0.250 20.830 1.00 95.38 362 VAL A N 1
ATOM 2917 C CA . VAL A 1 362 ? -10.359 1.116 21.946 1.00 95.38 362 VAL A CA 1
ATOM 2918 C C . VAL A 1 362 ? -9.156 1.970 21.545 1.00 95.38 362 VAL A C 1
ATOM 2920 O O . VAL A 1 362 ? -9.134 3.171 21.808 1.00 95.38 362 VAL A O 1
ATOM 2923 N N . LYS A 1 363 ? -8.160 1.382 20.871 1.00 93.50 363 LYS A N 1
ATOM 2924 C CA . LYS A 1 363 ? -6.992 2.116 20.358 1.00 93.50 363 LYS A CA 1
ATOM 2925 C C . LYS A 1 363 ? -7.394 3.235 19.389 1.00 93.50 363 LYS A C 1
ATOM 2927 O O . LYS A 1 363 ? -6.743 4.278 19.391 1.00 93.50 363 LYS A O 1
ATOM 2932 N N . TRP A 1 364 ? -8.445 3.035 18.597 1.00 94.31 364 TRP A N 1
ATOM 2933 C CA . TRP A 1 364 ? -8.975 4.009 17.637 1.00 94.31 364 TRP A CA 1
ATOM 2934 C C . TRP A 1 364 ? -9.989 4.995 18.234 1.00 94.31 364 TRP A C 1
ATOM 2936 O O . TRP A 1 364 ? -10.623 5.754 17.500 1.00 94.31 364 TRP A O 1
ATOM 2946 N N . ASN A 1 365 ? -10.151 5.008 19.561 1.00 94.19 365 ASN A N 1
ATOM 2947 C CA . ASN A 1 365 ? -11.153 5.819 20.253 1.00 94.19 365 ASN A CA 1
ATOM 2948 C C . ASN A 1 365 ? -12.587 5.549 19.740 1.00 94.19 365 ASN A C 1
ATOM 2950 O O . ASN A 1 365 ? -13.370 6.462 19.484 1.00 94.19 365 ASN A O 1
ATOM 2954 N N . GLN A 1 366 ? -12.914 4.274 19.518 1.00 95.12 366 GLN A N 1
ATOM 2955 C CA . GLN A 1 366 ? -14.251 3.772 19.178 1.00 95.12 366 GLN A CA 1
ATOM 2956 C C . GLN A 1 366 ? -14.807 2.960 20.359 1.00 95.12 366 GLN A C 1
ATOM 2958 O O . GLN A 1 366 ? -15.163 1.787 20.234 1.00 95.12 366 GLN A O 1
ATOM 2963 N N . THR A 1 367 ? -14.814 3.581 21.543 1.00 95.38 367 THR A N 1
ATOM 2964 C CA . THR A 1 367 ? -15.129 2.928 22.825 1.00 95.38 367 THR A CA 1
ATOM 2965 C C . THR A 1 367 ? -16.523 2.306 22.840 1.00 95.38 367 THR A C 1
ATOM 2967 O O . THR A 1 367 ? -16.674 1.196 23.339 1.00 95.38 367 THR A O 1
ATOM 2970 N N . ASP A 1 368 ? -17.518 2.953 22.234 1.00 95.44 368 ASP A N 1
ATOM 2971 C CA . ASP A 1 368 ? -18.898 2.453 22.208 1.00 95.44 368 ASP A CA 1
ATOM 2972 C C . ASP A 1 368 ? -19.023 1.143 21.416 1.00 95.44 368 ASP A C 1
ATOM 2974 O O . ASP A 1 368 ? -19.636 0.186 21.890 1.00 95.4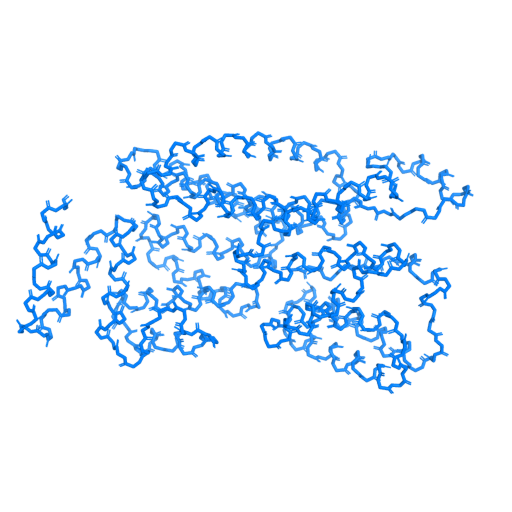4 368 ASP A O 1
ATOM 2978 N N . ALA A 1 369 ? -18.369 1.051 20.254 1.00 96.19 369 ALA A N 1
ATOM 2979 C CA . ALA A 1 369 ? -18.327 -0.180 19.466 1.00 96.19 369 ALA A CA 1
ATOM 2980 C C . ALA A 1 369 ? -17.576 -1.302 20.204 1.00 96.19 369 ALA A C 1
ATOM 2982 O O . ALA A 1 369 ? -18.011 -2.455 20.206 1.00 96.19 369 ALA A O 1
ATOM 2983 N N . ALA A 1 370 ? -16.479 -0.966 20.893 1.00 97.56 370 ALA A N 1
ATOM 2984 C CA . ALA A 1 370 ? -15.753 -1.924 21.722 1.00 97.56 370 ALA A CA 1
ATOM 2985 C C . ALA A 1 370 ? -16.612 -2.440 22.891 1.00 97.56 370 ALA A C 1
ATOM 2987 O O . ALA A 1 370 ? -16.635 -3.643 23.148 1.00 97.56 370 ALA A O 1
ATOM 2988 N N . LEU A 1 371 ? -17.333 -1.550 23.581 1.00 97.50 371 LEU A N 1
ATOM 2989 C CA . LEU A 1 371 ? -18.245 -1.898 24.673 1.00 97.50 371 LEU A CA 1
ATOM 2990 C C . LEU A 1 371 ? -19.388 -2.789 24.185 1.00 97.50 371 LEU A C 1
ATOM 2992 O O . LEU A 1 371 ? -19.694 -3.782 24.840 1.00 97.50 371 LEU A O 1
ATOM 2996 N N . LEU A 1 372 ? -19.971 -2.490 23.021 1.00 96.50 372 LEU A N 1
ATOM 2997 C CA . LEU A 1 372 ? -21.012 -3.321 22.416 1.00 96.50 372 LEU A CA 1
ATOM 2998 C C . LEU A 1 372 ? -20.507 -4.747 22.151 1.00 96.50 372 LEU A C 1
ATOM 3000 O O . LEU A 1 372 ? -21.185 -5.720 22.485 1.00 96.50 372 LEU A O 1
ATOM 3004 N N . LEU A 1 373 ? -19.307 -4.874 21.581 1.00 96.44 373 LEU A N 1
ATOM 3005 C CA . LEU A 1 373 ? -18.711 -6.168 21.258 1.00 96.44 373 LEU A CA 1
ATOM 3006 C C . LEU A 1 373 ? -18.374 -6.978 22.521 1.00 96.44 373 LEU A C 1
ATOM 3008 O O . LEU A 1 373 ? -18.730 -8.154 22.620 1.00 96.44 373 LEU A O 1
ATOM 3012 N N . LEU A 1 374 ? -17.728 -6.347 23.507 1.00 97.31 374 LEU A N 1
ATOM 3013 C CA . LEU A 1 374 ? -17.354 -6.988 24.771 1.00 97.31 374 LEU A CA 1
ATOM 3014 C C . LEU A 1 374 ? -18.575 -7.323 25.637 1.00 97.31 374 LEU A C 1
ATOM 3016 O O . LEU A 1 374 ? -18.596 -8.370 26.279 1.00 97.31 374 LEU A O 1
ATOM 3020 N N . GLY A 1 375 ? -19.599 -6.468 25.644 1.00 96.81 375 GLY A N 1
ATOM 3021 C CA . GLY A 1 375 ? -20.835 -6.690 26.392 1.00 96.81 375 GLY A CA 1
ATOM 3022 C C . GLY A 1 375 ? -21.570 -7.942 25.924 1.00 96.81 375 GLY A C 1
ATOM 3023 O O . GLY A 1 375 ? -21.982 -8.754 26.749 1.00 96.81 375 GLY A O 1
ATOM 3024 N N . LYS A 1 376 ? -21.659 -8.161 24.607 1.00 95.50 376 LYS A N 1
ATOM 3025 C CA . LYS A 1 376 ? -22.246 -9.394 24.063 1.00 95.50 376 LYS A CA 1
ATOM 3026 C C . LYS A 1 376 ? -21.418 -10.632 24.395 1.00 95.50 376 LYS A C 1
ATOM 3028 O O . LYS A 1 376 ? -21.981 -11.635 24.817 1.00 95.50 376 LYS A O 1
ATOM 3033 N N . LEU A 1 377 ? -20.089 -10.532 24.320 1.00 95.94 377 LEU A N 1
ATOM 3034 C CA . LEU A 1 377 ? -19.209 -11.613 24.767 1.00 95.94 377 LEU A CA 1
ATOM 3035 C C . LEU A 1 377 ? -19.415 -11.947 26.260 1.00 95.94 377 LEU A C 1
ATOM 3037 O O . LEU A 1 377 ? -19.412 -13.117 26.633 1.00 95.94 377 LEU A O 1
ATOM 3041 N N . LEU A 1 378 ? -19.644 -10.945 27.117 1.00 97.00 378 LEU A N 1
ATOM 3042 C CA . LEU A 1 378 ? -19.927 -11.162 28.540 1.00 97.00 378 LEU A CA 1
ATOM 3043 C C . LEU A 1 378 ? -21.288 -11.836 28.768 1.00 97.00 378 LEU A C 1
ATOM 3045 O O . LEU A 1 378 ? -21.419 -12.626 29.698 1.00 97.00 378 LEU A O 1
ATOM 3049 N N . LEU 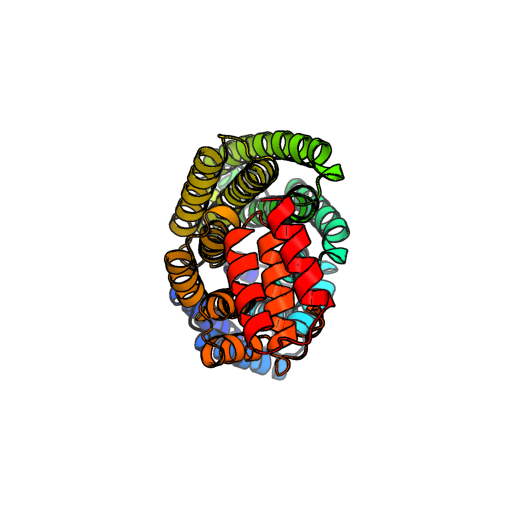A 1 379 ? -22.297 -11.550 27.938 1.00 96.31 379 LEU A N 1
ATOM 3050 C CA . LEU A 1 379 ? -23.598 -12.226 28.023 1.00 96.31 379 LEU A CA 1
ATOM 3051 C C . LEU A 1 379 ? -23.482 -13.726 27.727 1.00 96.31 379 LEU A C 1
ATOM 3053 O O . LEU A 1 379 ? -24.151 -14.524 28.382 1.00 96.31 379 LEU A O 1
ATOM 3057 N N . GLU A 1 380 ? -22.615 -14.097 26.785 1.00 94.81 380 GLU A N 1
ATOM 3058 C CA . GLU A 1 380 ? -22.316 -15.491 26.437 1.00 94.81 380 GLU A CA 1
ATOM 3059 C C . GLU A 1 380 ? -21.434 -16.184 27.488 1.00 94.81 380 GLU A C 1
ATOM 3061 O O . GLU A 1 380 ? -21.537 -17.393 27.681 1.00 94.81 380 GLU A O 1
ATOM 3066 N N . ASN A 1 381 ? -20.592 -15.426 28.200 1.00 93.44 381 ASN A N 1
ATOM 3067 C CA . ASN A 1 381 ? -19.704 -15.936 29.244 1.00 93.44 381 ASN A CA 1
ATOM 3068 C C . ASN A 1 381 ? -19.814 -15.122 30.543 1.00 93.44 381 ASN A C 1
ATOM 3070 O O . ASN A 1 381 ? -18.908 -14.386 30.938 1.00 93.44 381 ASN A O 1
ATOM 3074 N N . GLN A 1 382 ? -20.941 -15.272 31.241 1.00 93.06 382 GLN A N 1
ATOM 3075 C CA . GLN A 1 382 ? -21.267 -14.449 32.413 1.00 93.06 382 GLN A CA 1
ATOM 3076 C C . GLN A 1 382 ? -20.283 -14.602 33.583 1.00 93.06 382 GLN A C 1
ATOM 3078 O O . GLN A 1 382 ? -20.211 -13.713 34.435 1.00 93.06 382 GLN A O 1
ATOM 3083 N N . ALA A 1 383 ? -19.528 -15.702 33.638 1.00 94.56 383 ALA A N 1
ATOM 3084 C CA . ALA A 1 383 ? -18.541 -15.973 34.681 1.00 94.56 383 ALA A CA 1
ATOM 3085 C C . ALA A 1 383 ? -17.195 -15.252 34.458 1.00 94.56 383 ALA A C 1
ATOM 3087 O O . ALA A 1 383 ? -16.344 -15.271 35.347 1.00 94.56 383 ALA A O 1
ATOM 3088 N N . ASP A 1 384 ? -17.003 -14.592 33.312 1.00 95.94 384 ASP A N 1
ATOM 3089 C CA . ASP A 1 384 ? -15.761 -13.907 32.953 1.00 95.94 384 ASP A CA 1
ATOM 3090 C C . ASP A 1 384 ? -15.578 -12.596 33.744 1.00 95.94 384 ASP A C 1
ATOM 3092 O O . ASP A 1 384 ? -16.030 -11.505 33.371 1.00 95.94 384 ASP A O 1
ATOM 3096 N N . THR A 1 385 ? -14.933 -12.712 34.905 1.00 95.31 385 THR A N 1
ATOM 3097 C CA . THR A 1 385 ? -14.672 -11.591 35.816 1.00 95.31 385 THR A CA 1
ATOM 3098 C C . THR A 1 385 ? -13.675 -10.589 35.236 1.00 95.31 385 THR A C 1
ATOM 3100 O O . THR A 1 385 ? -13.815 -9.387 35.478 1.00 95.31 385 THR A O 1
ATOM 3103 N N . GLU A 1 386 ? -12.709 -11.052 34.441 1.00 95.69 386 GLU A N 1
ATOM 3104 C CA . GLU A 1 386 ? -11.728 -10.203 33.764 1.00 95.69 386 GLU A CA 1
ATOM 3105 C C . GLU A 1 386 ? -12.419 -9.300 32.738 1.00 95.69 386 GLU A C 1
ATOM 3107 O O . GLU A 1 386 ? -12.265 -8.075 32.780 1.00 95.69 386 GLU A O 1
ATOM 3112 N N . LEU A 1 387 ? -13.252 -9.885 31.873 1.00 96.06 387 LEU A N 1
ATOM 3113 C CA . LEU A 1 387 ? -14.029 -9.154 30.876 1.00 96.06 387 LEU A CA 1
ATOM 3114 C C . LEU A 1 387 ? -14.961 -8.128 31.523 1.00 96.06 387 LEU A C 1
ATOM 3116 O O . LEU A 1 387 ? -15.019 -6.978 31.085 1.00 96.06 387 LEU A O 1
ATOM 3120 N N . ARG A 1 388 ? -15.638 -8.504 32.614 1.00 97.19 388 ARG A N 1
ATOM 3121 C CA . ARG A 1 388 ? -16.501 -7.589 33.374 1.00 97.19 388 ARG A CA 1
ATOM 3122 C C . ARG A 1 388 ? -15.725 -6.397 33.935 1.00 97.19 388 ARG A C 1
ATOM 3124 O O . ARG A 1 388 ? -16.191 -5.263 33.837 1.00 97.19 388 ARG A O 1
ATOM 3131 N N . ASN A 1 389 ? -14.549 -6.633 34.515 1.00 96.38 389 ASN A N 1
ATOM 3132 C CA . ASN A 1 389 ? -13.697 -5.562 35.037 1.00 96.38 389 ASN A CA 1
ATOM 3133 C C . ASN A 1 389 ? -13.198 -4.644 33.914 1.00 96.38 389 ASN A C 1
ATOM 3135 O O . ASN A 1 389 ? -13.169 -3.424 34.077 1.00 96.38 389 ASN A O 1
ATOM 3139 N N . ARG A 1 390 ? -12.861 -5.217 32.755 1.00 95.88 390 ARG A N 1
ATOM 3140 C CA . ARG A 1 390 ? -12.431 -4.469 31.572 1.00 95.88 390 ARG A CA 1
ATOM 3141 C C . ARG A 1 390 ? -13.538 -3.577 31.007 1.00 95.88 390 ARG A C 1
ATOM 3143 O O . ARG A 1 390 ? -13.260 -2.422 30.699 1.00 95.88 390 ARG A O 1
ATOM 3150 N N . ILE A 1 391 ? -14.772 -4.077 30.909 1.00 97.19 391 ILE A N 1
ATOM 3151 C CA . ILE A 1 391 ? -15.942 -3.287 30.488 1.00 97.19 391 ILE A CA 1
ATOM 3152 C C . ILE A 1 391 ? -16.148 -2.104 31.437 1.00 97.19 391 ILE A C 1
ATOM 3154 O O . ILE A 1 391 ? -16.150 -0.965 30.978 1.00 97.19 391 ILE A O 1
ATOM 3158 N N . LYS A 1 392 ? -16.180 -2.345 32.756 1.00 96.94 392 LYS A N 1
ATOM 3159 C CA . LYS A 1 392 ? -16.304 -1.272 33.759 1.00 96.94 392 LYS A CA 1
ATOM 3160 C C . LYS A 1 392 ? -15.214 -0.206 33.623 1.00 96.94 392 LYS A C 1
ATOM 3162 O O . LYS A 1 392 ? -15.490 0.984 33.727 1.00 96.94 392 LYS A O 1
ATOM 3167 N N . ALA A 1 393 ? -13.969 -0.618 33.379 1.00 95.88 393 ALA A N 1
ATOM 3168 C CA . ALA A 1 393 ? -12.857 0.312 33.194 1.00 95.88 393 ALA A CA 1
ATOM 3169 C C . ALA A 1 393 ? -12.983 1.153 31.910 1.00 95.88 393 ALA A C 1
ATOM 3171 O O . ALA A 1 393 ? -12.504 2.285 31.878 1.00 95.88 393 ALA A O 1
ATOM 3172 N N . LEU A 1 394 ? -13.596 0.615 30.851 1.00 95.44 394 LEU A N 1
ATOM 3173 C CA . LEU A 1 394 ? -13.876 1.355 29.618 1.00 95.44 394 LEU A CA 1
ATOM 3174 C C . LEU A 1 394 ? -15.056 2.316 29.790 1.00 95.44 394 LEU A C 1
ATOM 3176 O O . LEU A 1 394 ? -14.953 3.458 29.359 1.00 95.44 394 LEU A O 1
ATOM 3180 N N . GLU A 1 395 ? -16.122 1.898 30.474 1.00 95.25 395 GLU A N 1
ATOM 3181 C CA . GLU A 1 395 ? -17.273 2.755 30.802 1.00 95.25 395 GLU A CA 1
ATOM 3182 C C . GLU A 1 395 ? -16.865 3.984 31.624 1.00 95.25 395 GLU A C 1
ATOM 3184 O O . GLU A 1 395 ? -17.407 5.060 31.419 1.00 95.25 395 GLU A O 1
ATOM 3189 N N . GLN A 1 396 ? -15.874 3.849 32.511 1.00 93.50 396 GLN A N 1
ATOM 3190 C CA . GLN A 1 396 ? -15.327 4.966 33.294 1.00 93.50 396 GLN A CA 1
ATOM 3191 C C . GLN A 1 396 ? -14.468 5.948 32.480 1.00 93.50 396 GLN A C 1
ATOM 3193 O O . GLN A 1 396 ? -14.171 7.038 32.965 1.00 93.50 396 GLN A O 1
ATOM 3198 N N . ARG A 1 397 ? -13.989 5.541 31.297 1.00 86.19 397 ARG A N 1
ATOM 3199 C CA . ARG A 1 397 ? -13.147 6.360 30.404 1.00 86.19 397 ARG A CA 1
ATOM 3200 C C . ARG A 1 397 ? -13.928 7.004 29.262 1.00 86.19 397 ARG A C 1
ATOM 3202 O O . ARG A 1 397 ? -13.359 7.863 28.590 1.00 86.19 397 ARG A O 1
ATOM 3209 N N . ARG A 1 398 ? -15.139 6.508 29.004 1.00 81.94 398 ARG A N 1
ATOM 3210 C CA . ARG A 1 398 ? -16.113 7.097 28.086 1.00 81.94 398 ARG A CA 1
ATOM 3211 C C . ARG A 1 398 ? -16.497 8.483 28.588 1.00 81.94 398 ARG A C 1
ATOM 3213 O O . ARG A 1 398 ? -16.604 9.377 27.724 1.00 81.94 398 ARG A O 1
#

InterPro domains:
  IPR011990 Tetratricopeptide-like helical domain superfamily [G3DSA:1.25.40.10] (46-398)
  IPR011990 Tetratricopeptide-like helical domain superfamily [SSF48452] (47-335)

Sequence (398 aa):
MSTVAFSSQLSAIPELKFVDGRAAGLFVEALHLLRRYEETSTKHFLELAQAALEKSLTISPRELLPKFYLGITKSVLGEQDQKDAIRIFKEFSKSDIFFLRTAAKYNLAAAYVETYNLDRFPETIVELDALSKELTKDGIPLGQSGFVRALWECCGDQRVRVEPLYYLAEVTRDYLLIHLKIWRPRWKKKAEKEVREHVTQMLETLKGREAALKSHDQFLGGQRGEIWAWHRNNIGIIHAALAAIARRNNCSDIDAQADSAEMYFDLAHKSDPNFGSSRANLARLYFEIRANYGEAIQLFEEVSVGLEASDLAHFCLGQLYTIEQNQEKATEHFKSLKSMKEWGVDIDDWPAIRRKVAENLVKWNQTDAALLLLGKLLLENQADTELRNRIKALEQRR

Radius of gyration: 23.56 Å; chains: 1; bounding box: 51×45×68 Å